Protein AF-G0N5H0-F1 (afdb_monomer_lite)

Sequence (473 aa):
MNQMWPRGFPLEHIEKHTNENSSQVLCYKMKRAAVQQGLVHHDPDVDAIYRLLHADSNSGLDVKFNKFTPLITLSVGTYSPWNSQNTLFHKSAFHTLFLPTTVSFRTTDIWRSFISQKILHLSGLTVSFVPTNAVQFRNAHDYLKDFKDENQVYEDSGKMIEFLHKWKCSNESSNSLEECINQLSDDMVINGLWGVEDSELMKMFLSDLKSMGRINLEFELVDPKEDEEQGLRKAIQKLNYFGDIIEWCNETGYSNLTESFRSPEQLKKKHDESYVLQKNLNSVKVFSYGVVELFLTRTIIKPLNPTNSFPAAERIVETVRNSRDEKLFKAWEKYENGLKKYGYINETETAESGFYYIPTSESDYYATLMSLFYKSKFFLELAVNAFLKSVNHQTSLLEKKSYLWGEKRPKWASFYNKDLVGMHTVKISQFRIPGTQRTDYCRTIIQTWSDIMFGGSQNFTIKNDTDADYRNG

Secondary structure (DSSP, 8-state):
------TT--GGGTTT----GGG----SSPPPPSEEEEEEEES----HHHHHHH-BTTTB--B---TTPPPEEPPTT------STTEEE-GGGGGG-PPPSSS-TTTHHHHHHHHHHHHHHHTT--EEEEEEEEEE-PPPP-HHHHHHHTHHHHHHHHHHHHHHHH---S-TTS--HHHHHHHHHHHHHHTTSS-HHHHHHHHHHHHHHHHTT------PPPPTT-HHHHHHHHHHHHHHHHHHHHHHHHTTT-------PPPHHHHHHHHHH-HHHHHHHT----B--S----SS-TTS-----GGGHHHHHHHHHHHHHH---HHHHHHHHHHHHHIIIIISS-TT-----SB----HHHHHHHHHHHHHHHHTT--HHHHHHHHHTTS-----S-TTTSEE-GGGGGGHHHH--TT-SEEPPP-GGGGSSSSHHHHHHIIIIIHHHHHHHHSS--------TTSPPPTT-

Radius of gyration: 27.42 Å; chains: 1; bounding box: 66×68×64 Å

pLDDT: mean 74.94, std 18.89, range [21.69, 96.81]

Structure (mmCIF, N/CA/C/O backbone):
data_AF-G0N5H0-F1
#
_entry.id   AF-G0N5H0-F1
#
loop_
_atom_site.group_PDB
_atom_site.id
_atom_site.type_symbol
_atom_site.label_atom_id
_atom_site.label_alt_id
_atom_site.label_comp_id
_atom_site.label_asym_id
_atom_site.label_entity_id
_atom_site.label_seq_id
_atom_site.pdbx_PDB_ins_code
_atom_site.Cartn_x
_atom_site.Cartn_y
_atom_site.Cartn_z
_atom_site.occupancy
_atom_site.B_iso_or_equiv
_atom_site.auth_seq_id
_atom_site.auth_comp_id
_atom_site.auth_asym_id
_atom_site.auth_atom_id
_atom_site.pdbx_PDB_model_num
ATOM 1 N N . MET A 1 1 ? 13.069 -8.073 -28.060 1.00 43.00 1 MET A N 1
ATOM 2 C CA . MET A 1 1 ? 13.529 -8.350 -26.683 1.00 43.00 1 MET A CA 1
ATOM 3 C C . MET A 1 1 ? 12.275 -8.406 -25.834 1.00 43.00 1 MET A C 1
ATOM 5 O O . MET A 1 1 ? 11.752 -7.347 -25.525 1.00 43.00 1 MET A O 1
ATOM 9 N N . ASN A 1 2 ? 11.704 -9.588 -25.589 1.00 60.69 2 ASN A N 1
ATOM 10 C CA . ASN A 1 2 ? 10.334 -9.673 -25.052 1.00 60.69 2 ASN A CA 1
ATOM 11 C C . ASN A 1 2 ? 10.241 -10.302 -23.657 1.00 60.69 2 ASN A C 1
ATOM 13 O O . ASN A 1 2 ? 9.133 -10.552 -23.200 1.00 60.69 2 ASN A O 1
ATOM 17 N N . GLN A 1 3 ? 11.360 -10.545 -22.973 1.00 80.69 3 GLN A N 1
ATOM 18 C CA . GLN A 1 3 ? 11.354 -11.259 -21.698 1.00 80.69 3 GLN A CA 1
ATOM 19 C C . GLN A 1 3 ? 12.202 -10.496 -20.686 1.00 80.69 3 GLN A C 1
ATOM 21 O O . GLN A 1 3 ? 13.375 -10.229 -20.924 1.00 80.69 3 GLN A O 1
ATOM 26 N N . MET A 1 4 ? 11.560 -10.086 -19.599 1.00 88.56 4 MET A N 1
ATOM 27 C CA . MET A 1 4 ? 12.142 -9.377 -18.464 1.00 88.56 4 MET A CA 1
ATOM 28 C C . MET A 1 4 ? 11.445 -9.902 -17.216 1.00 88.56 4 MET A C 1
ATOM 30 O O . MET A 1 4 ? 10.230 -10.103 -17.228 1.00 88.56 4 MET A O 1
ATOM 34 N N . TRP A 1 5 ? 12.204 -10.103 -16.147 1.00 92.25 5 TRP A N 1
ATOM 35 C CA . TRP A 1 5 ? 11.702 -10.642 -14.891 1.00 92.25 5 TRP A CA 1
ATOM 36 C C . TRP A 1 5 ? 12.256 -9.837 -13.706 1.00 92.25 5 TRP A C 1
ATOM 38 O O . TRP A 1 5 ? 13.348 -9.269 -13.795 1.00 92.25 5 TRP A O 1
ATOM 48 N N . PRO A 1 6 ? 11.495 -9.726 -12.607 1.00 93.12 6 PRO A N 1
ATOM 49 C CA . PRO A 1 6 ? 11.962 -9.049 -11.403 1.00 93.12 6 PRO A CA 1
ATOM 50 C C . PRO A 1 6 ? 13.015 -9.883 -10.663 1.00 93.12 6 PRO A C 1
ATOM 52 O O . PRO A 1 6 ? 13.041 -11.112 -10.777 1.00 93.12 6 PRO A O 1
ATOM 55 N N . ARG A 1 7 ? 13.835 -9.228 -9.831 1.00 94.38 7 ARG A N 1
ATOM 56 C CA . ARG A 1 7 ? 14.706 -9.943 -8.885 1.00 94.38 7 ARG A CA 1
ATOM 57 C C . ARG A 1 7 ? 13.852 -10.830 -7.974 1.00 94.38 7 ARG A C 1
ATOM 59 O O . ARG A 1 7 ? 12.875 -10.354 -7.402 1.00 94.38 7 ARG A O 1
ATOM 66 N N . GLY A 1 8 ? 14.209 -12.108 -7.847 1.00 94.44 8 GLY A N 1
ATOM 67 C CA . GLY A 1 8 ? 13.419 -13.090 -7.090 1.00 94.44 8 GLY A CA 1
ATOM 68 C C . GLY A 1 8 ? 12.428 -13.905 -7.900 1.00 94.44 8 GLY A C 1
ATOM 69 O O . GLY A 1 8 ? 11.709 -14.716 -7.326 1.00 94.44 8 GLY A O 1
ATOM 70 N N . PHE A 1 9 ? 12.350 -13.702 -9.214 1.00 94.19 9 PHE A N 1
ATOM 71 C CA . PHE A 1 9 ? 11.573 -14.601 -10.051 1.00 94.19 9 PHE A CA 1
ATOM 72 C C . PHE A 1 9 ? 12.259 -15.982 -10.113 1.00 94.19 9 PHE A C 1
ATOM 74 O O . PHE A 1 9 ? 13.459 -16.022 -10.392 1.00 94.19 9 PHE A O 1
ATOM 81 N N . PRO A 1 10 ? 11.548 -17.103 -9.877 1.00 93.50 10 PRO A N 1
ATOM 82 C CA . PRO A 1 10 ? 12.147 -18.436 -9.963 1.00 93.50 10 PRO A CA 1
ATOM 83 C C . PRO A 1 10 ? 12.678 -18.721 -11.375 1.00 93.50 10 PRO A C 1
ATOM 85 O O . PRO A 1 10 ? 11.915 -18.737 -12.350 1.00 93.50 10 PRO A O 1
ATOM 88 N N . LEU A 1 11 ? 13.992 -18.923 -11.498 1.00 92.06 11 LEU A N 1
ATOM 89 C CA . LEU A 1 11 ? 14.668 -19.018 -12.795 1.00 92.06 11 LEU A CA 1
ATOM 90 C C . LEU A 1 11 ? 14.226 -20.255 -13.594 1.00 92.06 11 LEU A C 1
ATOM 92 O O . LEU A 1 11 ? 14.130 -20.205 -14.820 1.00 92.06 11 LEU A O 1
ATOM 96 N N . GLU A 1 12 ? 13.869 -21.345 -12.914 1.00 90.81 12 GLU A N 1
ATOM 97 C CA . GLU A 1 12 ? 13.328 -22.575 -13.500 1.00 90.81 12 GLU A CA 1
ATOM 98 C C . GLU A 1 12 ? 11.992 -22.369 -14.237 1.00 90.81 12 GLU A C 1
ATOM 100 O O . GLU A 1 12 ? 11.599 -23.196 -15.070 1.00 90.81 12 GLU A O 1
ATOM 105 N N . HIS A 1 13 ? 11.309 -21.253 -13.962 1.00 88.62 13 HIS A N 1
ATOM 106 C CA . HIS A 1 13 ? 10.038 -20.881 -14.571 1.00 88.62 13 HIS A CA 1
ATOM 107 C C . HIS A 1 13 ? 10.157 -19.782 -15.631 1.00 88.62 13 HIS A C 1
ATOM 109 O O . HIS A 1 13 ? 9.142 -19.474 -16.252 1.00 88.62 13 HIS A O 1
ATOM 115 N N . ILE A 1 14 ? 11.346 -19.225 -15.905 1.00 86.81 14 ILE A N 1
ATOM 116 C CA . ILE A 1 14 ? 11.504 -18.129 -16.887 1.00 86.81 14 ILE A CA 1
ATOM 117 C C . ILE A 1 14 ? 10.914 -18.503 -18.249 1.00 86.81 14 ILE A C 1
ATOM 119 O O . ILE A 1 14 ? 10.131 -17.737 -18.800 1.00 86.81 14 ILE A O 1
ATOM 123 N N . GLU A 1 15 ? 11.220 -19.700 -18.749 1.00 85.88 15 GLU A N 1
ATOM 124 C CA . GLU A 1 15 ? 10.733 -20.193 -20.049 1.00 85.88 15 GLU A CA 1
ATOM 125 C C . GLU A 1 15 ? 9.419 -20.985 -19.956 1.00 85.88 15 GLU A C 1
ATOM 127 O O . GLU A 1 15 ? 8.826 -21.344 -20.970 1.00 85.88 15 GLU A O 1
ATOM 132 N N . LYS A 1 16 ? 8.972 -21.322 -18.740 1.00 82.94 16 LYS A N 1
ATOM 133 C CA . LYS A 1 16 ? 7.867 -22.270 -18.493 1.00 82.94 16 LYS A CA 1
ATOM 134 C C . LYS A 1 16 ? 6.705 -21.658 -17.711 1.00 82.94 16 LYS A C 1
ATOM 136 O O . LYS A 1 16 ? 5.869 -22.391 -17.185 1.00 82.94 16 LYS A O 1
ATOM 141 N N . HIS A 1 17 ? 6.657 -20.336 -17.583 1.00 78.31 17 HIS A N 1
ATOM 142 C CA . HIS A 1 17 ? 5.598 -19.673 -16.837 1.00 78.31 17 HIS A CA 1
ATOM 143 C C . HIS A 1 17 ? 4.268 -19.701 -17.600 1.00 78.31 17 HIS A C 1
ATOM 145 O O . HIS A 1 17 ? 4.215 -19.540 -18.819 1.00 78.31 17 HIS A O 1
ATOM 151 N N . THR A 1 18 ? 3.163 -19.783 -16.868 1.00 69.06 18 THR A N 1
ATOM 152 C CA . THR A 1 18 ? 1.800 -19.789 -17.422 1.00 69.06 18 THR A CA 1
ATOM 153 C C . THR A 1 18 ? 1.126 -18.416 -17.326 1.00 69.06 18 THR A C 1
ATOM 155 O O . THR A 1 18 ? -0.092 -18.342 -17.180 1.00 69.06 18 THR A O 1
ATOM 158 N N . ASN A 1 19 ? 1.899 -17.320 -17.360 1.00 66.69 19 ASN A N 1
ATOM 159 C CA . ASN A 1 19 ? 1.417 -15.930 -17.268 1.00 66.69 19 ASN A CA 1
ATOM 160 C C . ASN A 1 19 ? 0.632 -15.479 -18.524 1.00 66.69 19 ASN A C 1
ATOM 162 O O . ASN A 1 19 ? 0.903 -14.427 -19.100 1.00 66.69 19 ASN A O 1
ATOM 166 N N . GLU A 1 20 ? -0.310 -16.289 -18.998 1.00 59.84 20 GLU A N 1
ATOM 167 C CA . GLU A 1 20 ? -1.135 -15.993 -20.163 1.00 59.84 20 GLU A CA 1
ATOM 168 C C . GLU A 1 20 ? -2.209 -14.940 -19.842 1.00 59.84 20 GLU A C 1
ATOM 170 O O . GLU A 1 20 ? -2.731 -14.860 -18.723 1.00 59.84 20 GLU A O 1
ATOM 175 N N . ASN A 1 21 ? -2.596 -14.157 -20.859 1.00 55.94 21 ASN A N 1
ATOM 176 C CA . ASN A 1 21 ? -3.614 -13.098 -20.763 1.00 55.94 21 ASN A CA 1
ATOM 177 C C . ASN A 1 21 ? -4.987 -13.594 -20.261 1.00 55.94 21 ASN A C 1
ATOM 179 O O . ASN A 1 21 ? -5.792 -12.794 -19.793 1.00 55.94 21 ASN A O 1
ATOM 183 N N . SER A 1 22 ? -5.263 -14.896 -20.351 1.00 54.25 22 SER A N 1
ATOM 184 C CA . SER A 1 22 ? -6.519 -15.542 -19.943 1.00 54.25 22 SER A CA 1
ATOM 185 C C . SER A 1 22 ? -6.731 -15.616 -18.422 1.00 54.25 22 SER A C 1
ATOM 187 O O . SER A 1 22 ? -7.833 -15.936 -17.982 1.00 54.25 22 SER A O 1
ATOM 189 N N . SER A 1 23 ? -5.711 -15.304 -17.616 1.00 62.94 23 SER A N 1
ATOM 190 C CA . SER A 1 23 ? -5.750 -15.382 -16.144 1.00 62.94 23 SER A CA 1
ATOM 191 C C . SER A 1 23 ? -6.131 -14.068 -15.442 1.00 62.94 23 SER A C 1
ATOM 193 O O . SER A 1 23 ? -6.252 -14.026 -14.217 1.00 62.94 23 SER A O 1
ATOM 195 N N . GLN A 1 24 ? -6.332 -12.984 -16.197 1.00 71.12 24 GLN A N 1
ATOM 196 C CA . GLN A 1 24 ? -6.631 -11.660 -15.648 1.00 71.12 24 GLN A CA 1
ATOM 197 C C . GLN A 1 24 ? -8.137 -11.387 -15.659 1.00 71.12 24 GLN A C 1
ATOM 199 O O . GLN A 1 24 ? -8.788 -11.457 -16.700 1.00 71.12 24 GLN A O 1
ATOM 204 N N . VAL A 1 25 ? -8.691 -11.016 -14.503 1.00 70.94 25 VAL A N 1
ATOM 205 C CA . VAL A 1 25 ? -10.100 -10.625 -14.367 1.00 70.94 25 VAL A CA 1
ATOM 206 C C . VAL A 1 25 ? -10.182 -9.148 -14.008 1.00 70.94 25 VAL A C 1
ATOM 208 O O . VAL A 1 25 ? -9.617 -8.705 -13.007 1.00 70.94 25 VAL A O 1
ATOM 211 N N . LEU A 1 26 ? -10.914 -8.375 -14.813 1.00 73.62 26 LEU A N 1
ATOM 212 C CA . LEU A 1 26 ? -11.172 -6.972 -14.514 1.00 73.62 26 LEU A CA 1
ATOM 213 C C . LEU A 1 26 ? -12.156 -6.878 -13.347 1.00 73.62 26 LEU A C 1
ATOM 215 O O . LEU A 1 26 ? -13.339 -7.187 -13.483 1.00 73.62 26 LEU A O 1
ATOM 219 N N . CYS A 1 27 ? -11.656 -6.460 -12.189 1.00 63.25 27 CYS A N 1
ATOM 220 C CA . CYS A 1 27 ? -12.421 -6.488 -10.955 1.00 63.25 27 CYS A CA 1
ATOM 221 C C . CYS A 1 27 ? -12.642 -5.063 -10.431 1.00 63.25 27 CYS A C 1
ATOM 223 O O . CYS A 1 27 ? -11.766 -4.456 -9.819 1.00 63.25 27 CYS A O 1
ATOM 225 N N . TYR A 1 28 ? -13.836 -4.516 -10.674 1.00 57.25 28 TYR A N 1
ATOM 226 C CA . TYR A 1 28 ? -14.209 -3.152 -10.264 1.00 57.25 28 TYR A CA 1
ATOM 227 C C . TYR A 1 28 ? -14.492 -3.011 -8.757 1.00 57.25 28 TYR A C 1
ATOM 229 O O . TYR A 1 28 ? -14.663 -1.899 -8.262 1.00 57.25 28 TYR A O 1
ATOM 237 N N . LYS A 1 29 ? -14.551 -4.130 -8.022 1.00 60.62 29 LYS A N 1
ATOM 238 C CA . LYS A 1 29 ? -14.872 -4.199 -6.589 1.00 60.62 29 LYS A CA 1
ATOM 239 C C . LYS A 1 29 ? -13.838 -5.030 -5.823 1.00 60.62 29 LYS A C 1
ATOM 241 O O . LYS A 1 29 ? -14.167 -6.056 -5.242 1.00 60.62 29 LYS A O 1
ATOM 246 N N . MET A 1 30 ? -12.578 -4.603 -5.819 1.00 66.56 30 MET A N 1
ATOM 247 C CA . MET A 1 30 ? -11.568 -5.186 -4.927 1.00 66.56 30 MET A CA 1
ATOM 248 C C . MET A 1 30 ? -11.280 -4.259 -3.754 1.00 66.56 30 MET A C 1
ATOM 250 O O . MET A 1 30 ? -11.189 -3.039 -3.912 1.00 66.56 30 MET A O 1
ATOM 254 N N . LYS A 1 31 ? -11.087 -4.845 -2.567 1.00 70.31 31 LYS A N 1
ATOM 255 C CA . LYS A 1 31 ? -10.504 -4.120 -1.436 1.00 70.31 31 LYS A CA 1
ATOM 256 C C . LYS A 1 31 ? -9.131 -3.594 -1.848 1.00 70.31 31 LYS A C 1
ATOM 258 O O . LYS A 1 31 ? -8.388 -4.252 -2.576 1.00 70.31 31 LYS A O 1
ATOM 263 N N . ARG A 1 32 ? -8.795 -2.393 -1.377 1.00 81.19 32 ARG A N 1
ATOM 264 C CA . ARG A 1 32 ? -7.480 -1.803 -1.626 1.00 81.19 32 ARG A CA 1
ATOM 265 C C . ARG A 1 32 ? -6.401 -2.719 -1.046 1.00 81.19 32 ARG A C 1
ATOM 267 O O . ARG A 1 32 ? -6.479 -3.073 0.128 1.00 81.19 32 ARG A O 1
ATOM 274 N N . ALA A 1 33 ? -5.409 -3.056 -1.866 1.00 88.50 33 ALA A N 1
ATOM 275 C CA . ALA A 1 33 ? -4.277 -3.869 -1.446 1.00 88.50 33 ALA A CA 1
ATOM 276 C C . ALA A 1 33 ? -3.561 -3.246 -0.238 1.00 88.50 33 ALA A C 1
ATOM 278 O O . ALA A 1 33 ? -3.387 -2.024 -0.161 1.00 88.50 33 ALA A O 1
ATOM 279 N N . ALA A 1 34 ? -3.152 -4.097 0.700 1.00 91.56 34 ALA A N 1
ATOM 280 C CA . ALA A 1 34 ? -2.473 -3.683 1.921 1.00 91.56 34 ALA A CA 1
ATOM 281 C C . ALA A 1 34 ? -1.022 -3.257 1.654 1.00 91.56 34 ALA A C 1
ATOM 283 O O . ALA A 1 34 ? -0.476 -2.434 2.388 1.00 91.56 34 ALA A O 1
ATOM 284 N N . VAL A 1 35 ? -0.425 -3.772 0.578 1.00 93.06 35 VAL A N 1
ATOM 285 C CA . VAL A 1 35 ? 0.889 -3.365 0.074 1.00 93.06 35 VAL A CA 1
ATOM 286 C C . VAL A 1 35 ? 0.759 -2.995 -1.400 1.00 93.06 35 VAL A C 1
ATOM 288 O O . VAL A 1 35 ? 0.081 -3.681 -2.165 1.00 93.06 35 VAL A O 1
ATOM 291 N N . GLN A 1 36 ? 1.384 -1.888 -1.795 1.00 94.56 36 GLN A N 1
ATOM 292 C CA . GLN A 1 36 ? 1.391 -1.403 -3.172 1.00 94.56 36 GLN A CA 1
ATOM 293 C C . GLN A 1 36 ? 2.836 -1.181 -3.611 1.00 94.56 36 GLN A C 1
ATOM 295 O O . GLN A 1 36 ? 3.484 -0.279 -3.086 1.00 94.56 36 GLN A O 1
ATOM 300 N N . GLN A 1 37 ? 3.339 -1.971 -4.557 1.00 94.19 37 GLN A N 1
ATOM 301 C CA . GLN A 1 37 ? 4.644 -1.722 -5.169 1.00 94.19 37 GLN A CA 1
ATOM 302 C C . GLN A 1 37 ? 4.459 -1.011 -6.506 1.00 94.19 37 GLN A C 1
ATOM 304 O O . GLN A 1 37 ? 3.617 -1.404 -7.307 1.00 94.19 37 GLN A O 1
ATOM 309 N N . GLY A 1 38 ? 5.207 0.065 -6.735 1.00 91.12 38 GLY A N 1
ATOM 310 C CA . GLY A 1 38 ? 5.204 0.772 -8.008 1.00 91.12 38 GLY A CA 1
ATOM 311 C C . GLY A 1 38 ? 6.387 0.407 -8.883 1.00 91.12 38 GLY A C 1
ATOM 312 O O . GLY A 1 38 ? 7.534 0.377 -8.431 1.00 91.12 38 GLY A O 1
ATOM 313 N N . LEU A 1 39 ? 6.119 0.227 -10.174 1.00 89.56 39 LEU A N 1
ATOM 314 C CA . LEU A 1 39 ? 7.182 0.119 -11.165 1.00 89.56 39 LEU A CA 1
ATOM 315 C C . LEU A 1 39 ? 7.990 1.422 -11.234 1.00 89.56 39 LEU A C 1
ATOM 317 O O . LEU A 1 39 ? 7.501 2.510 -10.916 1.00 89.56 39 LEU A O 1
ATOM 321 N N . VAL A 1 40 ? 9.240 1.313 -11.668 1.00 87.44 40 VAL A N 1
ATOM 322 C CA . VAL A 1 40 ? 10.135 2.463 -11.814 1.00 87.44 40 VAL A CA 1
ATOM 323 C C . VAL A 1 40 ? 10.688 2.516 -13.228 1.00 87.44 40 VAL A C 1
ATOM 325 O O . VAL A 1 40 ? 10.945 1.495 -13.860 1.00 87.44 40 VAL A O 1
ATOM 328 N N . HIS A 1 41 ? 10.845 3.727 -13.741 1.00 88.06 41 HIS A N 1
ATOM 329 C CA . HIS A 1 41 ? 11.541 3.978 -14.993 1.00 88.06 41 HIS A CA 1
ATOM 330 C C . HIS A 1 41 ? 13.058 3.952 -14.826 1.00 88.06 41 HIS A C 1
ATOM 332 O O . HIS A 1 41 ? 13.567 4.171 -13.725 1.00 88.06 41 HIS A O 1
ATOM 338 N N . HIS A 1 42 ? 13.734 3.841 -15.970 1.00 87.56 42 HIS A N 1
ATOM 339 C CA . HIS A 1 42 ? 15.179 3.871 -16.144 1.00 87.56 42 HIS A CA 1
ATOM 340 C C . HIS A 1 42 ? 15.814 2.585 -15.618 1.00 87.56 42 HIS A C 1
ATOM 342 O O . HIS A 1 42 ? 16.022 1.662 -16.400 1.00 87.56 42 HIS A O 1
ATOM 348 N N . ASP A 1 43 ? 15.992 2.456 -14.305 1.00 87.94 43 ASP A N 1
ATOM 349 C CA . ASP A 1 43 ? 16.693 1.317 -13.718 1.00 87.94 43 ASP A CA 1
ATOM 350 C C . ASP A 1 43 ? 15.814 0.480 -12.758 1.00 87.94 43 ASP A C 1
ATOM 352 O O . ASP A 1 43 ? 15.918 0.631 -11.534 1.00 87.94 43 ASP A O 1
ATOM 356 N N . PRO A 1 44 ? 14.912 -0.378 -13.288 1.00 90.62 44 PRO A N 1
ATOM 357 C CA . PRO A 1 44 ? 14.014 -1.204 -12.486 1.00 90.62 44 PRO A CA 1
ATOM 358 C C . PRO A 1 44 ? 14.720 -2.334 -11.743 1.00 90.62 44 PRO A C 1
ATOM 360 O O . PRO A 1 44 ? 15.834 -2.740 -12.070 1.00 90.62 44 PRO A O 1
ATOM 363 N N . ASP A 1 45 ? 14.044 -2.879 -10.732 1.00 90.62 45 ASP A N 1
ATOM 364 C CA . ASP A 1 45 ? 14.594 -3.958 -9.915 1.00 90.62 45 ASP A CA 1
ATOM 365 C C . ASP A 1 45 ? 14.466 -5.329 -10.583 1.00 90.62 45 ASP A C 1
ATOM 367 O O . ASP A 1 45 ? 13.596 -6.145 -10.287 1.00 90.62 45 ASP A O 1
ATOM 371 N N . VAL A 1 46 ? 15.369 -5.538 -11.525 1.00 93.50 46 VAL A N 1
ATOM 372 C CA . VAL A 1 46 ? 15.693 -6.820 -12.145 1.00 93.50 46 VAL A CA 1
ATOM 373 C C . VAL A 1 46 ? 16.976 -7.369 -11.520 1.00 93.50 46 VAL A C 1
ATOM 375 O O . VAL A 1 46 ? 17.764 -6.601 -10.945 1.00 93.50 46 VAL A O 1
ATOM 378 N N . ASP A 1 47 ? 17.167 -8.680 -11.615 1.00 93.75 47 ASP A N 1
ATOM 379 C CA . ASP A 1 47 ? 18.329 -9.353 -11.037 1.00 93.75 47 ASP A CA 1
ATOM 380 C C . ASP A 1 47 ? 19.650 -9.022 -11.751 1.00 93.75 47 ASP A C 1
ATOM 382 O O . ASP A 1 47 ? 19.701 -8.383 -12.812 1.00 93.75 47 ASP A O 1
ATOM 386 N N . ALA A 1 48 ? 20.751 -9.442 -11.131 1.00 93.56 48 ALA A N 1
ATOM 387 C CA . ALA A 1 48 ? 22.084 -9.242 -11.670 1.00 93.56 48 ALA A CA 1
ATOM 388 C C . ALA A 1 48 ? 22.317 -9.984 -12.997 1.00 93.56 48 ALA A C 1
ATOM 390 O O . ALA A 1 48 ? 23.056 -9.468 -13.832 1.00 93.56 48 ALA A O 1
ATOM 391 N N . ILE A 1 49 ? 21.672 -11.134 -13.238 1.00 93.88 49 ILE A N 1
ATOM 392 C CA . ILE A 1 49 ? 21.762 -11.857 -14.520 1.00 93.88 49 ILE A CA 1
ATOM 393 C C . ILE A 1 49 ? 21.233 -10.974 -15.654 1.00 93.88 49 ILE A C 1
ATOM 395 O O . ILE A 1 49 ? 21.935 -10.739 -16.637 1.00 93.88 49 ILE A O 1
ATOM 399 N N . TYR A 1 50 ? 20.031 -10.420 -15.500 1.00 93.56 50 TYR A N 1
ATOM 400 C CA . TYR A 1 50 ? 19.438 -9.522 -16.485 1.00 93.56 50 TYR A CA 1
ATOM 401 C C . TYR A 1 50 ? 20.314 -8.281 -16.702 1.00 93.56 50 TYR A C 1
ATOM 403 O O . TYR A 1 50 ? 20.530 -7.852 -17.836 1.00 93.56 50 TYR A O 1
ATOM 411 N N . ARG A 1 51 ? 20.871 -7.711 -15.626 1.00 92.25 51 ARG A N 1
ATOM 412 C CA . ARG A 1 51 ? 21.782 -6.556 -15.714 1.00 92.25 51 ARG A CA 1
ATOM 413 C C . ARG A 1 51 ? 23.070 -6.891 -16.458 1.00 92.25 51 ARG A C 1
ATOM 415 O O . ARG A 1 51 ? 23.464 -6.120 -17.321 1.00 92.25 51 ARG A O 1
ATOM 422 N N . LEU A 1 52 ? 23.693 -8.037 -16.187 1.00 92.50 52 LEU A N 1
ATOM 423 C CA . LEU A 1 52 ? 24.905 -8.483 -16.883 1.00 92.50 52 LEU A CA 1
ATOM 424 C C . LEU A 1 52 ? 24.686 -8.643 -18.393 1.00 92.50 52 LEU A C 1
ATOM 426 O O . LEU A 1 52 ? 25.603 -8.399 -19.172 1.00 92.50 52 LEU A O 1
ATOM 430 N N . LEU A 1 53 ? 23.481 -9.040 -18.804 1.00 92.06 53 LEU A N 1
ATOM 431 C CA . LEU A 1 53 ? 23.138 -9.252 -20.210 1.00 92.06 53 LEU A CA 1
ATOM 432 C C . LEU A 1 53 ? 22.709 -7.972 -20.942 1.00 92.06 53 LEU A C 1
ATOM 434 O O . LEU A 1 53 ? 22.848 -7.898 -22.165 1.00 92.06 53 LEU A O 1
ATOM 438 N N . HIS A 1 54 ? 22.149 -6.989 -20.228 1.00 91.62 54 HIS A N 1
ATOM 439 C CA . HIS A 1 54 ? 21.410 -5.887 -20.859 1.00 91.62 54 HIS A CA 1
ATOM 440 C C . HIS A 1 54 ? 21.780 -4.478 -20.389 1.00 91.62 54 HIS A C 1
ATOM 442 O O . HIS A 1 54 ? 21.405 -3.516 -21.059 1.00 91.62 54 HIS A O 1
ATOM 448 N N . ALA A 1 55 ? 22.464 -4.322 -19.257 1.00 89.88 55 ALA A N 1
ATOM 449 C CA . ALA A 1 55 ? 22.830 -3.008 -18.741 1.00 89.88 55 ALA A CA 1
ATOM 450 C C . ALA A 1 55 ? 24.120 -2.493 -19.384 1.00 89.88 55 ALA A C 1
ATOM 452 O O . ALA A 1 55 ? 25.077 -3.237 -19.595 1.00 89.88 55 ALA A O 1
ATOM 453 N N . ASP A 1 56 ? 24.169 -1.187 -19.630 1.00 88.00 56 ASP A N 1
ATOM 454 C CA . ASP A 1 56 ? 25.411 -0.500 -19.952 1.00 88.00 56 ASP A CA 1
ATOM 455 C C . ASP A 1 56 ? 26.285 -0.383 -18.693 1.00 88.00 56 ASP A C 1
ATOM 457 O O . ASP A 1 56 ? 25.795 -0.132 -17.585 1.00 88.00 56 ASP A O 1
ATOM 461 N N . SER A 1 57 ? 27.598 -0.546 -18.858 1.00 80.38 57 SER A N 1
ATOM 462 C CA . SER A 1 57 ? 28.541 -0.549 -17.735 1.00 80.38 57 SER A CA 1
ATOM 463 C C . SER A 1 57 ? 28.666 0.812 -17.045 1.00 80.38 57 SER A C 1
ATOM 465 O O . SER A 1 57 ? 29.096 0.862 -15.897 1.00 80.38 57 SER A O 1
ATOM 467 N N . ASN A 1 58 ? 28.309 1.911 -17.719 1.00 80.62 58 ASN A N 1
ATOM 468 C CA . ASN A 1 58 ? 28.440 3.268 -17.187 1.00 80.62 58 ASN A CA 1
ATOM 469 C C . ASN A 1 58 ? 27.092 3.878 -16.784 1.00 80.62 58 ASN A C 1
ATOM 471 O O . ASN A 1 58 ? 27.014 4.607 -15.798 1.00 80.62 58 ASN A O 1
ATOM 475 N N . SER A 1 59 ? 26.044 3.604 -17.558 1.00 82.25 59 SER A N 1
ATOM 476 C CA . SER A 1 59 ? 24.728 4.243 -17.443 1.00 82.25 59 SER A CA 1
ATOM 477 C C . SER A 1 59 ? 23.620 3.319 -16.930 1.00 82.25 59 SER A C 1
ATOM 479 O O . SER A 1 59 ? 22.542 3.801 -16.583 1.00 82.25 59 SER A O 1
ATOM 481 N N . GLY A 1 60 ? 23.890 2.016 -16.799 1.00 87.62 60 GLY A N 1
ATOM 482 C CA . GLY A 1 60 ? 22.928 1.041 -16.298 1.00 87.62 60 GLY A CA 1
ATOM 483 C C . GLY A 1 60 ? 21.850 0.690 -17.321 1.00 87.62 60 GLY A C 1
ATOM 484 O O . GLY A 1 60 ? 22.121 0.544 -18.512 1.00 87.62 60 GLY A O 1
ATOM 485 N N . LEU A 1 61 ? 20.624 0.491 -16.840 1.00 90.19 61 LEU A N 1
ATOM 486 C CA . LEU A 1 61 ? 19.453 0.231 -17.679 1.00 90.19 61 LEU A CA 1
ATOM 487 C C . LEU A 1 61 ? 18.731 1.545 -18.024 1.00 90.19 61 LEU A C 1
ATOM 489 O O . LEU A 1 61 ? 18.708 2.466 -17.210 1.00 90.19 61 LEU A O 1
ATOM 493 N N . ASP A 1 62 ? 18.074 1.596 -19.189 1.00 90.94 62 ASP A N 1
ATOM 494 C CA . ASP A 1 62 ? 17.125 2.660 -19.568 1.00 90.94 62 ASP A CA 1
ATOM 495 C C . ASP A 1 62 ? 15.783 2.055 -20.021 1.00 90.94 62 ASP A C 1
ATOM 497 O O . ASP A 1 62 ? 15.424 2.023 -21.200 1.00 90.94 62 ASP A O 1
ATOM 501 N N . VAL A 1 63 ? 15.037 1.503 -19.061 1.00 90.56 63 VAL A N 1
ATOM 502 C CA . VAL A 1 63 ? 13.748 0.840 -19.299 1.00 90.56 63 VAL A CA 1
ATOM 503 C C . VAL A 1 63 ? 12.580 1.809 -19.113 1.00 90.56 63 VAL A C 1
ATOM 505 O O . VAL A 1 63 ? 12.467 2.532 -18.115 1.00 90.56 63 VAL A O 1
ATOM 508 N N . LYS A 1 64 ? 11.626 1.784 -20.052 1.00 89.44 64 LYS A N 1
ATOM 509 C CA . LYS A 1 64 ? 10.388 2.571 -19.972 1.00 89.44 64 LYS A CA 1
ATOM 510 C C . LYS A 1 64 ? 9.148 1.685 -19.985 1.00 89.44 64 LYS A C 1
ATOM 512 O O . LYS A 1 64 ? 8.871 1.005 -20.963 1.00 89.44 64 LYS A O 1
ATOM 517 N N . PHE A 1 65 ? 8.369 1.764 -18.908 1.00 85.94 65 PHE A N 1
ATOM 518 C CA . PHE A 1 65 ? 7.064 1.117 -18.785 1.00 85.94 65 PHE A CA 1
ATOM 519 C C . PHE A 1 65 ? 5.926 2.013 -19.283 1.00 85.94 65 PHE A C 1
ATOM 521 O O . PHE A 1 65 ? 6.017 3.241 -19.253 1.00 85.94 65 PHE A O 1
ATOM 528 N N . ASN A 1 66 ? 4.813 1.406 -19.689 1.00 82.25 66 ASN A N 1
ATOM 529 C CA . ASN A 1 66 ? 3.611 2.155 -20.032 1.00 82.25 66 ASN A CA 1
ATOM 530 C C . ASN A 1 66 ? 2.936 2.708 -18.758 1.00 82.25 66 ASN A C 1
ATOM 532 O O . ASN A 1 66 ? 2.514 1.951 -17.882 1.00 82.25 66 ASN A O 1
ATOM 536 N N . LYS A 1 67 ? 2.805 4.038 -18.680 1.00 79.31 67 LYS A N 1
ATOM 537 C CA . LYS A 1 67 ? 2.175 4.773 -17.564 1.00 79.31 67 LYS A CA 1
ATOM 538 C C . LYS A 1 67 ? 0.667 4.547 -17.442 1.00 79.31 67 LYS A C 1
ATOM 540 O O . LYS A 1 67 ? 0.108 4.808 -16.385 1.00 79.31 67 LYS A O 1
ATOM 545 N N . PHE A 1 68 ? 0.028 4.079 -18.510 1.00 80.88 68 PHE A N 1
ATOM 546 C CA . PHE A 1 68 ? -1.413 3.838 -18.588 1.00 80.88 68 PHE A CA 1
ATOM 547 C C . PHE A 1 68 ? -1.790 2.370 -18.365 1.00 80.88 68 PHE A C 1
ATOM 549 O O . PHE A 1 68 ? -2.954 2.010 -18.522 1.00 80.88 68 PHE A O 1
ATOM 556 N N . THR A 1 69 ? -0.821 1.515 -18.028 1.00 78.88 69 THR A N 1
ATOM 557 C CA . THR A 1 69 ? -1.095 0.117 -17.665 1.00 78.88 69 THR A CA 1
ATOM 558 C C . THR A 1 69 ? -2.072 0.090 -16.484 1.00 78.88 69 THR A C 1
ATOM 560 O O . THR A 1 69 ? -1.964 0.942 -15.606 1.00 78.88 69 THR A O 1
ATOM 563 N N . PRO A 1 70 ? -3.046 -0.827 -16.428 1.00 82.12 70 PRO A N 1
ATOM 564 C CA . PRO A 1 70 ? -3.864 -0.978 -15.232 1.00 82.12 70 PRO A CA 1
ATOM 565 C C . PRO A 1 70 ? -3.023 -1.472 -14.045 1.00 82.12 70 PRO A C 1
ATOM 567 O O . PRO A 1 70 ? -2.023 -2.168 -14.206 1.00 82.12 70 PRO A O 1
ATOM 570 N N . LEU A 1 71 ? -3.458 -1.121 -12.836 1.00 87.19 71 LEU A N 1
ATOM 571 C CA . LEU A 1 71 ? -3.016 -1.766 -11.599 1.00 87.19 71 LEU A CA 1
ATOM 572 C C . LEU A 1 71 ? -3.309 -3.270 -11.673 1.00 87.19 71 LEU A C 1
ATOM 574 O O . LEU A 1 71 ? -4.423 -3.655 -12.028 1.00 87.19 71 LEU A O 1
ATOM 578 N N . ILE A 1 72 ? -2.357 -4.093 -11.237 1.00 88.69 72 ILE A N 1
ATOM 579 C CA . ILE A 1 72 ? -2.560 -5.533 -11.058 1.00 88.69 72 ILE A CA 1
ATOM 580 C C . ILE A 1 72 ? -2.576 -5.857 -9.569 1.00 88.69 72 ILE A C 1
ATOM 582 O O . ILE A 1 72 ? -1.628 -5.544 -8.858 1.00 88.69 72 ILE A O 1
ATOM 586 N N . THR A 1 73 ? -3.639 -6.499 -9.091 1.00 90.25 73 THR A N 1
ATOM 587 C CA . THR A 1 73 ? -3.714 -7.035 -7.724 1.00 90.25 73 THR A CA 1
ATOM 588 C C . THR A 1 73 ? -3.544 -8.542 -7.781 1.00 90.25 73 THR A C 1
ATOM 590 O O . THR A 1 73 ? -4.216 -9.206 -8.568 1.00 90.25 73 THR A O 1
ATOM 593 N N . LEU A 1 74 ? -2.667 -9.084 -6.942 1.00 89.00 74 LEU A N 1
ATOM 594 C CA . LEU A 1 74 ? -2.475 -10.523 -6.845 1.00 89.00 74 LEU A CA 1
ATOM 595 C C . LEU A 1 74 ? -3.614 -11.160 -6.053 1.00 89.00 74 LEU A C 1
ATOM 597 O O . LEU A 1 74 ? -4.010 -10.667 -4.993 1.00 89.00 74 LEU A O 1
ATOM 601 N N . SER A 1 75 ? -4.136 -12.264 -6.582 1.00 84.00 75 SER A N 1
ATOM 602 C CA . SER A 1 75 ? -5.090 -13.102 -5.861 1.00 84.00 75 SER A CA 1
ATOM 603 C C . SER A 1 75 ? -4.390 -13.888 -4.750 1.00 84.00 75 SER A C 1
ATOM 605 O O . SER A 1 75 ? -3.194 -14.175 -4.842 1.00 84.00 75 SER A O 1
ATOM 607 N N . VAL A 1 76 ? -5.134 -14.248 -3.701 1.00 86.12 76 VAL A N 1
ATOM 608 C CA . VAL A 1 76 ? -4.610 -15.076 -2.606 1.00 86.12 76 VAL A CA 1
ATOM 609 C C . VAL A 1 76 ? -4.043 -16.382 -3.169 1.00 86.12 76 VAL A C 1
ATOM 611 O O . VAL A 1 76 ? -4.692 -17.062 -3.958 1.00 86.12 76 VAL A O 1
ATOM 614 N N . GLY A 1 77 ? -2.817 -16.719 -2.766 1.00 85.94 77 GLY A N 1
ATOM 615 C CA . GLY A 1 77 ? -2.087 -17.889 -3.265 1.00 85.94 77 GLY A CA 1
ATOM 616 C C . GLY A 1 77 ? -1.243 -17.634 -4.518 1.00 85.94 77 GLY A C 1
ATOM 617 O O . GLY A 1 77 ? -0.484 -18.516 -4.912 1.00 85.94 77 GLY A O 1
ATOM 618 N N . THR A 1 78 ? -1.317 -16.437 -5.110 1.00 88.50 78 THR A N 1
ATOM 619 C CA . THR A 1 78 ? -0.392 -15.983 -6.160 1.00 88.50 78 THR A CA 1
ATOM 620 C C . THR A 1 78 ? 0.760 -15.204 -5.535 1.00 88.50 78 THR A C 1
ATOM 622 O O . THR A 1 78 ? 0.532 -14.379 -4.653 1.00 88.50 78 THR A O 1
ATOM 625 N N . TYR A 1 79 ? 1.984 -15.434 -6.009 1.00 92.12 79 TYR A N 1
ATOM 626 C CA . TYR A 1 79 ? 3.182 -14.775 -5.496 1.00 92.12 79 TYR A CA 1
ATOM 627 C C . TYR A 1 79 ? 3.915 -14.020 -6.603 1.00 92.12 79 TYR A C 1
ATOM 629 O O . TYR A 1 79 ? 4.103 -14.542 -7.698 1.00 92.12 79 TYR A O 1
ATOM 637 N N . SER A 1 80 ? 4.371 -12.807 -6.301 1.00 93.50 80 SER A N 1
ATOM 638 C CA . SER A 1 80 ? 5.363 -12.086 -7.105 1.00 93.50 80 SER A CA 1
ATOM 639 C C . SER A 1 80 ? 6.358 -11.408 -6.172 1.00 93.50 80 SER A C 1
ATOM 641 O O . SER A 1 80 ? 5.928 -10.843 -5.163 1.00 93.50 80 SER A O 1
ATOM 643 N N . PRO A 1 81 ? 7.664 -11.431 -6.468 1.00 94.88 81 PRO A N 1
ATOM 644 C CA . PRO A 1 81 ? 8.636 -10.741 -5.638 1.00 94.88 81 PRO A CA 1
ATOM 645 C C . PRO A 1 81 ? 8.479 -9.221 -5.753 1.00 94.88 81 PRO A C 1
ATOM 647 O O . PRO A 1 81 ? 8.029 -8.694 -6.776 1.00 94.88 81 PRO A O 1
ATOM 650 N N . TRP A 1 82 ? 8.892 -8.513 -4.704 1.00 93.81 82 TRP A N 1
ATOM 651 C CA . TRP A 1 82 ? 9.103 -7.068 -4.748 1.00 93.81 82 TRP A CA 1
ATOM 652 C C . TRP A 1 82 ? 10.199 -6.623 -3.782 1.00 93.81 82 TRP A C 1
ATOM 654 O O . TRP A 1 82 ? 10.451 -7.251 -2.754 1.00 93.81 82 TRP A O 1
ATO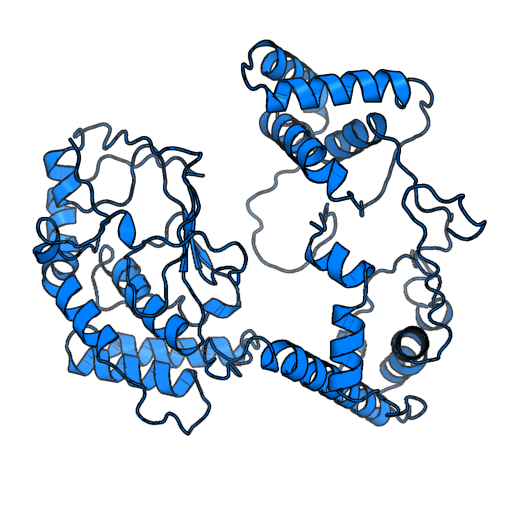M 664 N N . ASN A 1 83 ? 10.820 -5.486 -4.081 1.00 90.56 83 ASN A N 1
ATOM 665 C CA . ASN A 1 83 ? 11.864 -4.898 -3.249 1.00 90.56 83 ASN A CA 1
ATOM 666 C C . ASN A 1 83 ? 11.306 -3.829 -2.297 1.00 90.56 83 ASN A C 1
ATOM 668 O O . ASN A 1 83 ? 10.112 -3.554 -2.273 1.00 90.56 83 ASN A O 1
ATOM 672 N N . SER A 1 84 ? 12.141 -3.238 -1.449 1.00 87.62 84 SER A N 1
ATOM 673 C CA . SER A 1 84 ? 11.676 -2.181 -0.527 1.00 87.62 84 SER A CA 1
ATOM 674 C C . SER A 1 84 ? 11.481 -0.812 -1.192 1.00 87.62 84 SER A C 1
ATOM 676 O O . SER A 1 84 ? 10.886 0.090 -0.601 1.00 87.62 84 SER A O 1
ATOM 678 N N . GLN A 1 85 ? 11.993 -0.622 -2.406 1.00 85.62 85 GLN A N 1
ATOM 679 C CA . GLN A 1 85 ? 11.932 0.652 -3.113 1.00 85.62 85 GLN A CA 1
ATOM 680 C C . GLN A 1 85 ? 10.549 0.841 -3.733 1.00 85.62 85 GLN A C 1
ATOM 682 O O . GLN A 1 85 ? 9.902 -0.110 -4.162 1.00 85.62 85 GLN A O 1
ATOM 687 N N . ASN A 1 86 ? 10.083 2.091 -3.754 1.00 90.38 86 ASN A N 1
ATOM 688 C CA . ASN A 1 86 ? 8.788 2.461 -4.329 1.00 90.38 86 ASN A CA 1
ATOM 689 C C . ASN A 1 86 ? 7.612 1.574 -3.860 1.00 90.38 86 ASN A C 1
ATOM 691 O O . ASN A 1 86 ? 6.691 1.283 -4.622 1.00 90.38 86 ASN A O 1
ATOM 695 N N . THR A 1 87 ? 7.663 1.119 -2.605 1.00 88.56 87 THR A N 1
ATOM 696 C CA . THR A 1 87 ? 6.660 0.235 -2.009 1.00 88.56 87 THR A CA 1
ATOM 697 C C . THR A 1 87 ? 5.979 0.943 -0.848 1.00 88.56 87 THR A C 1
ATOM 699 O O . THR A 1 87 ? 6.630 1.439 0.071 1.00 88.56 87 THR A O 1
ATOM 702 N N . LEU A 1 88 ? 4.653 1.000 -0.893 1.00 90.00 88 LEU A N 1
ATOM 703 C CA . LEU A 1 88 ? 3.805 1.603 0.124 1.00 90.00 88 LEU A CA 1
ATOM 704 C C . LEU A 1 88 ? 3.125 0.506 0.945 1.00 90.00 88 LEU A C 1
ATOM 706 O O . LEU A 1 88 ? 2.418 -0.337 0.395 1.00 90.00 88 LEU A O 1
ATOM 710 N N . PHE A 1 89 ? 3.283 0.567 2.266 1.00 85.56 89 PHE A N 1
ATOM 711 C CA . PHE A 1 89 ? 2.605 -0.318 3.210 1.00 85.56 89 PHE A CA 1
ATOM 712 C C . PHE A 1 89 ? 1.467 0.431 3.900 1.00 85.56 89 PHE A C 1
ATOM 714 O O . PHE A 1 89 ? 1.669 1.484 4.509 1.00 85.56 89 PHE A O 1
ATOM 721 N N . HIS A 1 90 ? 0.258 -0.117 3.833 1.00 86.62 90 HIS A N 1
ATOM 722 C CA . HIS A 1 90 ? -0.842 0.317 4.682 1.00 86.62 90 HIS A CA 1
ATOM 723 C C . HIS A 1 90 ? -0.624 -0.193 6.114 1.00 86.62 90 HIS A C 1
ATOM 725 O O . HIS A 1 90 ? -0.019 -1.243 6.320 1.00 86.62 90 HIS A O 1
ATOM 731 N N . LYS A 1 91 ? -1.172 0.509 7.117 1.00 81.69 91 LYS A N 1
ATOM 732 C CA . LYS A 1 91 ? -1.018 0.137 8.538 1.00 81.69 91 LYS A CA 1
ATOM 733 C C . LYS A 1 91 ? -1.424 -1.309 8.850 1.00 81.69 91 LYS A C 1
ATOM 735 O O . LYS A 1 91 ? -0.860 -1.921 9.746 1.00 81.69 91 LYS A O 1
ATOM 740 N N . SER A 1 92 ? -2.376 -1.863 8.093 1.00 82.62 92 SER A N 1
ATOM 741 C CA . SER A 1 92 ? -2.820 -3.254 8.248 1.00 82.62 92 SER A CA 1
ATOM 742 C C . SER A 1 92 ? -1.752 -4.284 7.872 1.00 82.62 92 SER A C 1
ATOM 744 O O . SER A 1 92 ? -1.907 -5.433 8.245 1.00 82.62 92 SER A O 1
ATOM 746 N N . ALA A 1 93 ? -0.690 -3.892 7.162 1.00 86.69 93 ALA A N 1
ATOM 747 C CA . ALA A 1 93 ? 0.430 -4.749 6.771 1.00 86.69 93 ALA A CA 1
ATOM 748 C C . ALA A 1 93 ? 1.703 -4.507 7.605 1.00 86.69 93 ALA A C 1
ATOM 750 O O . ALA A 1 93 ? 2.756 -5.042 7.285 1.00 86.69 93 ALA A O 1
ATOM 751 N N . PHE A 1 94 ? 1.667 -3.685 8.661 1.00 86.38 94 PHE A N 1
ATOM 752 C CA . PHE A 1 94 ? 2.892 -3.336 9.400 1.00 86.38 94 PHE A CA 1
ATOM 753 C C . PHE A 1 94 ? 3.567 -4.530 10.082 1.00 86.38 94 PHE A C 1
ATOM 755 O O . PHE A 1 94 ? 4.788 -4.533 10.220 1.00 86.38 94 PHE A O 1
ATOM 762 N N . HIS A 1 95 ? 2.802 -5.565 10.428 1.00 82.94 95 HIS A N 1
ATOM 763 C CA . HIS A 1 95 ? 3.333 -6.820 10.959 1.00 82.94 95 HIS A CA 1
ATOM 764 C C . HIS A 1 95 ? 4.188 -7.603 9.942 1.00 82.94 95 HIS A C 1
ATOM 766 O O . HIS A 1 95 ? 4.842 -8.563 10.324 1.00 82.94 95 HIS A O 1
ATOM 772 N N . THR A 1 96 ? 4.236 -7.192 8.667 1.00 91.44 96 THR A N 1
ATOM 773 C CA . THR A 1 96 ? 5.076 -7.814 7.630 1.00 91.44 96 THR A CA 1
ATOM 774 C C . THR A 1 96 ? 6.299 -6.971 7.241 1.00 91.44 96 THR A C 1
ATOM 776 O O . THR A 1 96 ? 6.942 -7.236 6.227 1.00 91.44 96 THR A O 1
ATOM 779 N N . LEU A 1 97 ? 6.626 -5.918 8.002 1.00 88.56 97 LEU A N 1
ATOM 780 C CA . LEU A 1 97 ? 7.761 -5.032 7.695 1.00 88.56 97 LEU A CA 1
ATOM 781 C C . LEU A 1 97 ? 9.129 -5.610 8.084 1.00 88.56 97 LEU A C 1
ATOM 783 O O . LEU A 1 97 ? 10.147 -5.043 7.691 1.00 88.56 97 LEU A O 1
ATOM 787 N N . PHE A 1 98 ? 9.159 -6.703 8.848 1.00 88.12 98 PHE A N 1
ATOM 788 C CA . PHE A 1 98 ? 10.394 -7.340 9.291 1.00 88.12 98 PHE A CA 1
ATOM 789 C C . PHE A 1 98 ? 11.263 -7.786 8.109 1.00 88.12 98 PHE A C 1
ATOM 791 O O . PHE A 1 98 ? 10.796 -8.498 7.220 1.00 88.12 98 PHE A O 1
ATOM 798 N N . LEU A 1 99 ? 12.535 -7.389 8.128 1.00 89.38 99 LEU A N 1
ATOM 799 C CA . LEU A 1 99 ? 13.542 -7.804 7.158 1.00 89.38 99 LEU A CA 1
ATOM 800 C C . LEU A 1 99 ? 14.457 -8.854 7.803 1.00 89.38 99 LEU A C 1
ATOM 802 O O . LEU A 1 99 ? 15.064 -8.539 8.829 1.00 89.38 99 LEU A O 1
ATOM 806 N N . PRO A 1 100 ? 14.594 -10.058 7.218 1.00 87.44 100 PRO A N 1
ATOM 807 C CA . PRO A 1 100 ? 15.521 -11.059 7.728 1.00 87.44 100 PRO A CA 1
ATOM 808 C C . PRO A 1 100 ? 16.969 -10.568 7.627 1.00 87.44 100 PRO A C 1
ATOM 810 O O . PRO A 1 100 ? 17.363 -9.910 6.661 1.00 87.44 100 PRO A O 1
ATOM 813 N N . THR A 1 101 ? 17.754 -10.895 8.641 1.00 89.88 101 THR A N 1
ATOM 814 C CA . THR A 1 101 ? 19.120 -10.428 8.890 1.00 89.88 101 THR A CA 1
ATOM 815 C C . THR A 1 101 ? 20.178 -11.494 8.630 1.00 89.88 101 THR A C 1
ATOM 817 O O . THR A 1 101 ? 21.335 -11.144 8.407 1.00 89.88 101 THR A O 1
ATOM 820 N N . THR A 1 102 ? 19.798 -12.777 8.608 1.00 89.31 102 THR A N 1
ATOM 821 C CA . THR A 1 102 ? 20.736 -13.888 8.347 1.00 89.31 102 THR A CA 1
ATOM 822 C C . THR A 1 102 ? 20.998 -14.130 6.857 1.00 89.31 102 THR A C 1
ATOM 824 O O . THR A 1 102 ? 21.855 -14.935 6.498 1.00 89.31 102 THR A O 1
ATOM 827 N N . VAL A 1 103 ? 20.298 -13.406 5.979 1.00 88.25 103 VAL A N 1
ATOM 828 C CA . VAL A 1 103 ? 20.451 -13.467 4.517 1.00 88.25 103 VAL A CA 1
ATOM 829 C C . VAL A 1 103 ? 21.193 -12.246 3.971 1.00 88.25 103 VAL A C 1
ATOM 831 O O . VAL A 1 103 ? 21.339 -11.224 4.643 1.00 88.25 103 VAL A O 1
ATOM 834 N N . SER A 1 104 ? 21.649 -12.318 2.718 1.00 86.38 104 SER A N 1
ATOM 835 C CA . SER A 1 104 ? 22.358 -11.197 2.090 1.00 86.38 104 SER A CA 1
ATOM 836 C C . SER A 1 104 ? 21.471 -9.950 1.945 1.00 86.38 104 SER A C 1
ATOM 838 O O . SER A 1 104 ? 20.245 -10.026 1.815 1.00 86.38 104 SER A O 1
ATOM 840 N N . PHE A 1 105 ? 22.101 -8.773 1.865 1.00 81.94 105 PHE A N 1
ATOM 841 C CA . PHE A 1 105 ? 21.395 -7.503 1.654 1.00 81.94 105 PHE A CA 1
ATOM 842 C C . PHE A 1 105 ? 20.590 -7.463 0.340 1.00 81.94 105 PHE A C 1
ATOM 844 O O . PHE A 1 105 ? 19.587 -6.760 0.253 1.00 81.94 105 PHE A O 1
ATOM 851 N N . ARG A 1 106 ? 21.005 -8.216 -0.687 1.00 83.00 106 ARG A N 1
ATOM 852 C CA . ARG A 1 106 ? 20.279 -8.326 -1.966 1.00 83.00 106 ARG A CA 1
ATOM 853 C C . ARG A 1 106 ? 19.112 -9.326 -1.916 1.00 83.00 106 ARG A C 1
ATOM 855 O O . ARG A 1 106 ? 18.230 -9.262 -2.770 1.00 83.00 106 ARG A O 1
ATOM 862 N N . THR A 1 107 ? 19.087 -10.197 -0.906 1.00 89.19 107 THR A N 1
ATOM 863 C CA . THR A 1 107 ? 18.067 -11.241 -0.701 1.00 89.19 107 THR A CA 1
ATOM 864 C C . THR A 1 107 ? 16.975 -10.806 0.276 1.00 89.19 107 THR A C 1
ATOM 866 O O . THR A 1 107 ? 15.807 -11.146 0.093 1.00 89.19 107 THR A O 1
ATOM 869 N N . THR A 1 108 ? 17.331 -10.029 1.305 1.00 90.44 108 THR A N 1
ATOM 870 C CA . THR A 1 108 ? 16.461 -9.731 2.459 1.00 90.44 108 THR A CA 1
ATOM 871 C C . THR A 1 108 ? 15.075 -9.196 2.088 1.00 90.44 108 THR A C 1
ATOM 873 O O . THR A 1 108 ? 14.058 -9.690 2.578 1.00 90.44 108 THR A O 1
ATOM 876 N N . ASP A 1 109 ? 14.993 -8.229 1.172 1.00 90.94 109 ASP A N 1
ATOM 877 C CA . ASP A 1 109 ? 13.717 -7.618 0.807 1.00 90.94 109 ASP A CA 1
ATOM 878 C C . ASP A 1 109 ? 12.867 -8.504 -0.114 1.00 90.94 109 ASP A C 1
ATOM 880 O O . ASP A 1 109 ? 11.635 -8.495 -0.009 1.00 90.94 109 ASP A O 1
ATOM 884 N N . ILE A 1 110 ? 13.510 -9.331 -0.938 1.00 94.88 110 ILE A N 1
ATOM 885 C CA . ILE A 1 110 ? 12.848 -10.353 -1.749 1.00 94.88 110 ILE A CA 1
ATOM 886 C C . ILE A 1 110 ? 12.241 -11.431 -0.846 1.00 94.88 110 ILE A C 1
ATOM 888 O O . ILE A 1 110 ? 11.052 -11.722 -0.969 1.00 94.88 110 ILE A O 1
ATOM 892 N N . TRP A 1 111 ? 12.980 -11.954 0.135 1.00 94.19 111 TRP A N 1
ATOM 893 C CA . TRP A 1 111 ? 12.424 -12.891 1.123 1.00 94.19 111 TRP A CA 1
ATOM 894 C C . TRP A 1 111 ? 11.287 -12.281 1.917 1.00 94.19 111 TRP A C 1
ATOM 896 O O . TRP A 1 111 ? 10.200 -12.861 1.977 1.00 94.19 111 TRP A O 1
ATOM 906 N N . ARG A 1 112 ? 11.472 -11.058 2.421 1.00 94.44 112 ARG A N 1
ATOM 907 C CA . ARG A 1 112 ? 10.390 -10.329 3.082 1.00 94.44 112 ARG A CA 1
ATOM 908 C C . ARG A 1 112 ? 9.158 -10.222 2.191 1.00 94.44 112 ARG A C 1
ATOM 910 O O . ARG A 1 112 ? 8.052 -10.300 2.710 1.00 94.44 112 ARG A O 1
ATOM 917 N N . SER A 1 113 ? 9.298 -10.063 0.873 1.00 95.62 113 SER A N 1
ATOM 918 C CA . SER A 1 113 ? 8.141 -9.982 -0.028 1.00 95.62 113 SER A CA 1
ATOM 919 C C . SER A 1 113 ? 7.321 -11.271 -0.092 1.00 95.62 113 SER A C 1
ATOM 921 O O . SER A 1 113 ? 6.101 -11.218 0.054 1.00 95.62 113 SER A O 1
ATOM 923 N N . PHE A 1 114 ? 7.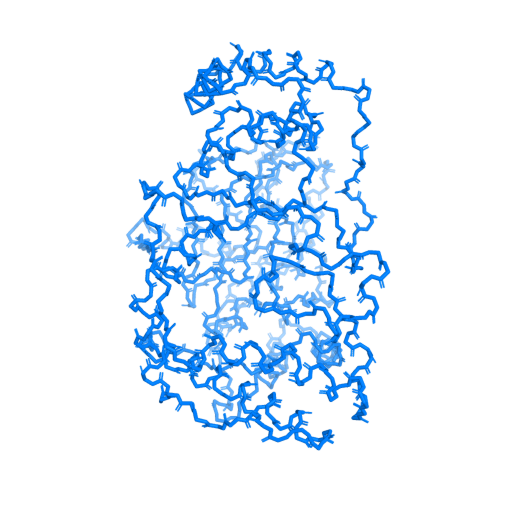949 -12.439 -0.240 1.00 96.81 114 PHE A N 1
ATOM 924 C CA . PHE A 1 114 ? 7.226 -13.714 -0.287 1.00 96.81 114 PHE A CA 1
ATOM 925 C C . PHE A 1 114 ? 6.562 -14.045 1.051 1.00 96.81 114 PHE A C 1
ATOM 927 O O . PHE A 1 114 ? 5.384 -14.406 1.099 1.00 96.81 114 PHE A O 1
ATOM 934 N N . ILE A 1 115 ? 7.286 -13.821 2.144 1.00 95.69 115 ILE A N 1
ATOM 935 C CA . ILE A 1 115 ? 6.805 -14.073 3.504 1.00 95.69 115 ILE A CA 1
ATOM 936 C C . ILE A 1 115 ? 5.654 -13.124 3.841 1.00 95.69 115 ILE A C 1
ATOM 938 O O . ILE A 1 115 ? 4.610 -13.563 4.319 1.00 95.69 115 ILE A O 1
ATOM 942 N N . SER A 1 116 ? 5.784 -11.838 3.488 1.00 95.19 116 SER A N 1
ATOM 943 C CA . SER A 1 116 ? 4.700 -10.859 3.626 1.00 95.19 116 SER A CA 1
ATOM 944 C C . SER A 1 116 ? 3.445 -11.306 2.888 1.00 95.19 116 SER A C 1
ATOM 946 O O . SER A 1 116 ? 2.368 -11.238 3.464 1.00 95.19 116 SER A O 1
ATOM 948 N N . GLN A 1 117 ? 3.554 -11.795 1.644 1.00 96.19 117 GLN A N 1
ATOM 949 C CA . GLN A 1 117 ? 2.389 -12.307 0.903 1.00 96.19 117 GLN A CA 1
ATOM 950 C C . GLN A 1 117 ? 1.715 -13.430 1.664 1.00 96.19 117 GLN A C 1
ATOM 952 O O . GLN A 1 117 ? 0.504 -13.391 1.840 1.00 96.19 117 GLN A O 1
ATOM 957 N N . LYS A 1 118 ? 2.489 -14.402 2.163 1.00 95.50 118 LYS A N 1
ATOM 958 C CA . LYS A 1 118 ? 1.915 -15.511 2.923 1.00 95.50 118 LYS A CA 1
ATOM 959 C C . LYS A 1 118 ? 1.157 -15.017 4.150 1.00 95.50 118 LYS A C 1
ATOM 961 O O . LYS A 1 118 ? 0.021 -15.434 4.343 1.00 95.50 118 LYS A O 1
ATOM 966 N N . ILE A 1 119 ? 1.751 -14.120 4.933 1.00 94.06 119 ILE A N 1
ATOM 967 C CA . ILE A 1 119 ? 1.125 -13.585 6.145 1.00 94.06 119 ILE A CA 1
ATOM 968 C C . ILE A 1 119 ? -0.133 -12.771 5.800 1.00 94.06 119 ILE A C 1
ATOM 970 O O . ILE A 1 119 ? -1.184 -12.983 6.397 1.00 94.06 119 ILE A O 1
ATOM 974 N N . LEU A 1 120 ? -0.072 -11.899 4.788 1.00 92.88 120 LEU A N 1
ATOM 975 C CA . LEU A 1 120 ? -1.223 -11.110 4.331 1.00 92.88 120 LEU A CA 1
ATOM 976 C C . LEU A 1 120 ? -2.370 -11.998 3.837 1.00 92.88 120 LEU A C 1
ATOM 978 O O . LEU A 1 120 ? -3.532 -11.723 4.139 1.00 92.88 120 LEU A O 1
ATOM 982 N N . HIS A 1 121 ? -2.043 -13.076 3.122 1.00 91.88 121 HIS A N 1
ATOM 983 C CA . HIS A 1 121 ? -3.010 -14.048 2.625 1.00 91.88 121 HIS A CA 1
ATOM 984 C C . HIS A 1 121 ? -3.782 -14.741 3.752 1.00 91.88 121 HIS A C 1
ATOM 986 O O . HIS A 1 121 ? -4.957 -15.038 3.549 1.00 91.88 121 HIS A O 1
ATOM 992 N N . LEU A 1 122 ? -3.181 -14.944 4.936 1.00 88.31 122 LEU A N 1
ATOM 993 C CA . LEU A 1 122 ? -3.902 -15.486 6.097 1.00 88.31 122 LEU A CA 1
ATOM 994 C C . LEU A 1 122 ? -5.077 -14.576 6.482 1.00 88.31 122 LEU A C 1
ATOM 996 O O . LEU A 1 122 ? -6.167 -15.054 6.754 1.00 88.31 122 LEU A O 1
ATOM 1000 N N . SER A 1 123 ? -4.902 -13.257 6.413 1.00 82.31 123 SER A N 1
ATOM 1001 C CA . SER A 1 123 ? -5.947 -12.277 6.749 1.00 82.31 123 SER A CA 1
ATOM 1002 C C . SER A 1 123 ? -6.783 -11.809 5.547 1.00 82.31 123 SER A C 1
ATOM 1004 O O . SER A 1 123 ? -7.456 -10.779 5.628 1.00 82.31 123 SER A O 1
ATOM 1006 N N . GLY A 1 124 ? -6.713 -12.502 4.403 1.00 84.69 124 GLY A N 1
ATOM 1007 C CA . GLY A 1 124 ? -7.411 -12.107 3.171 1.00 84.69 124 GLY A CA 1
ATOM 1008 C C . GLY A 1 124 ? -6.962 -10.753 2.597 1.00 84.69 124 GLY A C 1
ATOM 1009 O O . GLY A 1 124 ? -7.674 -10.139 1.798 1.00 84.69 124 GLY A O 1
ATOM 1010 N N . LEU A 1 125 ? -5.796 -10.255 3.020 1.00 89.06 125 LEU A N 1
ATOM 1011 C CA . LEU A 1 125 ? -5.180 -9.043 2.496 1.00 89.06 125 LEU A CA 1
ATOM 1012 C C . LEU A 1 125 ? -4.354 -9.378 1.252 1.00 89.06 125 LEU A C 1
ATOM 1014 O O . LEU A 1 125 ? -3.796 -10.465 1.121 1.00 89.06 125 LEU A O 1
ATOM 1018 N N . THR A 1 126 ? -4.260 -8.420 0.335 1.00 91.69 126 THR A N 1
ATOM 1019 C CA . THR A 1 126 ? -3.613 -8.611 -0.968 1.00 91.69 126 THR A CA 1
ATOM 1020 C C . THR A 1 126 ? -2.517 -7.586 -1.216 1.00 91.69 126 THR A C 1
ATOM 1022 O O . THR A 1 126 ? -2.420 -6.558 -0.532 1.00 91.69 126 THR A O 1
ATOM 1025 N N . VAL A 1 127 ? -1.700 -7.865 -2.231 1.00 94.06 127 VAL A N 1
ATOM 1026 C CA . VAL A 1 127 ? -0.663 -6.964 -2.739 1.00 94.06 127 VAL A CA 1
ATOM 1027 C C . VAL A 1 127 ? -0.983 -6.565 -4.168 1.00 94.06 127 VAL A C 1
ATOM 1029 O O . VAL A 1 127 ? -1.534 -7.352 -4.938 1.00 94.06 127 VAL A O 1
ATOM 1032 N N . SER A 1 128 ? -0.650 -5.327 -4.520 1.00 93.56 128 SER A N 1
ATOM 1033 C CA . SER A 1 128 ? -0.837 -4.816 -5.871 1.00 93.56 128 SER A CA 1
ATOM 1034 C C . SER A 1 128 ? 0.415 -4.173 -6.444 1.00 93.56 128 SER A C 1
ATOM 1036 O O . SER A 1 128 ? 1.156 -3.503 -5.725 1.00 93.56 128 SER A O 1
ATOM 1038 N N . PHE A 1 129 ? 0.563 -4.283 -7.755 1.00 93.12 129 PHE A N 1
ATOM 1039 C CA . PHE A 1 129 ? 1.585 -3.638 -8.559 1.00 93.12 129 PHE A CA 1
ATOM 1040 C C . PHE A 1 129 ? 0.952 -2.474 -9.322 1.00 93.12 129 PHE A C 1
ATOM 1042 O O . PHE A 1 129 ? 0.001 -2.658 -10.088 1.00 93.12 129 PHE A O 1
ATOM 1049 N N . VAL A 1 130 ? 1.439 -1.259 -9.063 1.00 90.31 130 VAL A N 1
ATOM 1050 C CA . VAL A 1 130 ? 0.948 -0.028 -9.689 1.00 90.31 130 VAL A CA 1
ATOM 1051 C C . VAL A 1 130 ? 1.833 0.376 -10.868 1.00 90.31 130 VAL A C 1
ATOM 1053 O O . VAL A 1 130 ? 3.030 0.062 -10.894 1.00 90.31 130 VAL A O 1
ATOM 1056 N N . PRO A 1 131 ? 1.275 1.120 -11.838 1.00 88.50 131 PRO A N 1
ATOM 1057 C CA . PRO A 1 131 ? 2.042 1.642 -12.957 1.00 88.50 131 PRO A CA 1
ATOM 1058 C C . PRO A 1 131 ? 3.191 2.527 -12.500 1.00 88.50 131 PRO A C 1
ATOM 1060 O O . PRO A 1 131 ? 3.215 3.050 -11.384 1.00 88.50 131 PRO A O 1
ATOM 1063 N N . THR A 1 132 ? 4.128 2.729 -13.417 1.00 84.25 132 THR A N 1
ATOM 1064 C CA . THR A 1 132 ? 5.320 3.527 -13.155 1.00 84.25 132 THR A CA 1
ATOM 1065 C C . THR A 1 132 ? 4.991 4.941 -12.672 1.00 84.25 132 THR A C 1
ATOM 1067 O O . THR A 1 132 ? 4.306 5.719 -13.342 1.00 84.25 132 THR A O 1
ATOM 1070 N N . ASN A 1 133 ? 5.492 5.268 -11.484 1.00 82.19 133 ASN A N 1
ATOM 1071 C CA . ASN A 1 133 ? 5.284 6.547 -10.800 1.00 82.19 133 ASN A CA 1
ATOM 1072 C C . ASN A 1 133 ? 6.596 7.149 -10.256 1.00 82.19 133 ASN A C 1
ATOM 1074 O O . ASN A 1 133 ? 6.570 8.228 -9.665 1.00 82.19 133 ASN A O 1
ATOM 1078 N N . ALA A 1 134 ? 7.734 6.491 -10.491 1.00 83.75 134 ALA A N 1
ATOM 1079 C CA . ALA A 1 134 ? 9.058 6.956 -10.098 1.00 83.75 134 ALA A CA 1
ATOM 1080 C C . ALA A 1 134 ? 10.091 6.707 -11.209 1.00 83.75 134 ALA A C 1
ATOM 1082 O O . ALA A 1 134 ? 9.892 5.887 -12.106 1.00 83.75 134 ALA A O 1
ATOM 1083 N N . VAL A 1 135 ? 11.201 7.443 -11.157 1.00 83.44 135 VAL A N 1
ATOM 1084 C CA . VAL A 1 135 ? 12.361 7.271 -12.044 1.00 83.44 135 VAL A CA 1
ATOM 1085 C C . VAL A 1 135 ? 13.564 6.985 -11.165 1.00 83.44 135 VAL A C 1
ATOM 1087 O O . VAL A 1 135 ? 13.814 7.732 -10.217 1.00 83.44 135 VAL A O 1
ATOM 1090 N N . GLN A 1 136 ? 14.284 5.909 -11.462 1.00 81.31 136 GLN A N 1
ATOM 1091 C CA . GLN A 1 136 ? 15.399 5.465 -10.647 1.00 81.31 136 GLN A CA 1
ATOM 1092 C C . GLN A 1 136 ? 16.727 5.654 -11.376 1.00 81.31 136 GLN A C 1
ATOM 1094 O O . GLN A 1 136 ? 16.988 5.010 -12.386 1.00 81.31 136 GLN A O 1
ATOM 1099 N N . PHE A 1 137 ? 17.579 6.508 -10.808 1.00 78.50 137 PHE A N 1
ATOM 1100 C CA . PHE A 1 137 ? 18.965 6.688 -11.228 1.00 78.50 137 PHE A CA 1
ATOM 1101 C C . PHE A 1 137 ? 19.864 5.973 -10.217 1.00 78.50 137 PHE A C 1
ATOM 1103 O O . PHE A 1 137 ? 19.932 6.387 -9.057 1.00 78.50 137 PHE A O 1
ATOM 1110 N N . ARG A 1 138 ? 20.500 4.871 -10.627 1.00 67.50 138 ARG A N 1
ATOM 1111 C CA . ARG A 1 138 ? 21.508 4.175 -9.816 1.00 67.50 138 ARG A CA 1
ATOM 1112 C C . ARG A 1 138 ? 22.907 4.552 -10.295 1.00 67.50 138 ARG A C 1
ATOM 1114 O O . ARG A 1 138 ? 23.095 4.985 -11.428 1.00 67.50 138 ARG A O 1
ATOM 1121 N N . ASN A 1 139 ? 23.884 4.370 -9.414 1.00 59.16 139 ASN A N 1
ATOM 1122 C CA . ASN A 1 139 ? 25.283 4.365 -9.822 1.00 59.16 139 ASN A CA 1
ATOM 1123 C C . ASN A 1 139 ? 25.585 3.037 -10.526 1.00 59.16 139 ASN A C 1
ATOM 1125 O O . ASN A 1 139 ? 24.946 2.029 -10.222 1.00 59.16 139 ASN A O 1
ATOM 1129 N N . ALA A 1 140 ? 26.573 3.020 -11.422 1.00 61.50 140 ALA A N 1
ATOM 1130 C CA . ALA A 1 140 ? 27.089 1.771 -11.970 1.00 61.50 140 ALA A CA 1
ATOM 1131 C C . ALA A 1 140 ? 27.531 0.849 -10.817 1.00 61.50 140 ALA A C 1
ATOM 1133 O O . ALA A 1 140 ? 28.339 1.239 -9.969 1.00 61.50 140 ALA A O 1
ATOM 1134 N N . HIS A 1 141 ? 26.940 -0.344 -10.753 1.00 66.06 141 HIS A N 1
ATOM 1135 C CA . HIS A 1 141 ? 27.262 -1.372 -9.767 1.00 66.06 141 HIS A CA 1
ATOM 1136 C C . HIS A 1 141 ? 28.218 -2.403 -10.374 1.00 66.06 141 HIS A C 1
ATOM 1138 O O . HIS A 1 141 ? 28.265 -2.586 -11.590 1.00 66.06 141 HIS A O 1
ATOM 1144 N N . ASP A 1 142 ? 28.950 -3.118 -9.519 1.00 83.00 142 ASP A N 1
ATOM 1145 C CA . ASP A 1 142 ? 29.612 -4.356 -9.926 1.00 83.00 142 ASP A CA 1
ATOM 1146 C C . ASP A 1 142 ? 28.555 -5.466 -10.010 1.00 83.00 142 ASP A C 1
ATOM 1148 O O . ASP A 1 142 ? 28.221 -6.109 -9.012 1.00 83.00 142 ASP A O 1
ATOM 1152 N N . TYR A 1 143 ? 27.996 -5.663 -11.206 1.00 87.12 143 TYR A N 1
ATOM 1153 C CA . TYR A 1 143 ? 26.944 -6.655 -11.428 1.00 87.12 143 TYR A CA 1
ATOM 1154 C C . TYR A 1 143 ? 27.421 -8.094 -11.189 1.00 87.12 143 TYR A C 1
ATOM 1156 O O . TYR A 1 143 ? 26.611 -8.955 -10.856 1.00 87.12 143 TYR A O 1
ATOM 1164 N N . LEU A 1 144 ? 28.725 -8.374 -11.310 1.00 89.75 144 LEU A N 1
ATOM 1165 C CA . LEU A 1 144 ? 29.262 -9.703 -11.018 1.00 89.75 144 LEU A CA 1
ATOM 1166 C C . LEU A 1 144 ? 29.314 -9.958 -9.509 1.00 89.75 144 LEU A C 1
ATOM 1168 O O . LEU A 1 144 ? 29.089 -11.082 -9.060 1.00 89.75 144 LEU A O 1
ATOM 1172 N N . LYS A 1 145 ? 29.595 -8.920 -8.717 1.00 89.62 145 LYS A N 1
ATOM 1173 C CA . LYS A 1 145 ? 29.435 -8.987 -7.264 1.00 89.62 145 LYS A CA 1
ATOM 1174 C C . LYS A 1 145 ? 27.965 -9.168 -6.884 1.00 89.62 145 LYS A C 1
ATOM 1176 O O . LYS A 1 145 ? 27.670 -10.061 -6.098 1.00 89.62 145 LYS A O 1
ATOM 1181 N N . ASP A 1 146 ? 27.063 -8.376 -7.467 1.00 89.88 146 ASP A N 1
ATOM 1182 C CA . ASP A 1 146 ? 25.625 -8.488 -7.191 1.00 89.88 146 ASP A CA 1
ATOM 1183 C C . ASP A 1 146 ? 25.099 -9.897 -7.510 1.00 89.88 146 ASP A C 1
ATOM 1185 O O . ASP A 1 146 ? 24.367 -10.462 -6.708 1.00 89.88 146 ASP A O 1
ATOM 1189 N N . PHE A 1 147 ? 25.551 -10.510 -8.609 1.00 93.69 147 PHE A N 1
ATOM 1190 C CA . PHE A 1 147 ? 25.227 -11.900 -8.948 1.00 93.69 147 PHE A CA 1
ATOM 1191 C C . PHE A 1 147 ? 25.615 -12.886 -7.836 1.00 93.69 147 PHE A C 1
ATOM 1193 O O . PHE A 1 147 ? 24.836 -13.769 -7.491 1.00 93.69 147 PHE A O 1
ATOM 1200 N N . LYS A 1 148 ? 26.796 -12.721 -7.226 1.00 92.06 148 LYS A N 1
ATOM 1201 C CA . LYS A 1 148 ? 27.227 -13.565 -6.097 1.00 92.06 148 LYS A CA 1
ATOM 1202 C C . LYS A 1 148 ? 26.395 -13.305 -4.843 1.00 92.06 148 LYS A C 1
ATOM 1204 O O . LYS A 1 148 ? 26.034 -14.249 -4.149 1.00 92.06 148 LYS A O 1
ATOM 1209 N N . ASP A 1 149 ? 26.083 -12.040 -4.568 1.00 89.81 149 ASP A N 1
ATOM 1210 C CA . ASP A 1 149 ? 25.277 -11.644 -3.410 1.00 89.81 149 ASP A CA 1
ATOM 1211 C C . ASP A 1 149 ? 23.804 -12.087 -3.554 1.00 89.81 149 ASP A C 1
ATOM 1213 O O . ASP A 1 149 ? 23.102 -12.213 -2.550 1.00 89.81 149 ASP A O 1
ATOM 1217 N N . GLU A 1 150 ? 23.333 -12.344 -4.778 1.00 93.62 150 GLU A N 1
ATOM 1218 C CA . GLU A 1 150 ? 21.982 -12.817 -5.116 1.00 93.62 150 GLU A CA 1
ATOM 1219 C C . GLU A 1 150 ? 21.867 -14.352 -5.227 1.00 93.62 150 GLU A C 1
ATOM 1221 O O . GLU A 1 150 ? 20.773 -14.848 -5.484 1.00 93.62 150 GLU A O 1
ATOM 1226 N N . ASN A 1 151 ? 22.938 -15.124 -4.984 1.00 92.75 151 ASN A N 1
ATOM 1227 C CA . ASN A 1 151 ? 22.958 -16.578 -5.226 1.00 92.75 151 ASN A CA 1
ATOM 1228 C C . ASN A 1 151 ? 21.779 -17.331 -4.586 1.00 92.75 151 ASN A C 1
ATOM 1230 O O . ASN A 1 151 ? 21.122 -18.138 -5.239 1.00 92.75 151 ASN A O 1
ATOM 1234 N N . GLN A 1 152 ? 21.467 -17.015 -3.326 1.00 91.44 152 GLN A N 1
ATOM 1235 C CA . GLN A 1 152 ? 20.359 -17.644 -2.606 1.00 91.44 152 GLN A CA 1
ATOM 1236 C C . GLN A 1 152 ? 19.003 -17.371 -3.274 1.00 91.44 152 GLN A C 1
ATOM 1238 O O . GLN A 1 152 ? 18.143 -18.243 -3.324 1.00 91.44 152 GLN A O 1
ATOM 1243 N N . VAL A 1 153 ? 18.808 -16.176 -3.837 1.00 93.44 153 VAL A N 1
ATOM 1244 C CA . VAL A 1 153 ? 17.575 -15.827 -4.551 1.00 93.44 153 VAL A CA 1
ATOM 1245 C C . VAL A 1 153 ? 17.391 -16.729 -5.772 1.00 93.44 153 VAL A C 1
ATOM 1247 O O . VAL A 1 153 ? 16.273 -17.166 -6.041 1.00 93.44 153 VAL A O 1
ATOM 1250 N N . TYR A 1 154 ? 18.467 -17.029 -6.496 1.00 94.44 154 TYR A N 1
ATOM 1251 C CA . TYR A 1 154 ? 18.412 -17.875 -7.688 1.00 94.44 154 TYR A CA 1
ATOM 1252 C C . TYR A 1 154 ? 18.125 -19.340 -7.365 1.00 94.44 154 TYR A C 1
ATOM 1254 O O . TYR A 1 154 ? 17.382 -19.985 -8.099 1.00 94.44 154 TYR A O 1
ATOM 1262 N N . GLU A 1 155 ? 18.699 -19.855 -6.277 1.00 92.62 155 GLU A N 1
ATOM 1263 C CA . GLU A 1 155 ? 18.586 -21.266 -5.897 1.00 92.62 155 GLU A CA 1
ATOM 1264 C C . GLU A 1 155 ? 17.280 -21.580 -5.151 1.00 92.62 155 GLU A C 1
ATOM 1266 O O . GLU A 1 155 ? 16.683 -22.633 -5.370 1.00 92.62 155 GLU A O 1
ATOM 1271 N N . ASP A 1 156 ? 16.807 -20.665 -4.299 1.00 95.12 156 ASP A N 1
ATOM 1272 C CA . ASP A 1 156 ? 15.754 -20.971 -3.326 1.00 95.12 156 ASP A CA 1
ATOM 1273 C C . ASP A 1 156 ? 14.394 -20.315 -3.626 1.00 95.12 156 ASP A C 1
ATOM 1275 O O . ASP A 1 156 ? 13.431 -20.602 -2.915 1.00 95.12 156 ASP A O 1
ATOM 1279 N N . SER A 1 157 ? 14.243 -19.448 -4.642 1.00 95.19 157 SER A N 1
ATOM 1280 C CA . SER A 1 157 ? 12.961 -18.732 -4.857 1.00 95.19 157 SER A CA 1
ATOM 1281 C C . SER A 1 157 ? 11.797 -19.682 -5.149 1.00 95.19 157 SER A C 1
ATOM 1283 O O . SER A 1 157 ? 10.712 -19.517 -4.586 1.00 95.19 157 SER A O 1
ATOM 1285 N N . GLY A 1 158 ? 12.014 -20.712 -5.971 1.00 93.88 158 GLY A N 1
ATOM 1286 C CA . GLY A 1 158 ? 11.008 -21.750 -6.209 1.00 93.88 158 GLY A CA 1
ATOM 1287 C C . GLY A 1 158 ? 10.686 -22.553 -4.951 1.00 93.88 158 GLY A C 1
ATOM 1288 O O . GLY A 1 158 ? 9.516 -22.687 -4.588 1.00 93.88 158 GLY A O 1
ATOM 1289 N N . LYS A 1 159 ? 11.721 -23.002 -4.226 1.00 94.81 159 LYS A N 1
ATOM 1290 C CA . LYS A 1 159 ? 11.589 -23.729 -2.951 1.00 94.81 159 LYS A CA 1
ATOM 1291 C C . LYS A 1 159 ? 10.810 -22.918 -1.907 1.00 94.81 159 LYS A C 1
ATOM 1293 O O . LYS A 1 159 ? 9.936 -23.463 -1.235 1.00 94.81 159 LYS A O 1
ATOM 1298 N N . MET A 1 160 ? 11.091 -21.619 -1.791 1.00 95.38 160 MET A N 1
ATOM 1299 C CA . MET A 1 160 ? 10.393 -20.683 -0.905 1.00 95.38 160 MET A CA 1
ATOM 1300 C C . MET A 1 160 ? 8.902 -20.617 -1.241 1.00 95.38 160 MET A C 1
ATOM 1302 O O . MET A 1 160 ? 8.060 -20.774 -0.358 1.00 95.38 160 MET A O 1
ATOM 1306 N N . ILE A 1 161 ? 8.555 -20.410 -2.514 1.00 94.25 161 ILE A N 1
ATOM 1307 C CA . ILE A 1 161 ? 7.154 -20.320 -2.945 1.00 94.25 161 ILE A CA 1
ATOM 1308 C C . ILE A 1 161 ? 6.434 -21.653 -2.725 1.00 94.25 161 ILE A C 1
ATOM 1310 O O . ILE A 1 161 ? 5.316 -21.656 -2.214 1.00 94.25 161 ILE A O 1
ATOM 1314 N N . GLU A 1 162 ? 7.065 -22.781 -3.056 1.00 94.25 162 GLU A N 1
ATOM 1315 C CA . GLU A 1 162 ? 6.491 -24.112 -2.845 1.00 94.25 162 GLU A CA 1
ATOM 1316 C C . GLU A 1 162 ? 6.204 -24.373 -1.359 1.00 94.25 162 GLU A C 1
ATOM 1318 O O . GLU A 1 162 ? 5.104 -24.813 -1.006 1.00 94.25 162 GLU A O 1
ATOM 1323 N N . PHE A 1 163 ? 7.164 -24.050 -0.486 1.00 96.50 163 PHE A N 1
ATOM 1324 C CA . PHE A 1 163 ? 7.001 -24.132 0.962 1.00 96.50 163 PHE A CA 1
ATOM 1325 C C . PHE A 1 163 ? 5.835 -23.258 1.437 1.00 96.50 163 PHE A C 1
ATOM 1327 O O . PHE A 1 163 ? 4.898 -23.768 2.050 1.00 96.50 163 PHE A O 1
ATOM 1334 N N . LEU A 1 164 ? 5.833 -21.962 1.104 1.00 96.19 164 LEU A N 1
ATOM 1335 C CA . LEU A 1 164 ? 4.796 -21.023 1.546 1.00 96.19 164 LEU A CA 1
ATOM 1336 C C . LEU A 1 164 ? 3.408 -21.387 1.005 1.00 96.19 164 LEU A C 1
ATOM 1338 O O . LEU A 1 164 ? 2.407 -21.199 1.701 1.00 96.19 164 LEU A O 1
ATOM 1342 N N . HIS A 1 165 ? 3.326 -21.918 -0.214 1.00 92.44 165 HIS A N 1
ATOM 1343 C CA . HIS A 1 165 ? 2.071 -22.369 -0.805 1.00 92.44 165 HIS A CA 1
ATOM 1344 C C . HIS A 1 165 ? 1.483 -23.559 -0.034 1.00 92.44 165 HIS A C 1
ATOM 1346 O O . HIS A 1 165 ? 0.288 -23.566 0.265 1.00 92.44 165 HIS A O 1
ATOM 1352 N N . LYS A 1 166 ? 2.321 -24.536 0.339 1.00 93.50 166 LYS A N 1
ATOM 1353 C CA . LYS A 1 166 ? 1.909 -25.738 1.085 1.00 93.50 166 LYS A CA 1
ATOM 1354 C C . LYS A 1 166 ? 1.704 -25.491 2.579 1.00 93.50 166 LYS A C 1
ATOM 1356 O O . LYS A 1 166 ? 0.926 -26.208 3.206 1.00 93.50 166 LYS A O 1
ATOM 1361 N N . TRP A 1 167 ? 2.393 -24.504 3.146 1.00 94.69 167 TRP A N 1
ATOM 1362 C CA . TRP A 1 167 ? 2.360 -24.218 4.575 1.00 94.69 167 TRP A CA 1
ATOM 1363 C C . TRP A 1 167 ? 0.957 -23.819 5.045 1.00 94.69 167 TRP A C 1
ATOM 1365 O O . TRP A 1 167 ? 0.258 -23.040 4.387 1.00 94.69 167 TRP A O 1
ATOM 1375 N N . LYS A 1 168 ? 0.555 -24.308 6.218 1.00 89.75 168 LYS A N 1
ATOM 1376 C CA . LYS A 1 168 ? -0.702 -23.959 6.887 1.00 89.75 168 LYS A CA 1
ATOM 1377 C C . LYS A 1 168 ? -0.444 -23.742 8.372 1.00 89.75 168 LYS A C 1
ATOM 1379 O O . LYS A 1 168 ? 0.367 -24.453 8.959 1.00 89.75 168 LYS A O 1
ATOM 1384 N N . CYS A 1 169 ? -1.166 -22.800 8.967 1.00 88.56 169 CYS A N 1
ATOM 1385 C CA . CYS A 1 169 ? -1.113 -22.591 10.408 1.00 88.56 169 CYS A CA 1
ATOM 1386 C C . CYS A 1 169 ? -1.794 -23.774 11.111 1.00 88.56 169 CYS A C 1
ATOM 1388 O O . CYS A 1 169 ? -2.893 -24.163 10.725 1.00 88.56 169 CYS A O 1
ATOM 1390 N N . SER A 1 170 ? -1.133 -24.385 12.097 1.00 77.69 170 SER A N 1
ATOM 1391 C CA . SER A 1 170 ? -1.617 -25.638 12.703 1.00 77.69 170 SER A CA 1
ATOM 1392 C C . SER A 1 170 ? -2.789 -25.448 13.667 1.00 77.69 170 SER A C 1
ATOM 1394 O O . SER A 1 170 ? -3.554 -26.386 13.879 1.00 77.69 170 SER A O 1
ATOM 1396 N N . ASN A 1 171 ? -2.969 -24.239 14.201 1.00 62.34 171 ASN A N 1
ATOM 1397 C CA . ASN A 1 171 ? -4.069 -23.903 15.096 1.00 62.34 171 ASN A CA 1
ATOM 1398 C C . ASN A 1 171 ? -5.058 -22.952 14.411 1.00 62.34 171 ASN A C 1
ATOM 1400 O O . ASN A 1 171 ? -5.170 -21.789 14.783 1.00 62.34 171 ASN A O 1
ATOM 1404 N N . GLU A 1 172 ? -5.824 -23.438 13.431 1.00 53.53 172 GLU A N 1
ATOM 1405 C CA . GLU A 1 172 ? -6.922 -22.647 12.837 1.00 53.53 172 GLU A CA 1
ATOM 1406 C C . GLU A 1 172 ? -7.991 -22.244 13.882 1.00 53.53 172 GLU A C 1
ATOM 1408 O O . GLU A 1 172 ? -8.777 -21.331 13.649 1.00 53.53 172 GLU A O 1
ATOM 1413 N N . SER A 1 173 ? -8.003 -22.904 15.049 1.00 49.75 173 SER A N 1
ATOM 1414 C CA . SER A 1 173 ? -8.934 -22.680 16.158 1.00 49.75 173 SER A CA 1
ATOM 1415 C C . SER A 1 173 ? -8.435 -21.742 17.273 1.00 49.75 173 SER A C 1
ATOM 1417 O O . SER A 1 173 ? -9.235 -21.413 18.149 1.00 49.75 173 SER A O 1
ATOM 1419 N N . SER A 1 174 ? -7.156 -21.322 17.298 1.00 47.75 174 SER A N 1
ATOM 1420 C CA . SER A 1 174 ? -6.673 -20.263 18.208 1.00 47.75 174 SER A CA 1
ATOM 1421 C C . SER A 1 174 ? -6.482 -18.955 17.430 1.00 47.75 174 SER A C 1
ATOM 1423 O O . SER A 1 174 ? -5.682 -18.847 16.509 1.00 47.75 174 SER A O 1
ATOM 1425 N N . ASN A 1 175 ? -7.282 -17.948 17.783 1.00 55.88 175 ASN A N 1
ATOM 1426 C CA . ASN A 1 175 ? -7.572 -16.738 16.998 1.00 55.88 175 ASN A CA 1
ATOM 1427 C C . ASN A 1 175 ? -6.431 -15.695 16.890 1.00 55.88 175 ASN A C 1
ATOM 1429 O O . ASN A 1 175 ? -6.716 -14.499 16.849 1.00 55.88 175 ASN A O 1
ATOM 1433 N N . SER A 1 176 ? -5.150 -16.077 16.870 1.00 76.56 176 SER A N 1
ATOM 1434 C CA . SER A 1 176 ? -4.052 -15.098 16.856 1.00 76.56 176 SER A CA 1
ATOM 1435 C C . SER A 1 176 ? -3.136 -15.236 15.644 1.00 76.56 176 SER A C 1
ATOM 1437 O O . SER A 1 176 ? -2.328 -16.156 15.544 1.00 76.56 176 SER A O 1
ATOM 1439 N N . LEU A 1 177 ? -3.186 -14.240 14.752 1.00 84.94 177 LEU A N 1
ATOM 1440 C CA . LEU A 1 177 ? -2.240 -14.081 13.641 1.00 84.94 177 LEU A CA 1
ATOM 1441 C C . LEU A 1 177 ? -0.775 -14.097 14.123 1.00 84.94 177 LEU A C 1
ATOM 1443 O O . LEU A 1 177 ? 0.100 -14.573 13.408 1.00 84.94 177 LEU A O 1
ATOM 1447 N N . GLU A 1 178 ? -0.517 -13.620 15.345 1.00 87.25 178 GLU A N 1
ATOM 1448 C CA . GLU A 1 178 ? 0.804 -13.636 15.989 1.00 87.25 178 GLU A CA 1
ATOM 1449 C C . GLU A 1 178 ? 1.359 -15.063 16.121 1.00 87.25 178 GLU A C 1
ATOM 1451 O O . GLU A 1 178 ? 2.516 -15.308 15.788 1.00 87.25 178 GLU A O 1
ATOM 1456 N N . GLU A 1 179 ? 0.525 -16.018 16.547 1.00 88.31 179 GLU A N 1
ATOM 1457 C CA . GLU A 1 179 ? 0.920 -17.424 16.701 1.00 88.31 179 GLU A CA 1
ATOM 1458 C C . GLU A 1 179 ? 1.263 -18.041 15.347 1.00 88.31 179 GLU A C 1
ATOM 1460 O O . GLU A 1 179 ? 2.288 -18.707 15.218 1.00 88.31 179 GLU A O 1
ATOM 1465 N N . CYS A 1 180 ? 0.464 -17.751 14.316 1.00 91.69 180 CYS A N 1
ATOM 1466 C CA . CYS A 1 180 ? 0.743 -18.222 12.964 1.00 91.69 180 CYS A CA 1
ATOM 1467 C C . CYS A 1 180 ? 2.040 -17.631 12.394 1.00 91.69 180 CYS A C 1
ATOM 1469 O O . CYS A 1 180 ? 2.772 -18.344 11.713 1.00 91.69 180 CYS A O 1
ATOM 1471 N N . ILE A 1 181 ? 2.350 -16.355 12.662 1.00 92.69 181 ILE A N 1
ATOM 1472 C CA . ILE A 1 181 ? 3.611 -15.748 12.207 1.00 92.69 181 ILE A CA 1
ATOM 1473 C C . ILE A 1 181 ? 4.804 -16.371 12.945 1.00 92.69 181 ILE A C 1
ATOM 1475 O O . ILE A 1 181 ? 5.797 -16.697 12.301 1.00 92.69 181 ILE A O 1
ATOM 1479 N N . ASN A 1 182 ? 4.695 -16.589 14.259 1.00 92.62 182 ASN A N 1
ATOM 1480 C CA . ASN A 1 182 ? 5.739 -17.243 15.054 1.00 92.62 182 ASN A CA 1
ATOM 1481 C C . ASN A 1 182 ? 5.968 -18.699 14.624 1.00 92.62 182 ASN A C 1
ATOM 1483 O O . ASN A 1 182 ? 7.104 -19.155 14.544 1.00 92.62 182 ASN A O 1
ATOM 1487 N N . GLN A 1 183 ? 4.895 -19.433 14.318 1.00 94.69 183 GLN A N 1
ATOM 1488 C CA . GLN A 1 183 ? 5.010 -20.787 13.787 1.00 94.69 183 GLN A CA 1
ATOM 1489 C C . GLN A 1 183 ? 5.670 -20.777 12.404 1.00 94.69 183 GLN A C 1
ATOM 1491 O O . GLN A 1 183 ? 6.580 -21.562 12.149 1.00 94.69 183 GLN A O 1
ATOM 1496 N N . LEU A 1 184 ? 5.240 -19.872 11.517 1.00 95.75 184 LEU A N 1
ATOM 1497 C CA . LEU A 1 184 ? 5.832 -19.733 10.190 1.00 95.75 184 LEU A CA 1
ATOM 1498 C C . LEU A 1 184 ? 7.331 -19.434 10.292 1.00 95.75 184 LEU A C 1
ATOM 1500 O O . LEU A 1 184 ? 8.109 -20.040 9.562 1.00 95.75 184 LEU A O 1
ATOM 1504 N N . SER A 1 185 ? 7.744 -18.537 11.193 1.00 95.31 185 SER A N 1
ATOM 1505 C CA . SER A 1 185 ? 9.157 -18.196 11.362 1.00 95.31 185 SER A CA 1
ATOM 1506 C C . SER A 1 185 ? 9.990 -19.390 11.828 1.00 95.31 185 SER A C 1
ATOM 1508 O O . SER A 1 185 ? 11.069 -19.613 11.284 1.00 95.31 185 SER A O 1
ATOM 1510 N N . ASP A 1 186 ? 9.481 -20.198 12.761 1.00 95.88 186 ASP A N 1
ATOM 1511 C CA . ASP A 1 186 ? 10.156 -21.419 13.219 1.00 95.88 186 ASP A CA 1
ATOM 1512 C C . ASP A 1 186 ? 10.237 -22.482 12.107 1.00 95.88 186 ASP A C 1
ATOM 1514 O O . ASP A 1 186 ? 11.302 -23.056 11.863 1.00 95.88 186 ASP A O 1
ATOM 1518 N N . ASP A 1 187 ? 9.153 -22.691 11.356 1.00 96.81 187 ASP A N 1
ATOM 1519 C CA . ASP A 1 187 ? 9.127 -23.650 10.247 1.00 96.81 187 ASP A CA 1
ATOM 1520 C C . ASP A 1 187 ? 10.056 -23.231 9.095 1.00 96.81 187 ASP A C 1
ATOM 1522 O O . ASP A 1 187 ? 10.657 -24.081 8.430 1.00 96.81 187 ASP A O 1
ATOM 1526 N N . MET A 1 188 ? 10.232 -21.927 8.865 1.00 95.38 188 MET A N 1
ATOM 1527 C CA . MET A 1 188 ? 11.195 -21.412 7.887 1.00 95.38 188 MET A CA 1
ATOM 1528 C C . MET A 1 188 ? 12.644 -21.738 8.261 1.00 95.38 188 MET A C 1
ATOM 1530 O O . MET A 1 188 ? 13.443 -22.044 7.370 1.00 95.38 188 MET A O 1
ATOM 1534 N N . VAL A 1 189 ? 12.973 -21.732 9.557 1.00 96.25 189 VAL A N 1
ATOM 1535 C CA . VAL A 1 189 ? 14.290 -22.151 10.058 1.00 96.25 189 VAL A CA 1
ATOM 1536 C C . VAL A 1 189 ? 14.498 -23.647 9.843 1.00 96.25 189 VAL A C 1
ATOM 1538 O O . VAL A 1 189 ? 15.532 -24.055 9.317 1.00 96.25 189 VAL A O 1
ATOM 1541 N N . ILE A 1 190 ? 13.491 -24.472 10.154 1.00 95.94 190 ILE A N 1
ATOM 1542 C CA . ILE A 1 190 ? 13.544 -25.930 9.938 1.00 95.94 190 ILE A CA 1
ATOM 1543 C C . ILE A 1 190 ? 13.803 -26.269 8.461 1.00 95.94 190 ILE A C 1
ATOM 1545 O O . ILE A 1 190 ? 14.537 -27.207 8.153 1.00 95.94 190 ILE A O 1
ATOM 1549 N N . ASN A 1 191 ? 13.236 -25.490 7.536 1.00 94.06 191 ASN A N 1
ATOM 1550 C CA . ASN A 1 191 ? 13.406 -25.687 6.093 1.00 94.06 191 ASN A CA 1
ATOM 1551 C C . ASN A 1 191 ? 14.691 -25.051 5.519 1.00 94.06 191 ASN A C 1
ATOM 1553 O O . ASN A 1 191 ? 14.934 -25.136 4.306 1.00 94.06 191 ASN A O 1
ATOM 1557 N N . GLY A 1 192 ? 15.517 -24.431 6.371 1.00 92.69 192 GLY A N 1
ATOM 1558 C CA . GLY A 1 192 ? 16.774 -23.781 5.996 1.00 92.69 192 GLY A CA 1
ATOM 1559 C C . GLY A 1 192 ? 16.592 -22.531 5.133 1.00 92.69 192 GLY A C 1
ATOM 1560 O O . GLY A 1 192 ? 17.498 -22.177 4.388 1.00 92.69 192 GLY A O 1
ATOM 1561 N N . LEU A 1 193 ? 15.415 -21.898 5.178 1.00 91.69 193 LEU A N 1
ATOM 1562 C CA . LEU A 1 193 ? 15.123 -20.665 4.436 1.00 91.69 193 LEU A CA 1
ATOM 1563 C C . LEU A 1 193 ? 15.491 -19.411 5.246 1.00 91.69 193 LEU A C 1
ATOM 1565 O O . LEU A 1 193 ? 15.777 -18.371 4.654 1.00 91.69 193 LEU A O 1
ATOM 1569 N N . TRP A 1 194 ? 15.509 -19.530 6.578 1.00 92.69 194 TRP A N 1
ATOM 1570 C CA . TRP A 1 194 ? 15.959 -18.531 7.553 1.00 92.69 194 TRP A CA 1
ATOM 1571 C C . TRP A 1 194 ? 16.958 -19.140 8.543 1.00 92.69 194 TRP A C 1
ATOM 1573 O O . TRP A 1 194 ? 16.939 -20.346 8.786 1.00 92.69 194 TRP A O 1
ATOM 1583 N N . GLY A 1 195 ? 17.811 -18.301 9.133 1.00 91.44 195 GLY A N 1
ATOM 1584 C CA . GLY A 1 195 ? 18.600 -18.653 10.314 1.00 91.44 195 GLY A CA 1
ATOM 1585 C C . GLY A 1 195 ? 17.800 -18.505 11.613 1.00 91.44 195 GLY A C 1
ATOM 1586 O O . GLY A 1 195 ? 16.753 -17.855 11.646 1.00 91.44 195 GLY A O 1
ATOM 1587 N N . VAL A 1 196 ? 18.298 -19.111 12.693 1.00 94.31 196 VAL A N 1
ATOM 1588 C CA . VAL A 1 196 ? 17.623 -19.143 14.006 1.00 94.31 196 VAL A CA 1
ATOM 1589 C C . VAL A 1 196 ? 17.366 -17.726 14.528 1.00 94.31 196 VAL A C 1
ATOM 1591 O O . VAL A 1 196 ? 16.274 -17.437 15.019 1.00 94.31 196 VAL A O 1
ATOM 1594 N N . GLU A 1 197 ? 18.331 -16.826 14.333 1.00 91.25 197 GLU A N 1
ATOM 1595 C CA . GLU A 1 197 ? 18.261 -15.430 14.763 1.00 91.25 197 GLU A CA 1
ATOM 1596 C C . GLU A 1 197 ? 17.089 -14.678 14.114 1.00 91.25 197 GLU A C 1
ATOM 1598 O O . GLU A 1 197 ? 16.480 -13.823 14.754 1.00 91.25 197 GLU A O 1
ATOM 1603 N N . ASP A 1 198 ? 16.715 -15.005 12.872 1.00 91.69 198 ASP A N 1
ATOM 1604 C CA . ASP A 1 198 ? 15.599 -14.336 12.194 1.00 91.69 198 ASP A CA 1
ATOM 1605 C C . ASP A 1 198 ? 14.245 -14.700 12.812 1.00 91.69 198 ASP A C 1
ATOM 1607 O O . ASP A 1 198 ? 13.369 -13.838 12.911 1.00 91.69 198 ASP A O 1
ATOM 1611 N N . SER A 1 199 ? 14.074 -15.943 13.282 1.00 93.44 199 SER A N 1
ATOM 1612 C CA . SER A 1 199 ? 12.857 -16.330 14.009 1.00 93.44 199 SER A CA 1
ATOM 1613 C C . SER A 1 199 ? 12.776 -15.644 15.375 1.00 93.44 199 SER A C 1
ATOM 1615 O O . SER A 1 199 ? 11.722 -15.129 15.758 1.00 93.44 199 SER A O 1
ATOM 1617 N N . GLU A 1 200 ? 13.895 -15.569 16.102 1.00 90.19 200 GLU A N 1
ATOM 1618 C CA . GLU A 1 200 ? 13.960 -14.866 17.388 1.00 90.19 200 GLU A CA 1
ATOM 1619 C C . GLU A 1 200 ? 13.655 -13.369 17.230 1.00 90.19 200 GLU A C 1
ATOM 1621 O O . GLU A 1 200 ? 12.822 -12.817 17.955 1.00 90.19 200 GLU A O 1
ATOM 1626 N N . LEU A 1 201 ? 14.260 -12.719 16.233 1.00 87.50 201 LEU A N 1
ATOM 1627 C CA . LEU A 1 201 ? 14.026 -11.308 15.942 1.00 87.50 201 LEU A CA 1
ATOM 1628 C C . LEU A 1 201 ? 12.595 -11.036 15.464 1.00 87.50 201 LEU A C 1
ATOM 1630 O O . LEU A 1 201 ? 12.034 -10.003 15.829 1.00 87.50 201 LEU A O 1
ATOM 1634 N N . MET A 1 202 ? 11.975 -11.946 14.705 1.00 90.12 202 MET A N 1
ATOM 1635 C CA . MET A 1 202 ? 10.562 -11.824 14.329 1.00 90.12 202 MET A CA 1
ATOM 1636 C C . MET A 1 202 ? 9.657 -11.812 15.569 1.00 90.12 202 MET A C 1
ATOM 1638 O O . MET A 1 202 ? 8.795 -10.941 15.698 1.00 90.12 202 MET A O 1
ATOM 1642 N N . LYS A 1 203 ? 9.884 -12.727 16.520 1.00 90.00 203 LYS A N 1
ATOM 1643 C CA . LYS A 1 203 ? 9.126 -12.787 17.783 1.00 90.00 203 LYS A CA 1
ATOM 1644 C C . LYS A 1 203 ? 9.259 -11.483 18.576 1.00 90.00 203 LYS A C 1
ATOM 1646 O O . LYS A 1 203 ? 8.261 -10.934 19.048 1.00 90.00 203 LYS A O 1
ATOM 1651 N N . MET A 1 204 ? 10.478 -10.945 18.671 1.00 86.00 204 MET A N 1
ATOM 1652 C CA . MET A 1 204 ? 10.736 -9.649 19.312 1.00 86.00 204 MET A CA 1
ATOM 1653 C C . MET A 1 204 ? 10.034 -8.500 18.578 1.00 86.00 204 MET A C 1
ATOM 1655 O O . MET A 1 204 ? 9.364 -7.684 19.207 1.00 86.00 204 MET A O 1
ATOM 1659 N N . PHE A 1 205 ? 10.115 -8.473 17.246 1.00 85.44 205 PHE A N 1
ATOM 1660 C CA . PHE A 1 205 ? 9.474 -7.464 16.406 1.00 85.44 205 PHE A CA 1
ATOM 1661 C C . PHE A 1 205 ? 7.950 -7.425 16.592 1.00 85.44 205 PHE A C 1
ATOM 1663 O O . PHE A 1 205 ? 7.368 -6.344 16.714 1.00 85.44 205 PHE A O 1
ATOM 1670 N N . LEU A 1 206 ? 7.289 -8.584 16.663 1.00 85.06 206 LEU A N 1
ATOM 1671 C CA . LEU A 1 206 ? 5.848 -8.663 16.917 1.00 85.06 206 LEU A CA 1
ATOM 1672 C C . LEU A 1 206 ? 5.481 -8.172 18.324 1.00 85.06 206 LEU A C 1
ATOM 1674 O O . LEU A 1 206 ? 4.521 -7.411 18.477 1.00 85.06 206 LEU A O 1
ATOM 1678 N N . SER A 1 207 ? 6.270 -8.547 19.336 1.00 81.31 207 SER A N 1
ATOM 1679 C CA . SER A 1 207 ? 6.104 -8.059 20.711 1.00 81.31 207 SER A CA 1
ATOM 1680 C C . SER A 1 207 ? 6.232 -6.532 20.790 1.00 81.31 207 SER A C 1
ATOM 1682 O O . SER A 1 207 ? 5.389 -5.861 21.393 1.00 81.31 207 SER A O 1
ATOM 1684 N N . ASP A 1 208 ? 7.234 -5.958 20.120 1.00 78.19 208 ASP A N 1
ATOM 1685 C CA . ASP A 1 208 ? 7.438 -4.510 20.068 1.00 78.19 208 ASP A CA 1
ATOM 1686 C C . ASP A 1 208 ? 6.257 -3.808 19.389 1.00 78.19 208 ASP A C 1
ATOM 1688 O O . ASP A 1 208 ? 5.701 -2.850 19.936 1.00 78.19 208 ASP A O 1
ATOM 1692 N N . LEU A 1 209 ? 5.797 -4.319 18.243 1.00 73.62 209 LEU A N 1
ATOM 1693 C CA . LEU A 1 209 ? 4.632 -3.781 17.535 1.00 73.62 209 LEU A CA 1
ATOM 1694 C C . LEU A 1 209 ? 3.359 -3.779 18.393 1.00 73.62 209 LEU A C 1
ATOM 1696 O O . LEU A 1 209 ? 2.588 -2.811 18.351 1.00 73.62 209 LEU A O 1
ATOM 1700 N N . LYS A 1 210 ? 3.154 -4.837 19.183 1.00 74.19 210 LYS A N 1
ATOM 1701 C CA . LYS A 1 210 ? 2.044 -4.965 20.132 1.00 74.19 210 LYS A CA 1
ATOM 1702 C C . LYS A 1 210 ? 2.160 -3.943 21.262 1.00 74.19 210 LYS A C 1
ATOM 1704 O O . LYS A 1 210 ? 1.195 -3.235 21.549 1.00 74.19 210 LYS A O 1
ATOM 1709 N N . SER A 1 211 ? 3.353 -3.791 21.841 1.00 68.75 211 SER A N 1
ATOM 1710 C CA . SER A 1 211 ? 3.617 -2.833 22.926 1.00 68.75 211 SER A CA 1
ATOM 1711 C C . SER A 1 211 ? 3.371 -1.375 22.513 1.00 68.75 211 SER A C 1
ATOM 1713 O O . SER A 1 211 ? 2.915 -0.558 23.313 1.00 68.75 211 SER A O 1
ATOM 1715 N N . MET A 1 212 ? 3.598 -1.049 21.237 1.00 61.38 212 MET A N 1
ATOM 1716 C CA . MET A 1 212 ? 3.376 0.287 20.685 1.00 61.38 212 MET A CA 1
ATOM 1717 C C . MET A 1 212 ? 1.890 0.635 20.473 1.00 61.38 212 MET A C 1
ATOM 1719 O O . MET A 1 212 ? 1.595 1.744 20.018 1.00 61.38 212 MET A O 1
ATOM 1723 N N . GLY A 1 213 ? 0.952 -0.286 20.739 1.00 54.59 213 GLY A N 1
ATOM 1724 C CA . GLY A 1 213 ? -0.486 -0.083 20.518 1.00 54.59 213 GLY A CA 1
ATOM 1725 C C . GLY A 1 213 ? -0.845 0.174 19.049 1.00 54.59 213 GLY A C 1
ATOM 1726 O O . GLY A 1 213 ? -1.887 0.756 18.748 1.00 54.59 213 GLY A O 1
ATOM 1727 N N . ARG A 1 214 ? 0.047 -0.192 18.116 1.00 45.53 214 ARG A N 1
ATOM 1728 C CA . ARG A 1 214 ? -0.114 0.074 16.678 1.00 45.53 214 ARG A CA 1
ATOM 1729 C C . ARG A 1 214 ? -0.810 -1.055 15.927 1.00 45.53 214 ARG A C 1
ATOM 1731 O O . ARG A 1 214 ? -1.101 -0.873 14.745 1.00 45.53 214 ARG A O 1
ATOM 1738 N N . ILE A 1 215 ? -1.111 -2.171 16.594 1.00 44.00 215 ILE A N 1
ATOM 1739 C CA . ILE A 1 215 ? -1.838 -3.296 16.008 1.00 44.00 215 ILE A CA 1
ATOM 1740 C C . ILE A 1 215 ? -2.810 -3.887 17.041 1.00 44.00 215 ILE A C 1
ATOM 1742 O O . ILE A 1 215 ? -2.378 -4.523 17.996 1.00 44.00 215 ILE A O 1
ATOM 1746 N N . ASN A 1 216 ? -4.121 -3.719 16.828 1.00 39.53 216 ASN A N 1
ATOM 1747 C CA . ASN A 1 216 ? -5.089 -4.716 17.295 1.00 39.53 216 ASN A CA 1
ATOM 1748 C C . ASN A 1 216 ? -4.976 -5.875 16.301 1.00 39.53 216 ASN A C 1
ATOM 1750 O O . ASN A 1 216 ? -5.465 -5.764 15.178 1.00 39.53 216 ASN A O 1
ATOM 1754 N N . LEU A 1 217 ? -4.265 -6.943 16.670 1.00 40.97 217 LEU A N 1
ATOM 1755 C CA . LEU A 1 217 ? -4.135 -8.179 15.881 1.00 40.97 217 LEU A CA 1
ATOM 1756 C C . LEU A 1 217 ? -5.419 -9.034 15.948 1.00 40.97 217 LEU A C 1
ATOM 1758 O O . LEU A 1 217 ? -5.356 -10.255 15.921 1.00 40.97 217 LEU A O 1
ATOM 1762 N N . GLU A 1 218 ? -6.590 -8.401 16.013 1.00 37.12 218 GLU A N 1
ATOM 1763 C CA . GLU A 1 218 ? -7.886 -9.053 15.813 1.00 37.12 218 GLU A CA 1
ATOM 1764 C C . GLU A 1 218 ? -8.202 -9.020 14.313 1.00 37.12 218 GLU A C 1
ATOM 1766 O O . GLU A 1 218 ? -9.021 -8.234 13.835 1.00 37.12 218 GLU A O 1
ATOM 1771 N N . PHE A 1 219 ? -7.473 -9.812 13.530 1.00 40.59 219 PHE A N 1
ATOM 1772 C CA . PHE A 1 219 ? -7.853 -10.087 12.149 1.00 40.59 219 PHE A CA 1
ATOM 1773 C C . PHE A 1 219 ? -8.474 -11.478 12.116 1.00 40.59 219 PHE A C 1
ATOM 1775 O O . PHE A 1 219 ? -7.761 -12.477 12.109 1.00 40.59 219 PHE A O 1
ATOM 1782 N N . GLU A 1 220 ? -9.806 -11.534 12.113 1.00 37.41 220 GLU A N 1
ATOM 1783 C CA . GLU A 1 220 ? -10.528 -12.754 11.754 1.00 37.41 220 GLU A CA 1
ATOM 1784 C C . GLU A 1 220 ? -10.158 -13.146 10.314 1.00 37.41 220 GLU A C 1
ATOM 1786 O O . GLU A 1 220 ? -10.146 -12.302 9.411 1.00 37.41 220 GLU A O 1
ATOM 1791 N N . LEU A 1 221 ? -9.822 -14.422 10.113 1.00 38.81 221 LEU A N 1
ATOM 1792 C CA . LEU A 1 221 ? -9.582 -15.033 8.805 1.00 38.81 221 LEU A CA 1
ATOM 1793 C C . LEU A 1 221 ? -10.842 -14.828 7.938 1.00 38.81 221 LEU A C 1
ATOM 1795 O O . LEU A 1 221 ? -11.937 -15.185 8.364 1.00 38.81 221 LEU A O 1
ATOM 1799 N N . VAL A 1 222 ? -10.720 -14.223 6.750 1.00 42.78 222 VAL A N 1
ATOM 1800 C CA . VAL A 1 222 ? -11.888 -13.889 5.908 1.00 42.78 222 VAL A CA 1
ATOM 1801 C C . VAL A 1 222 ? -12.042 -14.898 4.771 1.00 42.78 222 VAL A C 1
ATOM 1803 O O . VAL A 1 222 ? -11.188 -14.958 3.883 1.00 42.78 222 VAL A O 1
ATOM 1806 N N . ASP A 1 223 ? -13.164 -15.625 4.754 1.00 44.66 223 ASP A N 1
ATOM 1807 C CA . ASP A 1 223 ? -13.631 -16.380 3.586 1.00 44.66 223 ASP A CA 1
ATOM 1808 C C . ASP A 1 223 ? -14.186 -15.394 2.526 1.00 44.66 223 ASP A C 1
ATOM 1810 O O . ASP A 1 223 ? -15.042 -14.557 2.835 1.00 44.66 223 ASP A O 1
ATOM 1814 N N . PRO A 1 224 ? -13.732 -15.450 1.258 1.00 41.34 224 PRO A N 1
ATOM 1815 C CA . PRO A 1 224 ? -14.228 -14.598 0.175 1.00 41.34 224 PRO A CA 1
ATOM 1816 C C . PRO A 1 224 ? -15.734 -14.716 -0.142 1.00 41.34 224 PRO A C 1
ATOM 1818 O O . PRO A 1 224 ? -16.230 -13.927 -0.948 1.00 41.34 224 PRO A O 1
ATOM 1821 N N . LYS A 1 225 ? -16.482 -15.643 0.471 1.00 46.16 225 LYS A N 1
ATOM 1822 C CA . LYS A 1 225 ? -17.950 -15.740 0.347 1.00 46.16 225 LYS A CA 1
ATOM 1823 C C . LYS A 1 225 ? -18.749 -14.813 1.284 1.00 46.16 225 LYS A C 1
ATOM 1825 O O . LYS A 1 225 ? -19.962 -14.719 1.123 1.00 46.16 225 LYS A O 1
ATOM 1830 N N . GLU A 1 226 ? -18.108 -14.085 2.201 1.00 49.69 226 GLU A N 1
ATOM 1831 C CA . GLU A 1 226 ? -18.771 -13.327 3.285 1.00 49.69 226 GLU A CA 1
ATOM 1832 C C . GLU A 1 226 ? -18.976 -11.808 3.033 1.00 49.69 226 GLU A C 1
ATOM 1834 O O . GLU A 1 226 ? -18.939 -10.997 3.963 1.00 49.69 226 GLU A O 1
ATOM 1839 N N . ASP A 1 227 ? -19.192 -11.344 1.796 1.00 50.69 227 ASP A N 1
ATOM 1840 C CA . ASP A 1 227 ? -19.389 -9.894 1.549 1.00 50.69 227 ASP A CA 1
ATOM 1841 C C . ASP A 1 227 ? -20.695 -9.358 2.196 1.00 50.69 227 ASP A C 1
ATOM 1843 O O . ASP A 1 227 ? -20.764 -8.213 2.652 1.00 50.69 227 ASP A O 1
ATOM 1847 N N . GLU A 1 228 ? -21.717 -10.213 2.345 1.00 49.81 228 GLU A N 1
ATOM 1848 C CA . GLU A 1 228 ? -22.941 -9.904 3.107 1.00 49.81 228 GLU A CA 1
ATOM 1849 C C . GLU A 1 228 ? -22.704 -9.848 4.626 1.00 49.81 228 GLU A C 1
ATOM 1851 O O . GLU A 1 228 ? -23.276 -8.992 5.316 1.00 49.81 228 GLU A O 1
ATOM 1856 N N . GLU A 1 229 ? -21.807 -10.692 5.140 1.00 60.25 229 GLU A N 1
ATOM 1857 C CA . GLU A 1 229 ? -21.461 -10.775 6.560 1.00 60.25 229 GLU A CA 1
ATOM 1858 C C . GLU A 1 229 ? -20.596 -9.595 7.007 1.00 60.25 229 GLU A C 1
ATOM 1860 O O . GLU A 1 229 ? -20.742 -9.105 8.127 1.00 60.25 229 GLU A O 1
ATOM 1865 N N . GLN A 1 230 ? -19.764 -9.035 6.122 1.00 62.56 230 GLN A N 1
ATOM 1866 C CA . GLN A 1 230 ? -18.893 -7.914 6.474 1.00 62.56 230 GLN A CA 1
ATOM 1867 C C . GLN A 1 230 ? -19.671 -6.647 6.871 1.00 62.56 230 GLN A C 1
ATOM 1869 O O . GLN A 1 230 ? -19.263 -5.920 7.785 1.00 62.56 230 GLN A O 1
ATOM 1874 N N . GLY A 1 231 ? -20.779 -6.345 6.188 1.00 67.12 231 GLY A N 1
ATOM 1875 C CA . GLY A 1 231 ? -21.625 -5.199 6.534 1.00 67.12 231 GLY A CA 1
ATOM 1876 C C . GLY A 1 231 ? -22.280 -5.362 7.906 1.00 67.12 231 GLY A C 1
ATOM 1877 O O . GLY A 1 231 ? -22.373 -4.394 8.664 1.00 67.12 231 GLY A O 1
ATOM 1878 N N . LEU A 1 232 ? -22.668 -6.597 8.238 1.00 76.38 232 LEU A N 1
ATOM 1879 C CA . LEU A 1 232 ? -23.259 -6.944 9.524 1.00 76.38 232 LEU A CA 1
ATOM 1880 C C . LEU A 1 232 ? -22.208 -6.922 10.640 1.00 76.38 232 LEU A C 1
ATOM 1882 O O . LEU A 1 232 ? -22.411 -6.235 11.637 1.00 76.38 232 LEU A O 1
ATOM 1886 N N . ARG A 1 233 ? -21.037 -7.540 10.436 1.00 71.69 233 ARG A N 1
ATOM 1887 C CA . ARG A 1 233 ? -19.903 -7.497 11.378 1.00 71.69 233 ARG A CA 1
ATOM 1888 C C . ARG A 1 233 ? -19.467 -6.067 11.685 1.00 71.69 233 ARG A C 1
ATOM 1890 O O . ARG A 1 233 ? -19.292 -5.709 12.843 1.00 71.69 233 ARG A O 1
ATOM 1897 N N . LYS A 1 234 ? -19.384 -5.193 10.674 1.00 70.88 234 LYS A N 1
ATOM 1898 C CA . LYS A 1 234 ? -19.104 -3.759 10.887 1.00 70.88 234 LYS A CA 1
ATOM 1899 C C . LYS A 1 234 ? -20.200 -3.053 11.681 1.00 70.88 234 LYS A C 1
ATOM 1901 O O . LYS A 1 234 ? -19.896 -2.122 12.423 1.00 70.88 234 LYS A O 1
ATOM 1906 N N . ALA A 1 235 ? -21.464 -3.424 11.492 1.00 78.44 235 ALA A N 1
ATOM 1907 C CA . ALA A 1 235 ? -22.560 -2.870 12.278 1.00 78.44 235 ALA A CA 1
ATOM 1908 C C . ALA A 1 235 ? -22.477 -3.329 13.742 1.00 78.44 235 ALA A C 1
ATOM 1910 O O . ALA A 1 235 ? -22.574 -2.482 14.624 1.00 78.44 235 ALA A O 1
ATOM 1911 N N . ILE A 1 236 ? -22.196 -4.614 13.988 1.00 77.50 236 ILE A N 1
ATOM 1912 C CA . ILE A 1 236 ? -21.940 -5.175 15.326 1.00 77.50 236 ILE A CA 1
ATOM 1913 C C . ILE A 1 236 ? -20.775 -4.439 15.996 1.00 77.50 236 ILE A C 1
ATOM 1915 O O . ILE A 1 236 ? -20.928 -3.897 17.083 1.00 77.50 236 ILE A O 1
ATOM 1919 N N . GLN A 1 237 ? -19.636 -4.323 15.312 1.00 75.69 237 GLN A N 1
ATOM 1920 C CA . GLN A 1 237 ? -18.448 -3.655 15.841 1.00 75.69 237 GLN A CA 1
ATOM 1921 C C . GLN A 1 237 ? -18.716 -2.186 16.205 1.00 75.69 237 GLN A C 1
ATOM 1923 O O . GLN A 1 237 ? -18.285 -1.717 17.254 1.00 75.69 237 GLN A O 1
ATOM 1928 N N . LYS A 1 238 ? -19.465 -1.453 15.368 1.00 78.56 238 LYS A N 1
ATOM 1929 C CA . LYS A 1 238 ? -19.880 -0.073 15.673 1.00 78.56 238 LYS A CA 1
ATOM 1930 C C . LYS A 1 238 ? -20.726 -0.006 16.940 1.00 78.56 238 LYS A C 1
ATOM 1932 O O . LYS A 1 238 ? -20.520 0.898 17.738 1.00 78.56 238 LYS A O 1
ATOM 1937 N N . LEU A 1 239 ? -21.670 -0.930 17.105 1.00 80.62 239 LEU A N 1
ATOM 1938 C CA . LEU A 1 239 ? -22.530 -0.989 18.285 1.00 80.62 239 LEU A CA 1
ATOM 1939 C C . LEU A 1 239 ? -21.728 -1.299 19.550 1.00 80.62 239 LEU A C 1
ATOM 1941 O O . LEU A 1 239 ? -21.910 -0.604 20.543 1.00 80.62 239 LEU A O 1
ATOM 1945 N N . ASN A 1 240 ? -20.781 -2.237 19.479 1.00 77.88 240 ASN A N 1
ATOM 1946 C CA . ASN A 1 240 ? -19.873 -2.537 20.588 1.00 77.88 240 ASN A CA 1
ATOM 1947 C C . ASN A 1 240 ? -19.055 -1.303 20.988 1.00 77.88 240 ASN A C 1
ATOM 1949 O O . ASN A 1 240 ? -19.053 -0.936 22.155 1.00 77.88 240 ASN A O 1
ATOM 1953 N N . TYR A 1 241 ? -18.475 -0.577 20.023 1.00 80.81 241 TYR A N 1
ATOM 1954 C CA . TYR A 1 241 ? -17.762 0.672 20.319 1.00 80.81 241 TYR A CA 1
ATOM 1955 C C . TYR A 1 241 ? -18.643 1.736 20.978 1.00 80.81 241 TYR A C 1
ATOM 1957 O O . TYR A 1 241 ? -18.147 2.533 21.772 1.00 80.81 241 TYR A O 1
ATOM 1965 N N . PHE A 1 242 ? -19.941 1.787 20.661 1.00 80.31 242 PHE A N 1
ATOM 1966 C CA . PHE A 1 242 ? -20.851 2.681 21.376 1.00 80.31 242 PHE A CA 1
ATOM 1967 C C . PHE A 1 242 ? -21.146 2.196 22.790 1.00 80.31 242 PHE A C 1
ATOM 1969 O O . PHE A 1 242 ? -21.206 3.036 23.685 1.00 80.31 242 PHE A O 1
ATOM 1976 N N . GLY A 1 243 ? -21.268 0.884 22.997 1.00 81.38 243 GLY A N 1
ATOM 1977 C CA . GLY A 1 243 ? -21.310 0.277 24.328 1.00 81.38 243 GLY A CA 1
ATOM 1978 C C . GLY A 1 243 ? -20.105 0.689 25.173 1.00 81.38 243 GLY A C 1
ATOM 1979 O O . GLY A 1 243 ? -20.283 1.259 26.247 1.00 81.38 243 GLY A O 1
ATOM 1980 N N . ASP A 1 244 ? -18.894 0.543 24.631 1.00 83.94 244 ASP A N 1
ATOM 1981 C CA . ASP A 1 244 ? -17.649 0.932 25.307 1.00 83.94 244 ASP A CA 1
ATOM 1982 C C . ASP A 1 244 ? -17.641 2.426 25.676 1.00 83.94 244 ASP A C 1
ATOM 1984 O O . ASP A 1 244 ? -17.199 2.811 26.756 1.00 83.94 244 ASP A O 1
ATOM 1988 N N . ILE A 1 245 ? -18.152 3.300 24.797 1.00 85.44 245 ILE A N 1
ATOM 1989 C CA . ILE A 1 245 ? -18.263 4.743 25.071 1.00 85.44 245 ILE A CA 1
ATOM 1990 C C . ILE A 1 245 ? -19.270 5.024 26.196 1.00 85.44 245 ILE A C 1
ATOM 1992 O O . ILE A 1 245 ? -19.030 5.916 27.016 1.00 85.44 245 ILE A O 1
ATOM 1996 N N . ILE A 1 246 ? -20.390 4.296 26.243 1.00 85.69 246 ILE A N 1
ATOM 1997 C CA . ILE A 1 246 ? -21.379 4.415 27.322 1.00 85.69 246 ILE A CA 1
ATOM 1998 C C . ILE A 1 246 ? -20.745 4.003 28.649 1.00 85.69 246 ILE A C 1
ATOM 2000 O O . ILE A 1 246 ? -20.810 4.771 29.609 1.00 85.69 246 ILE A O 1
ATOM 2004 N N . GLU A 1 247 ? -20.080 2.849 28.695 1.00 86.31 247 GLU A N 1
ATOM 2005 C CA . GLU A 1 247 ? -19.377 2.374 29.888 1.00 86.31 247 GLU A CA 1
ATOM 2006 C C . GLU A 1 247 ? -18.310 3.384 30.340 1.00 86.31 247 GLU A C 1
ATOM 2008 O O . GLU A 1 247 ? -18.297 3.820 31.494 1.00 86.31 247 GLU A O 1
ATOM 2013 N N . TRP A 1 248 ? -17.502 3.878 29.400 1.00 89.06 248 TRP A N 1
ATOM 2014 C CA . TRP A 1 248 ? -16.471 4.889 29.634 1.00 89.06 248 TRP A CA 1
ATOM 2015 C C . TRP A 1 248 ? -17.011 6.199 30.231 1.00 89.06 248 TRP A C 1
ATOM 2017 O O . TRP A 1 248 ? -16.334 6.855 31.036 1.00 89.06 248 TRP A O 1
ATOM 2027 N N . CYS A 1 249 ? -18.229 6.593 29.851 1.00 89.44 249 CYS A N 1
ATOM 2028 C CA . CYS A 1 249 ? -18.929 7.740 30.423 1.00 89.44 249 CYS A CA 1
ATOM 2029 C C . CYS A 1 249 ? -19.562 7.430 31.788 1.00 89.44 249 CYS A C 1
ATOM 2031 O O . CYS A 1 249 ? -19.483 8.269 32.698 1.00 89.44 249 CYS A O 1
ATOM 2033 N N . ASN A 1 250 ? -20.105 6.224 31.966 1.00 89.06 250 ASN A N 1
ATOM 2034 C CA . ASN A 1 250 ? -20.664 5.743 33.229 1.00 89.06 250 ASN A CA 1
ATOM 2035 C C . ASN A 1 250 ? -19.618 5.711 34.349 1.00 89.06 250 ASN A C 1
ATOM 2037 O O . ASN A 1 250 ? -19.944 6.075 35.478 1.00 89.06 250 ASN A O 1
ATOM 2041 N N . GLU A 1 251 ? -18.351 5.405 34.043 1.00 90.62 251 GLU A N 1
ATOM 2042 C CA . GLU A 1 251 ? -17.229 5.492 34.999 1.00 90.62 251 GLU A CA 1
ATOM 2043 C C . GLU A 1 251 ? -17.104 6.871 35.675 1.00 90.62 251 GLU A C 1
ATOM 2045 O O . GLU A 1 251 ? -16.531 6.997 36.756 1.00 90.62 251 GLU A O 1
ATOM 2050 N N . THR A 1 252 ? -17.632 7.930 35.052 1.00 89.94 252 THR A N 1
ATOM 2051 C CA . THR A 1 252 ? -17.620 9.293 35.605 1.00 89.94 252 THR A CA 1
ATOM 2052 C C . THR A 1 252 ? -18.879 9.665 36.387 1.00 89.94 252 THR A C 1
ATOM 2054 O O . THR A 1 252 ? -18.992 10.800 36.852 1.00 89.94 252 THR A O 1
ATOM 2057 N N . GLY A 1 253 ? -19.842 8.747 36.489 1.00 86.50 253 GLY A N 1
ATOM 2058 C CA . GLY A 1 253 ? -21.173 9.000 37.038 1.00 86.50 253 GLY A CA 1
ATOM 2059 C C . GLY A 1 253 ? -22.143 9.672 36.058 1.00 86.50 253 GLY A C 1
ATOM 2060 O O . GLY A 1 253 ? -23.180 10.171 36.487 1.00 86.50 253 GLY A O 1
ATOM 2061 N N . TYR A 1 254 ? -21.826 9.718 34.757 1.00 88.50 254 TYR A N 1
ATOM 2062 C CA . TYR A 1 254 ? -22.724 10.244 33.725 1.00 88.50 254 TYR A CA 1
ATOM 2063 C C . TYR A 1 254 ? -23.442 9.112 32.984 1.00 88.50 254 TYR A C 1
ATOM 2065 O O . TYR A 1 254 ? -22.856 8.502 32.096 1.00 88.50 254 TYR A O 1
ATOM 2073 N N . SER A 1 255 ? -24.714 8.881 33.319 1.00 84.81 255 SER A N 1
ATOM 2074 C CA . SER A 1 255 ? -25.521 7.749 32.830 1.00 84.81 255 SER A CA 1
ATOM 2075 C C . SER A 1 255 ? -26.716 8.135 31.950 1.00 84.81 255 SER A C 1
ATOM 2077 O O . SER A 1 255 ? -27.621 7.334 31.732 1.00 84.81 255 SER A O 1
ATOM 2079 N N . ASN A 1 256 ? -26.745 9.365 31.425 1.00 83.75 256 ASN A N 1
ATOM 2080 C CA . ASN A 1 256 ? -27.836 9.815 30.547 1.00 83.75 256 ASN A CA 1
ATOM 2081 C C . ASN A 1 256 ? -27.773 9.205 29.135 1.00 83.75 256 ASN A C 1
ATOM 2083 O O . ASN A 1 256 ? -28.758 9.271 28.398 1.00 83.75 256 ASN A O 1
ATOM 2087 N N . LEU A 1 257 ? -26.633 8.627 28.748 1.00 80.06 257 LEU A N 1
ATOM 2088 C CA . LEU A 1 257 ? -26.509 7.900 27.490 1.00 80.06 257 LEU A CA 1
ATOM 2089 C C . LEU A 1 257 ? -27.250 6.567 27.624 1.00 80.06 257 LEU A C 1
ATOM 2091 O O . LEU A 1 257 ? -26.940 5.767 28.500 1.00 80.06 257 LEU A O 1
ATOM 2095 N N . THR A 1 258 ? -28.243 6.338 26.767 1.00 67.56 258 THR A N 1
ATOM 2096 C CA . THR A 1 258 ? -29.052 5.112 26.786 1.00 67.56 258 THR A CA 1
ATOM 2097 C C . THR A 1 258 ? -28.598 4.130 25.712 1.00 67.56 258 THR A C 1
ATOM 2099 O O . THR A 1 258 ? -28.261 4.522 24.597 1.00 67.56 258 THR A O 1
ATOM 2102 N N . GLU A 1 259 ? -28.669 2.835 26.022 1.00 62.00 259 GLU A N 1
ATOM 2103 C CA . GLU A 1 259 ? -28.345 1.718 25.115 1.00 62.00 259 GLU A CA 1
ATOM 2104 C C . GLU A 1 259 ? -29.462 1.404 24.103 1.00 62.00 259 GLU A C 1
ATOM 2106 O O . GLU A 1 259 ? -29.591 0.286 23.606 1.00 62.00 259 GLU A O 1
ATOM 2111 N N . SER A 1 260 ? -30.318 2.377 23.786 1.00 62.91 260 SER A N 1
ATOM 2112 C CA . SER A 1 260 ? -31.375 2.196 22.791 1.00 62.91 260 SER A CA 1
ATOM 2113 C C . SER A 1 260 ? -30.764 2.265 21.386 1.00 62.91 260 SER A C 1
ATOM 2115 O O . SER A 1 260 ? -30.894 3.251 20.653 1.00 62.91 260 SER A O 1
ATOM 2117 N N . PHE A 1 261 ? -30.074 1.196 21.006 1.00 66.88 261 PHE A N 1
ATOM 2118 C CA . PHE A 1 261 ? -29.518 1.034 19.677 1.00 66.88 261 PHE A CA 1
ATOM 2119 C C . PHE A 1 261 ? -30.461 0.246 18.769 1.00 66.88 261 PHE A C 1
ATOM 2121 O O . PHE A 1 261 ? -31.236 -0.608 19.195 1.00 66.88 261 PHE A O 1
ATOM 2128 N N . ARG A 1 262 ? -30.381 0.534 17.470 1.00 69.44 262 ARG A N 1
ATOM 2129 C CA . ARG A 1 262 ? -30.998 -0.307 16.437 1.00 69.44 262 ARG A CA 1
ATOM 2130 C C . ARG A 1 262 ? -30.266 -1.641 16.368 1.00 69.44 262 ARG A C 1
ATOM 2132 O O . ARG A 1 262 ? -29.074 -1.689 16.667 1.00 69.44 262 ARG A O 1
ATOM 2139 N N . SER A 1 263 ? -30.941 -2.685 15.887 1.00 77.12 263 SER A N 1
ATOM 2140 C CA . SER A 1 263 ? -30.256 -3.959 15.648 1.00 77.12 263 SER A CA 1
ATOM 2141 C C . SER A 1 263 ? -29.128 -3.783 14.612 1.00 77.12 263 SER A C 1
ATOM 2143 O O . SER A 1 263 ? -29.218 -2.892 13.750 1.00 77.12 263 SER A O 1
ATOM 2145 N N . PRO A 1 264 ? -28.072 -4.614 14.654 1.00 80.00 264 PRO A N 1
ATOM 2146 C CA . PRO A 1 264 ? -27.005 -4.579 13.658 1.00 80.00 264 PRO A CA 1
ATOM 2147 C C . PRO A 1 264 ? -27.526 -4.617 12.209 1.00 80.00 264 PRO A C 1
ATOM 2149 O O . PRO A 1 264 ? -27.044 -3.872 11.355 1.00 80.00 264 PRO A O 1
ATOM 2152 N N . GLU A 1 265 ? -28.569 -5.403 11.934 1.00 79.31 265 GLU A N 1
ATOM 2153 C CA . GLU A 1 265 ? -29.200 -5.535 10.614 1.00 79.31 265 GLU A CA 1
ATOM 2154 C C . GLU A 1 265 ? -29.874 -4.229 10.182 1.00 79.31 265 GLU A C 1
ATOM 2156 O O . GLU A 1 265 ? -29.722 -3.776 9.044 1.00 79.31 265 GLU A O 1
ATOM 2161 N N . GLN A 1 266 ? -30.592 -3.579 11.101 1.00 79.00 266 GLN A N 1
ATOM 2162 C CA . GLN A 1 266 ? -31.231 -2.288 10.851 1.00 79.00 266 GLN A CA 1
ATOM 2163 C C . GLN A 1 266 ? -30.197 -1.183 10.601 1.00 79.00 266 GLN A C 1
ATOM 2165 O O . GLN A 1 266 ? -30.420 -0.299 9.769 1.00 79.00 266 GLN A O 1
ATOM 2170 N N . LEU A 1 267 ? -29.066 -1.220 11.314 1.00 76.31 267 LEU A N 1
ATOM 2171 C CA . LEU A 1 267 ? -27.967 -0.276 11.130 1.00 76.31 267 LEU A CA 1
ATOM 2172 C C . LEU A 1 267 ? -27.253 -0.496 9.789 1.00 76.31 267 LEU A C 1
ATOM 2174 O O . LEU A 1 267 ? -26.988 0.475 9.078 1.00 76.31 267 LEU A O 1
ATOM 2178 N N . LYS A 1 268 ? -26.987 -1.754 9.414 1.00 79.88 268 LYS A N 1
ATOM 2179 C CA . LYS A 1 268 ? -26.443 -2.117 8.098 1.00 79.88 268 LYS A CA 1
ATOM 2180 C C . LYS A 1 268 ? -27.341 -1.590 6.981 1.00 79.88 268 LYS A C 1
ATOM 2182 O O . LYS A 1 268 ? -26.874 -0.819 6.146 1.00 79.88 268 LYS A O 1
ATOM 2187 N N . LYS A 1 269 ? -28.637 -1.920 7.021 1.00 79.31 269 LYS A N 1
ATOM 2188 C CA . LYS A 1 269 ? -29.618 -1.495 6.012 1.00 79.31 269 LYS A CA 1
ATOM 2189 C C . LYS A 1 269 ? -29.630 0.026 5.825 1.00 79.31 269 LYS A C 1
ATOM 2191 O O . LYS A 1 269 ? -29.591 0.510 4.702 1.00 79.31 269 LYS A O 1
ATOM 2196 N N . LYS A 1 270 ? -29.581 0.792 6.919 1.00 71.75 270 LYS A N 1
ATOM 2197 C CA . LYS A 1 270 ? -29.495 2.258 6.849 1.00 71.75 270 LYS A CA 1
ATOM 2198 C C . LYS A 1 270 ? -28.207 2.785 6.220 1.00 71.75 270 LYS A C 1
ATOM 2200 O O . LYS A 1 270 ? -28.252 3.812 5.549 1.00 71.75 270 LYS A O 1
ATOM 2205 N N . HIS A 1 271 ? -27.063 2.149 6.467 1.00 71.38 271 HIS A N 1
ATOM 2206 C CA . HIS A 1 271 ? -25.818 2.534 5.800 1.00 71.38 271 HIS A CA 1
ATOM 2207 C C . HIS A 1 271 ? -25.881 2.246 4.295 1.00 71.38 271 HIS A C 1
ATOM 2209 O O . HIS A 1 271 ? -25.446 3.081 3.502 1.00 71.38 271 HIS A O 1
ATOM 2215 N N . ASP A 1 272 ? -26.457 1.104 3.915 1.00 69.25 272 ASP A N 1
ATOM 2216 C CA . ASP A 1 272 ? -26.616 0.698 2.516 1.00 69.25 272 ASP A CA 1
ATOM 2217 C C . ASP A 1 272 ? -27.561 1.654 1.762 1.00 69.25 272 ASP A C 1
ATOM 2219 O O . ASP A 1 272 ? -27.261 2.075 0.648 1.00 69.25 272 ASP A O 1
ATOM 2223 N N . GLU A 1 273 ? -28.650 2.086 2.403 1.00 72.62 273 GLU A N 1
ATOM 2224 C CA . GLU A 1 273 ? -29.653 3.001 1.833 1.00 72.62 273 GLU A CA 1
ATOM 2225 C C . GLU A 1 273 ? -29.265 4.493 1.917 1.00 72.62 273 GLU A C 1
ATOM 2227 O O . GLU A 1 273 ? -29.915 5.349 1.314 1.00 72.62 273 GLU A O 1
ATOM 2232 N N . SER A 1 274 ? -28.214 4.850 2.664 1.00 64.94 274 SER A N 1
ATOM 2233 C CA . SER A 1 274 ? -27.826 6.250 2.867 1.00 64.94 274 SER A CA 1
ATOM 2234 C C . SER A 1 274 ? -27.087 6.812 1.656 1.00 64.94 274 SER A C 1
ATOM 2236 O O . SER A 1 274 ? -25.891 6.580 1.481 1.00 64.94 274 SER A O 1
ATOM 2238 N N . TYR A 1 275 ? -27.767 7.654 0.874 1.00 59.59 275 TYR A N 1
ATOM 2239 C CA . TYR A 1 275 ? -27.162 8.366 -0.257 1.00 59.59 275 TYR A CA 1
ATOM 2240 C C . TYR A 1 275 ? -25.865 9.096 0.121 1.00 59.59 275 TYR A C 1
ATOM 2242 O O . TYR A 1 275 ? -24.884 9.016 -0.609 1.00 59.59 275 TYR A O 1
ATOM 2250 N N . VAL A 1 276 ? -25.819 9.766 1.279 1.00 54.78 276 VAL A N 1
ATOM 2251 C CA . VAL A 1 276 ? -24.630 10.504 1.737 1.00 54.78 276 VAL A CA 1
ATOM 2252 C C . VAL A 1 276 ? -23.469 9.564 2.041 1.00 54.78 276 VAL A C 1
ATOM 2254 O O . VAL A 1 276 ? -22.341 9.861 1.664 1.00 54.78 276 VAL A O 1
ATOM 2257 N N . LEU A 1 277 ? -23.712 8.429 2.701 1.00 60.16 277 LEU A N 1
ATOM 2258 C CA . LEU A 1 277 ? -22.649 7.464 2.984 1.00 60.16 277 LEU A CA 1
ATOM 2259 C C . LEU A 1 277 ? -22.179 6.764 1.711 1.00 60.16 277 LEU A C 1
ATOM 2261 O O . LEU A 1 277 ? -20.974 6.612 1.539 1.00 60.16 277 LEU A O 1
ATOM 2265 N N . GLN A 1 278 ? -23.090 6.433 0.794 1.00 57.97 278 GLN A N 1
ATOM 2266 C CA . GLN A 1 278 ? -22.753 5.880 -0.520 1.00 57.97 278 GLN A CA 1
ATOM 2267 C C . GLN A 1 278 ? -21.984 6.895 -1.388 1.00 57.97 278 GLN A C 1
ATOM 2269 O O . GLN A 1 278 ? -20.984 6.548 -2.012 1.00 57.97 278 GLN A O 1
ATOM 2274 N N . LYS A 1 279 ? -22.373 8.178 -1.379 1.00 50.56 279 LYS A N 1
ATOM 2275 C CA . LYS A 1 279 ? -21.649 9.272 -2.052 1.00 50.56 279 LYS A CA 1
ATOM 2276 C C . LYS A 1 279 ? -20.281 9.492 -1.413 1.00 50.56 279 LYS A C 1
ATOM 2278 O O . LYS A 1 279 ? -19.297 9.563 -2.138 1.00 50.56 279 LYS A O 1
ATOM 2283 N N . ASN A 1 280 ? -20.188 9.550 -0.083 1.00 49.69 280 ASN A N 1
ATOM 2284 C CA . ASN A 1 280 ? -18.930 9.725 0.653 1.00 49.69 280 ASN A CA 1
ATOM 2285 C C . ASN A 1 280 ? -17.964 8.543 0.495 1.00 49.69 280 ASN A C 1
ATOM 2287 O O . ASN A 1 280 ? -16.764 8.773 0.388 1.00 49.69 280 ASN A O 1
ATOM 2291 N N . LEU A 1 281 ? -18.464 7.303 0.432 1.00 48.97 281 LEU A N 1
ATOM 2292 C CA . LEU A 1 281 ? -17.678 6.118 0.056 1.00 48.97 281 LEU A CA 1
ATOM 2293 C C . LEU A 1 281 ? -17.012 6.294 -1.318 1.00 48.97 281 LEU A C 1
ATOM 2295 O O . LEU A 1 281 ? -15.894 5.832 -1.524 1.00 48.97 281 LEU A O 1
ATOM 2299 N N . ASN A 1 282 ? -17.679 7.020 -2.216 1.00 40.78 282 ASN A N 1
ATOM 2300 C CA . ASN A 1 282 ? -17.226 7.327 -3.572 1.00 40.78 282 ASN A CA 1
ATOM 2301 C C . ASN A 1 282 ? -16.582 8.727 -3.704 1.00 40.78 282 ASN A C 1
ATOM 2303 O O . ASN A 1 282 ? -16.324 9.185 -4.818 1.00 40.78 282 ASN A O 1
ATOM 2307 N N . SER A 1 283 ? -16.347 9.436 -2.592 1.00 41.12 283 SER A N 1
ATOM 2308 C CA . SER A 1 283 ? -15.811 10.804 -2.579 1.00 41.12 283 SER A CA 1
ATOM 2309 C C . SER A 1 283 ? -14.362 10.829 -2.099 1.00 41.12 283 SER A C 1
ATOM 2311 O O . SER A 1 283 ? -14.005 10.186 -1.112 1.00 41.12 283 SER A O 1
ATOM 2313 N N . VAL A 1 284 ? -13.526 11.651 -2.736 1.00 39.28 284 VAL A N 1
ATOM 2314 C CA . VAL A 1 284 ? -12.155 11.915 -2.278 1.00 39.28 284 VAL A CA 1
ATOM 2315 C C . VAL A 1 284 ? -12.178 13.131 -1.354 1.00 39.28 284 VAL A C 1
ATOM 2317 O O . VAL A 1 284 ? -12.290 14.267 -1.805 1.00 39.28 284 VAL A O 1
ATOM 2320 N N . LYS A 1 285 ? -12.068 12.907 -0.040 1.00 40.03 285 LYS A N 1
ATOM 2321 C CA . LYS A 1 285 ? -11.867 13.993 0.927 1.00 40.03 285 LYS A CA 1
ATOM 2322 C C . LYS A 1 285 ? -10.413 14.461 0.849 1.00 40.03 285 LYS A C 1
ATOM 2324 O O . LYS A 1 285 ? -9.508 13.717 1.221 1.00 40.03 285 LYS A O 1
ATOM 2329 N N . VAL A 1 286 ? -10.186 15.683 0.373 1.00 39.41 286 VAL A N 1
ATOM 2330 C CA . VAL A 1 286 ? -8.850 16.293 0.327 1.00 39.41 286 VAL A CA 1
ATOM 2331 C C . VAL A 1 286 ? -8.641 17.124 1.592 1.00 39.41 286 VAL A C 1
ATOM 2333 O O . VAL A 1 286 ? -9.371 18.076 1.849 1.00 39.41 286 VAL A O 1
ATOM 2336 N N . PHE A 1 287 ? -7.639 16.763 2.394 1.00 35.38 287 PHE A N 1
ATOM 2337 C CA . PHE A 1 287 ? -7.150 17.604 3.487 1.00 35.38 287 PHE A CA 1
ATOM 2338 C C . PHE A 1 287 ? -6.016 18.484 2.952 1.00 35.38 287 PHE A C 1
ATOM 2340 O O . PHE A 1 287 ? -4.979 17.960 2.550 1.00 35.38 287 PHE A O 1
ATOM 2347 N N . SER A 1 288 ? -6.190 19.806 2.962 1.00 32.25 288 SER A N 1
ATOM 2348 C CA . SER A 1 288 ? -5.079 20.748 2.788 1.00 32.25 288 SER A CA 1
ATOM 2349 C C . SER A 1 288 ? -4.628 21.187 4.176 1.00 32.25 288 SER A C 1
ATOM 2351 O O . SER A 1 288 ? -5.385 21.830 4.893 1.00 32.25 288 SER A O 1
ATOM 2353 N N . TYR A 1 289 ? -3.438 20.773 4.608 1.00 37.69 289 TYR A N 1
ATOM 2354 C CA . TYR A 1 289 ? -3.017 20.929 5.998 1.00 37.69 289 TYR A CA 1
ATOM 2355 C C . TYR A 1 289 ? -2.147 22.168 6.251 1.00 37.69 289 TYR A C 1
ATOM 2357 O O . TYR A 1 289 ? -1.063 22.295 5.692 1.00 37.69 289 TYR A O 1
ATOM 2365 N N . GLY A 1 290 ? -2.568 22.964 7.235 1.00 29.19 290 GLY A N 1
ATOM 2366 C CA . GLY A 1 290 ? -1.738 23.494 8.324 1.00 29.19 290 GLY A CA 1
ATOM 2367 C C . GLY A 1 290 ? -2.640 23.514 9.563 1.00 29.19 290 GLY A C 1
ATOM 2368 O O . GLY A 1 290 ? -3.526 24.345 9.653 1.00 29.19 290 GLY A O 1
ATOM 2369 N N . VAL A 1 291 ? -2.715 22.496 10.426 1.00 27.50 291 VAL A N 1
ATOM 2370 C CA . VAL A 1 291 ? -1.751 22.031 11.435 1.00 27.50 291 VAL A CA 1
ATOM 2371 C C . VAL A 1 291 ? -1.997 20.532 11.768 1.00 27.50 291 VAL A C 1
ATOM 2373 O O . VAL A 1 291 ? -2.929 20.233 12.515 1.00 27.50 291 VAL A O 1
ATOM 2376 N N . VAL A 1 292 ? -1.196 19.573 11.259 1.00 24.92 292 VAL A N 1
ATOM 2377 C CA . VAL A 1 292 ? -0.993 18.271 11.950 1.00 24.92 292 VAL A CA 1
ATOM 2378 C C . VAL A 1 292 ? 0.310 18.405 12.698 1.00 24.92 292 VAL A C 1
ATOM 2380 O O . VAL A 1 292 ? 1.379 18.429 12.093 1.00 24.92 292 VAL A O 1
ATOM 2383 N N . GLU A 1 293 ? 0.229 18.439 14.015 1.00 25.84 293 GLU A N 1
ATOM 2384 C CA . GLU A 1 293 ? 1.366 18.109 14.855 1.00 25.84 293 GLU A CA 1
ATOM 2385 C C . GLU A 1 293 ? 1.156 16.673 15.345 1.00 25.84 293 GLU A C 1
ATOM 2387 O O . GLU A 1 293 ? 0.326 16.434 16.217 1.00 25.84 293 GLU A O 1
ATOM 2392 N N . LEU A 1 294 ? 1.845 15.710 14.721 1.00 21.69 294 LEU A N 1
ATOM 2393 C CA . LEU A 1 294 ? 2.167 14.397 15.293 1.00 21.69 294 LEU A CA 1
ATOM 2394 C C . LEU A 1 294 ? 3.219 13.690 14.422 1.00 21.69 294 LEU A C 1
ATOM 2396 O O . LEU A 1 294 ? 2.921 13.061 13.413 1.00 21.69 294 LEU A O 1
ATOM 2400 N N . PHE A 1 295 ? 4.474 13.886 14.837 1.00 25.14 295 PHE A N 1
ATOM 2401 C CA . PHE A 1 295 ? 5.645 13.013 14.707 1.00 25.14 295 PHE A CA 1
ATOM 2402 C C . PHE A 1 295 ? 5.622 11.930 13.614 1.00 25.14 295 PHE A C 1
ATOM 2404 O O . PHE A 1 295 ? 5.260 10.786 13.870 1.00 25.14 295 PHE A O 1
ATOM 2411 N N . LEU A 1 296 ? 6.123 12.284 12.429 1.00 24.55 296 LEU A N 1
ATOM 2412 C CA . LEU A 1 296 ? 7.121 11.551 11.630 1.00 24.55 296 LEU A CA 1
ATOM 2413 C C . LEU A 1 296 ? 7.316 12.335 10.324 1.00 24.55 296 LEU A C 1
ATOM 2415 O O . LEU A 1 296 ? 6.346 12.750 9.706 1.00 24.55 296 LEU A O 1
ATOM 2419 N N . THR A 1 297 ? 8.570 12.535 9.912 1.00 22.69 297 THR A N 1
ATOM 2420 C CA . THR A 1 297 ? 9.031 13.258 8.700 1.00 22.69 297 THR A CA 1
ATOM 2421 C C . THR A 1 297 ? 9.106 14.796 8.752 1.00 22.69 297 THR A C 1
ATOM 2423 O O . THR A 1 297 ? 8.528 15.518 7.944 1.00 22.69 297 THR A O 1
ATOM 2426 N N . ARG A 1 298 ? 10.007 15.327 9.594 1.00 22.19 298 ARG A N 1
ATOM 2427 C CA . ARG A 1 298 ? 10.760 16.546 9.232 1.00 22.19 298 ARG A CA 1
ATOM 2428 C C . ARG A 1 298 ? 11.733 16.207 8.093 1.00 22.19 298 ARG A C 1
ATOM 2430 O O . ARG A 1 298 ? 12.919 16.028 8.353 1.00 22.19 298 ARG A O 1
ATOM 2437 N N . THR A 1 299 ? 11.271 16.091 6.844 1.00 26.30 299 THR A N 1
ATOM 2438 C CA . THR A 1 299 ? 12.204 16.191 5.695 1.00 26.30 299 THR A CA 1
ATOM 2439 C C . THR A 1 299 ? 11.608 16.669 4.369 1.00 26.30 299 THR A C 1
ATOM 2441 O O . THR A 1 299 ? 12.379 17.136 3.541 1.00 26.30 299 THR A O 1
ATOM 2444 N N . ILE A 1 300 ? 10.294 16.641 4.109 1.00 27.59 300 ILE A N 1
ATOM 2445 C CA . ILE A 1 300 ? 9.822 16.947 2.739 1.00 27.59 300 ILE A CA 1
ATOM 2446 C C . ILE A 1 300 ? 8.526 17.753 2.716 1.00 27.59 300 ILE A C 1
ATOM 2448 O O . ILE A 1 300 ? 7.540 17.251 2.217 1.00 27.59 300 ILE A O 1
ATOM 2452 N N . ILE A 1 301 ? 8.528 18.994 3.210 1.00 25.64 301 ILE A N 1
ATOM 2453 C CA . ILE A 1 301 ? 7.892 20.149 2.539 1.00 25.64 301 ILE A CA 1
ATOM 2454 C C . ILE A 1 301 ? 8.647 21.388 3.043 1.00 25.64 301 ILE A C 1
ATOM 2456 O O . ILE A 1 301 ? 8.410 21.865 4.151 1.00 25.64 301 ILE A O 1
ATOM 2460 N N . LYS A 1 302 ? 9.600 21.908 2.259 1.00 25.81 302 LYS A N 1
ATOM 2461 C CA . LYS A 1 302 ? 10.052 23.292 2.467 1.00 25.81 302 LYS A CA 1
ATOM 2462 C C . LYS A 1 302 ? 8.862 24.199 2.125 1.00 25.81 302 LYS A C 1
ATOM 2464 O O . LYS A 1 302 ? 8.311 24.013 1.038 1.00 25.81 302 LYS A O 1
ATOM 2469 N N . PRO A 1 303 ? 8.474 25.168 2.973 1.00 32.41 303 PRO A N 1
ATOM 2470 C CA . PRO A 1 303 ? 7.529 26.195 2.554 1.00 32.41 303 PRO A CA 1
ATOM 2471 C C . PRO A 1 303 ? 8.126 26.898 1.328 1.00 32.41 303 PRO A C 1
ATOM 2473 O O . PRO A 1 303 ? 9.226 27.453 1.385 1.00 32.41 303 PRO A O 1
ATOM 2476 N N . LEU A 1 304 ? 7.459 26.772 0.178 1.00 40.75 304 LEU A N 1
ATOM 2477 C CA . LEU A 1 304 ? 7.856 27.475 -1.038 1.00 40.75 304 LEU A CA 1
ATOM 2478 C C . LEU A 1 304 ? 7.652 28.971 -0.781 1.00 40.75 304 LEU A C 1
ATOM 2480 O O . LEU A 1 304 ? 6.544 29.413 -0.503 1.00 40.75 304 LEU A O 1
ATOM 2484 N N . ASN A 1 305 ? 8.745 29.727 -0.825 1.00 39.56 305 ASN A N 1
ATOM 2485 C CA . ASN A 1 305 ? 8.778 31.156 -0.527 1.00 39.56 305 ASN A CA 1
ATOM 2486 C C . ASN A 1 305 ? 7.823 31.930 -1.477 1.00 39.56 305 ASN A C 1
ATOM 2488 O O . ASN A 1 305 ? 7.935 31.744 -2.695 1.00 39.56 305 ASN A O 1
ATOM 2492 N N . PRO A 1 306 ? 6.921 32.806 -0.985 1.00 44.31 306 PRO A N 1
ATOM 2493 C CA . PRO A 1 306 ? 5.939 33.525 -1.814 1.00 44.31 306 PRO A CA 1
ATOM 2494 C C . PRO A 1 306 ? 6.562 34.447 -2.879 1.00 44.31 306 PRO A C 1
ATOM 2496 O O . PRO A 1 306 ? 5.916 34.769 -3.878 1.00 44.31 306 PRO A O 1
ATOM 2499 N N . THR A 1 307 ? 7.842 34.799 -2.730 1.00 47.59 307 THR A N 1
ATOM 2500 C CA . THR A 1 307 ? 8.641 35.565 -3.702 1.00 47.59 307 THR A CA 1
ATOM 2501 C C . THR A 1 307 ? 8.880 34.843 -5.039 1.00 47.59 307 THR A C 1
ATOM 2503 O O . THR A 1 307 ? 9.267 35.487 -6.007 1.00 47.59 307 THR A O 1
ATOM 2506 N N . ASN A 1 308 ? 8.596 33.537 -5.140 1.00 50.38 308 ASN A N 1
ATOM 2507 C CA . ASN A 1 308 ? 8.739 32.745 -6.374 1.00 50.38 308 ASN A CA 1
ATOM 2508 C C . ASN A 1 308 ? 7.444 32.608 -7.207 1.00 50.38 308 ASN A C 1
ATOM 2510 O O . ASN A 1 308 ? 7.426 31.860 -8.189 1.00 50.38 308 ASN A O 1
ATOM 2514 N N . SER A 1 309 ? 6.359 33.287 -6.821 1.00 50.44 309 SER A N 1
ATOM 2515 C CA . SER A 1 309 ? 5.021 33.134 -7.420 1.00 50.44 309 SER A CA 1
ATOM 2516 C C . SER A 1 309 ? 4.908 33.668 -8.855 1.00 50.44 309 SER A C 1
ATOM 2518 O O . SER A 1 309 ? 4.330 32.987 -9.700 1.00 50.44 309 SER A O 1
ATOM 2520 N N . PHE A 1 310 ? 5.518 34.814 -9.172 1.00 55.25 310 PHE A N 1
ATOM 2521 C CA . PHE A 1 310 ? 5.534 35.364 -10.538 1.00 55.25 310 PHE A CA 1
ATOM 2522 C C . PHE A 1 310 ? 6.259 34.443 -11.541 1.00 55.25 310 PHE A C 1
ATOM 2524 O O . PHE A 1 310 ? 5.629 34.029 -12.516 1.00 55.25 310 PHE A O 1
ATOM 2531 N N . PRO A 1 311 ? 7.497 33.977 -11.266 1.00 68.31 311 PRO A N 1
ATOM 2532 C CA . PRO A 1 311 ? 8.141 32.956 -12.093 1.00 68.31 311 PRO A CA 1
ATOM 2533 C C . PRO A 1 311 ? 7.342 31.647 -12.196 1.00 68.31 311 PRO A C 1
ATOM 2535 O O . PRO A 1 311 ? 7.483 30.903 -13.163 1.00 68.31 311 PRO A O 1
ATOM 2538 N N . ALA A 1 312 ? 6.537 31.303 -11.183 1.00 70.12 312 ALA A N 1
ATOM 2539 C CA . ALA A 1 312 ? 5.690 30.111 -11.222 1.00 70.12 312 ALA A CA 1
ATOM 2540 C C . ALA A 1 312 ? 4.493 30.276 -12.165 1.00 70.12 312 ALA A C 1
ATOM 2542 O O . ALA A 1 312 ? 4.194 29.341 -12.902 1.00 70.12 312 ALA A O 1
ATOM 2543 N N . ALA A 1 313 ? 3.858 31.450 -12.192 1.00 69.06 313 ALA A N 1
ATOM 2544 C CA . ALA A 1 313 ? 2.772 31.757 -13.120 1.00 69.06 313 ALA A CA 1
ATOM 2545 C C . ALA A 1 313 ? 3.236 31.708 -14.586 1.00 69.06 313 ALA A C 1
ATOM 2547 O O . ALA A 1 313 ? 2.569 31.099 -15.421 1.00 69.06 313 ALA A O 1
ATOM 2548 N N . GLU A 1 314 ? 4.415 32.256 -14.889 1.00 71.75 314 GLU A N 1
ATOM 2549 C CA . GLU A 1 314 ? 5.012 32.177 -16.231 1.00 71.75 314 GLU A CA 1
ATOM 2550 C C . GLU A 1 314 ? 5.251 30.724 -16.659 1.00 71.75 314 GLU A C 1
ATOM 2552 O O . GLU A 1 314 ? 4.827 30.316 -17.742 1.00 71.75 314 GLU A O 1
ATOM 2557 N N . ARG A 1 315 ? 5.825 29.901 -15.768 1.00 79.94 315 ARG A N 1
ATOM 2558 C CA . ARG A 1 315 ? 6.019 28.464 -16.017 1.00 79.94 315 ARG A CA 1
ATOM 2559 C C . ARG A 1 315 ? 4.710 27.719 -16.243 1.00 79.94 315 ARG A C 1
ATOM 2561 O O . ARG A 1 315 ? 4.700 26.766 -17.017 1.00 79.94 315 ARG A O 1
ATOM 2568 N N . ILE A 1 316 ? 3.625 28.092 -15.562 1.00 80.44 316 ILE A N 1
ATOM 2569 C CA . ILE A 1 316 ? 2.301 27.483 -15.772 1.00 80.44 316 ILE A CA 1
ATOM 2570 C C . ILE A 1 316 ? 1.842 27.742 -17.209 1.00 80.44 316 ILE A C 1
ATOM 2572 O O . ILE A 1 316 ? 1.529 26.794 -17.927 1.00 80.44 316 ILE A O 1
ATOM 2576 N N . VAL A 1 317 ? 1.860 29.005 -17.644 1.00 80.56 317 VAL A N 1
ATOM 2577 C CA . VAL A 1 317 ? 1.423 29.398 -18.992 1.00 80.56 317 VAL A CA 1
ATOM 2578 C C . VAL A 1 317 ? 2.293 28.745 -20.065 1.00 80.56 317 VAL A C 1
ATOM 2580 O O . VAL A 1 317 ? 1.771 28.227 -21.051 1.00 80.56 317 VAL A O 1
ATOM 2583 N N . GLU A 1 318 ? 3.610 28.717 -19.869 1.00 82.19 318 GLU A N 1
ATOM 2584 C CA . GLU A 1 318 ? 4.539 28.046 -20.780 1.00 82.19 318 GLU A CA 1
ATOM 2585 C C . GLU A 1 318 ? 4.284 26.532 -20.848 1.00 82.19 318 GLU A C 1
ATOM 2587 O O . GLU A 1 318 ? 4.224 25.961 -21.937 1.00 82.19 318 GLU A O 1
ATOM 2592 N N . THR A 1 319 ? 4.054 25.887 -19.699 1.00 86.06 319 THR A N 1
ATOM 2593 C CA . THR A 1 319 ? 3.742 24.450 -19.629 1.00 86.06 319 THR A CA 1
ATOM 2594 C C . THR A 1 319 ? 2.461 24.128 -20.388 1.00 86.06 319 THR A C 1
ATOM 2596 O O . THR A 1 319 ? 2.422 23.142 -21.117 1.00 86.06 319 THR A O 1
ATOM 2599 N N . VAL A 1 320 ? 1.423 24.955 -20.257 1.00 85.06 320 VAL A N 1
ATOM 2600 C CA . VAL A 1 320 ? 0.160 24.758 -20.979 1.00 85.06 320 VAL A CA 1
ATOM 2601 C C . VAL A 1 320 ? 0.344 24.976 -22.480 1.00 85.06 320 VAL A C 1
ATOM 2603 O O . VAL A 1 320 ? -0.081 24.127 -23.257 1.00 85.06 320 VAL A O 1
ATOM 2606 N N . ARG A 1 321 ? 1.021 26.058 -22.896 1.00 84.62 321 ARG A N 1
ATOM 2607 C CA . ARG A 1 321 ? 1.273 26.359 -24.320 1.00 84.62 321 ARG A CA 1
ATOM 2608 C C . ARG A 1 321 ? 2.058 25.261 -25.031 1.00 84.62 321 ARG A C 1
ATOM 2610 O O . ARG A 1 321 ? 1.793 24.981 -26.195 1.00 84.62 321 ARG A O 1
ATOM 2617 N N . ASN A 1 322 ? 3.015 24.653 -24.335 1.00 86.50 322 ASN A N 1
ATOM 2618 C CA . ASN A 1 322 ? 3.887 23.624 -24.898 1.00 86.50 322 ASN A CA 1
ATOM 2619 C C . ASN A 1 322 ? 3.330 22.199 -24.735 1.00 86.50 322 ASN A C 1
ATOM 2621 O O . ASN A 1 322 ? 3.894 21.250 -25.285 1.00 86.50 322 ASN A O 1
ATOM 2625 N N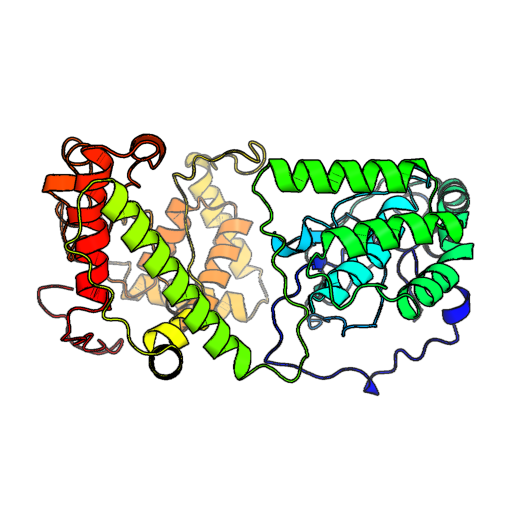 . SER A 1 323 ? 2.248 22.022 -23.973 1.00 84.00 323 SER A N 1
ATOM 2626 C CA . SER A 1 323 ? 1.657 20.710 -23.728 1.00 84.00 323 SER A CA 1
ATOM 2627 C C . SER A 1 323 ? 0.791 20.244 -24.898 1.00 84.00 323 SER A C 1
ATOM 2629 O O . SER A 1 323 ? 0.075 21.020 -25.522 1.00 84.00 323 SER A O 1
ATOM 2631 N N . ARG A 1 324 ? 0.817 18.932 -25.154 1.00 87.06 324 ARG A N 1
ATOM 2632 C CA . ARG A 1 324 ? -0.116 18.232 -26.058 1.00 87.06 324 ARG A CA 1
ATOM 2633 C C . ARG A 1 324 ? -1.143 17.387 -25.294 1.00 87.06 324 ARG A C 1
ATOM 2635 O O . ARG A 1 324 ? -1.816 16.552 -25.887 1.00 87.06 324 ARG A O 1
ATOM 2642 N N . ASP A 1 325 ? -1.213 17.553 -23.975 1.00 87.38 325 ASP A N 1
ATOM 2643 C CA . ASP A 1 325 ? -2.144 16.829 -23.112 1.00 87.38 325 ASP A CA 1
ATOM 2644 C C . ASP A 1 325 ? -3.553 17.428 -23.236 1.00 87.38 325 ASP A C 1
ATOM 2646 O O . ASP A 1 325 ? -3.831 18.524 -22.746 1.00 87.38 325 ASP A O 1
ATOM 2650 N N . GLU A 1 326 ? -4.451 16.688 -23.888 1.00 88.44 326 GLU A N 1
ATOM 2651 C CA . GLU A 1 326 ? -5.846 17.083 -24.096 1.00 88.44 326 GLU A CA 1
ATOM 2652 C C . GLU A 1 326 ? -6.605 17.269 -22.769 1.00 88.44 326 GLU A C 1
ATOM 2654 O O . GLU A 1 326 ? -7.462 18.150 -22.663 1.00 88.44 326 GLU A O 1
ATOM 2659 N N . LYS A 1 327 ? -6.272 16.492 -21.724 1.00 87.06 327 LYS A N 1
ATOM 2660 C CA . LYS A 1 327 ? -6.878 16.630 -20.390 1.00 87.06 327 LYS A CA 1
ATOM 2661 C C . LYS A 1 327 ? -6.443 17.942 -19.744 1.00 87.06 327 LYS A C 1
ATOM 2663 O O . LYS A 1 327 ? -7.278 18.652 -19.183 1.00 87.06 327 LYS A O 1
ATOM 2668 N N . LEU A 1 328 ? -5.158 18.281 -19.858 1.00 88.44 328 LEU A N 1
ATOM 2669 C CA . LEU A 1 328 ? -4.629 19.555 -19.374 1.00 88.44 328 LEU A CA 1
ATOM 2670 C C . LEU A 1 328 ? -5.249 20.737 -20.121 1.00 88.44 328 LEU A C 1
ATOM 2672 O O . LEU A 1 328 ? -5.619 21.712 -19.477 1.00 88.44 328 LEU A O 1
ATOM 2676 N N . PHE A 1 329 ? -5.395 20.642 -21.444 1.00 88.25 329 PHE A N 1
ATOM 2677 C CA . PHE A 1 329 ? -5.999 21.702 -22.250 1.00 88.25 329 PHE A CA 1
ATOM 2678 C C . PHE A 1 329 ? -7.457 21.950 -21.851 1.00 88.25 329 PHE A C 1
ATOM 2680 O O . PHE A 1 329 ? -7.818 23.084 -21.552 1.00 88.25 329 PHE A O 1
ATOM 2687 N N . LYS A 1 330 ? -8.271 20.891 -21.736 1.00 90.50 330 LYS A N 1
ATOM 2688 C CA . LYS A 1 330 ? -9.669 20.995 -21.279 1.00 90.50 330 LYS A CA 1
ATOM 2689 C C . LYS A 1 330 ? -9.776 21.572 -19.867 1.00 90.50 330 LYS A C 1
ATOM 2691 O O . LYS A 1 330 ? -10.655 22.388 -19.597 1.00 90.50 330 LYS A O 1
ATOM 2696 N N . ALA A 1 331 ? -8.887 21.167 -18.958 1.00 88.50 331 ALA A N 1
ATOM 2697 C CA . ALA A 1 331 ? -8.844 21.729 -17.612 1.00 88.50 331 ALA A CA 1
ATOM 2698 C C . ALA A 1 331 ? -8.428 23.208 -17.633 1.00 88.50 331 ALA A C 1
ATOM 2700 O O . ALA A 1 331 ? -9.050 24.023 -16.963 1.00 88.50 331 ALA A O 1
ATOM 2701 N N . TRP A 1 332 ? -7.423 23.583 -18.423 1.00 90.62 332 TRP A N 1
ATOM 2702 C CA . TRP A 1 332 ? -6.984 24.972 -18.534 1.00 90.62 332 TRP A CA 1
ATOM 2703 C C . TRP A 1 332 ? -8.043 25.873 -19.178 1.00 90.62 332 TRP A C 1
ATOM 2705 O O . TRP A 1 332 ? -8.303 26.967 -18.690 1.00 90.62 332 TRP A O 1
ATOM 2715 N N . GLU A 1 333 ? -8.730 25.393 -20.211 1.00 89.25 333 GLU A N 1
ATOM 2716 C CA . GLU A 1 333 ? -9.852 26.096 -20.831 1.00 89.25 333 GLU A CA 1
ATOM 2717 C C . GLU A 1 333 ? -11.011 26.283 -19.837 1.00 89.25 333 GLU A C 1
ATOM 2719 O O . GLU A 1 333 ? -11.544 27.388 -19.699 1.00 89.25 333 GLU A O 1
ATOM 2724 N N . LYS A 1 334 ? -11.369 25.235 -19.076 1.00 90.25 334 LYS A N 1
ATOM 2725 C CA . LYS A 1 334 ? -12.355 25.336 -17.985 1.00 90.25 334 LYS A CA 1
ATOM 2726 C C . LYS A 1 334 ? -11.917 26.354 -16.928 1.00 90.25 334 LYS A C 1
ATOM 2728 O O . LYS A 1 334 ? -12.755 27.118 -16.455 1.00 90.25 334 LYS A O 1
ATOM 2733 N N . TYR A 1 335 ? -10.626 26.404 -16.607 1.00 86.31 335 TYR A N 1
ATOM 2734 C CA . TYR A 1 335 ? -10.044 27.361 -15.670 1.00 86.31 335 TYR A CA 1
ATOM 2735 C C . TYR A 1 335 ? -10.144 28.803 -16.159 1.00 86.31 335 TYR A C 1
ATOM 2737 O O . TYR A 1 335 ? -10.671 29.648 -15.441 1.00 86.31 335 TYR A O 1
ATOM 2745 N N . GLU A 1 336 ? -9.723 29.095 -17.390 1.00 82.50 336 GLU A N 1
ATOM 2746 C CA . GLU A 1 336 ? -9.807 30.441 -17.967 1.00 82.50 336 GLU A CA 1
ATOM 2747 C C . GLU A 1 336 ? -11.257 30.916 -18.109 1.00 82.50 336 GLU A C 1
ATOM 2749 O O . GLU A 1 336 ? -11.578 32.059 -17.777 1.00 82.50 336 GLU A O 1
ATOM 2754 N N . ASN A 1 337 ? -12.154 30.037 -18.562 1.00 84.88 337 ASN A N 1
ATOM 2755 C CA . ASN A 1 337 ? -13.581 30.338 -18.659 1.00 84.88 337 ASN A CA 1
ATOM 2756 C C . ASN A 1 337 ? -14.205 30.547 -17.276 1.00 84.88 337 ASN A C 1
ATOM 2758 O O . ASN A 1 337 ? -15.009 31.459 -17.087 1.00 84.88 337 ASN A O 1
ATOM 2762 N N . GLY A 1 338 ? -13.794 29.741 -16.299 1.00 81.62 338 GLY A N 1
ATOM 2763 C CA . GLY A 1 338 ? -14.159 29.879 -14.899 1.00 81.62 338 GLY A CA 1
ATOM 2764 C C . GLY A 1 338 ? -13.713 31.211 -14.308 1.00 81.62 338 GLY A C 1
ATOM 2765 O O . GLY A 1 338 ? -14.528 31.911 -13.721 1.00 81.62 338 GLY A O 1
ATOM 2766 N N . LEU A 1 339 ? -12.460 31.618 -14.527 1.00 76.62 339 LEU A N 1
ATOM 2767 C CA . LEU A 1 339 ? -11.940 32.912 -14.075 1.00 76.62 339 LEU A CA 1
ATOM 2768 C C . LEU A 1 339 ? -12.689 34.090 -14.704 1.00 76.62 339 LEU A C 1
ATOM 2770 O O . LEU A 1 339 ? -12.995 35.059 -14.015 1.00 76.62 339 LEU A O 1
ATOM 2774 N N . LYS A 1 340 ? -13.027 34.011 -15.997 1.00 76.62 340 LYS A N 1
ATOM 2775 C CA . LYS A 1 340 ? -13.852 35.032 -16.666 1.00 76.62 340 LYS A CA 1
ATOM 2776 C C . LYS A 1 340 ? -15.260 35.108 -16.074 1.00 76.62 340 LYS A C 1
ATOM 2778 O O . LYS A 1 340 ? -15.833 36.189 -16.009 1.00 76.62 340 LYS A O 1
ATOM 2783 N N . LYS A 1 341 ? -15.814 33.964 -15.663 1.00 80.44 341 LYS A N 1
ATOM 2784 C CA . LYS A 1 341 ? -17.186 33.846 -15.161 1.00 80.44 341 LYS A CA 1
ATOM 2785 C C . LYS A 1 341 ? -17.328 34.187 -13.673 1.00 80.44 341 LYS A C 1
ATOM 2787 O O . LYS A 1 341 ? -18.322 34.799 -13.303 1.00 80.44 341 LYS A O 1
ATOM 2792 N N . TYR A 1 342 ? -16.374 33.775 -12.842 1.00 73.44 342 TYR A N 1
ATOM 2793 C CA . TYR A 1 342 ? -16.447 33.851 -11.378 1.00 73.44 342 TYR A CA 1
ATOM 2794 C C . TYR A 1 342 ? -15.349 34.733 -10.761 1.00 73.44 342 TYR A C 1
ATOM 2796 O O . TYR A 1 342 ? -15.534 35.255 -9.671 1.00 73.44 342 TYR A O 1
ATOM 2804 N N . GLY A 1 343 ? -14.211 34.919 -11.438 1.00 58.91 343 GLY A N 1
ATOM 2805 C CA . GLY A 1 343 ? -13.006 35.530 -10.862 1.00 58.91 343 GLY A CA 1
ATOM 2806 C C . GLY A 1 343 ? -12.784 37.019 -11.157 1.00 58.91 343 GLY A C 1
ATOM 2807 O O . GLY A 1 343 ? -11.879 37.606 -10.568 1.00 58.91 343 GLY A O 1
ATOM 2808 N N . TYR A 1 344 ? -13.561 37.646 -12.051 1.00 48.28 344 TYR A N 1
ATOM 2809 C CA . TYR A 1 344 ? -13.313 39.031 -12.496 1.00 48.28 344 TYR A CA 1
ATOM 2810 C C . TYR A 1 344 ? -13.905 40.127 -11.590 1.00 48.28 344 TYR A C 1
ATOM 2812 O O . TYR A 1 344 ? -13.665 41.307 -11.837 1.00 48.28 344 TYR A O 1
ATOM 2820 N N . ILE A 1 345 ? -14.665 39.777 -10.546 1.00 43.19 345 ILE A N 1
ATOM 2821 C CA . ILE A 1 345 ? -15.292 40.751 -9.639 1.00 43.19 345 ILE A CA 1
ATOM 2822 C C . ILE A 1 345 ? -15.229 40.216 -8.204 1.00 43.19 345 ILE A C 1
ATOM 2824 O O . ILE A 1 345 ? -16.133 39.508 -7.787 1.00 43.19 345 ILE A O 1
ATOM 2828 N N . ASN A 1 346 ? -14.133 40.502 -7.490 1.00 44.00 346 ASN A N 1
ATOM 2829 C CA . ASN A 1 346 ? -14.080 40.807 -6.046 1.00 44.00 346 ASN A CA 1
ATOM 2830 C C . ASN A 1 346 ? -12.619 40.754 -5.563 1.00 44.00 346 ASN A C 1
ATOM 2832 O O . ASN A 1 346 ? -12.073 39.695 -5.256 1.00 44.00 346 ASN A O 1
ATOM 2836 N N . GLU A 1 347 ? -11.974 41.920 -5.457 1.00 39.06 347 GLU A N 1
ATOM 2837 C CA . GLU A 1 347 ? -10.628 42.068 -4.867 1.00 39.06 347 GLU A CA 1
ATOM 2838 C C . GLU A 1 347 ? -10.580 41.700 -3.369 1.00 39.06 347 GLU A C 1
ATOM 2840 O O . GLU A 1 347 ? -9.505 41.596 -2.785 1.00 39.06 347 GLU A O 1
ATOM 2845 N N . THR A 1 348 ? -11.738 41.470 -2.747 1.00 39.66 348 THR A N 1
ATOM 2846 C CA . THR A 1 348 ? -11.914 41.217 -1.312 1.00 39.66 348 THR A CA 1
ATOM 2847 C C . THR A 1 348 ? -12.123 39.745 -0.945 1.00 39.66 348 THR A C 1
ATOM 2849 O O . THR A 1 348 ? -12.186 39.426 0.241 1.00 39.66 348 THR A O 1
ATOM 2852 N N . GLU A 1 349 ? -12.199 38.827 -1.913 1.00 41.50 349 GLU A N 1
ATOM 2853 C CA . GLU A 1 349 ? -12.377 37.396 -1.636 1.00 41.50 349 GLU A CA 1
ATOM 2854 C C . GLU A 1 349 ? -11.026 36.682 -1.501 1.00 41.50 349 GLU A C 1
ATOM 2856 O O . GLU A 1 349 ? -10.515 36.021 -2.408 1.00 41.50 349 GLU A O 1
ATOM 2861 N N . THR A 1 350 ? -10.417 36.819 -0.326 1.00 39.91 350 THR A N 1
ATOM 2862 C CA . THR A 1 350 ? -9.407 35.873 0.155 1.00 39.91 350 THR A CA 1
ATOM 2863 C C . THR A 1 350 ? -10.106 34.760 0.926 1.00 39.91 350 THR A C 1
ATOM 2865 O O . THR A 1 350 ? -10.613 34.982 2.025 1.00 39.91 350 THR A O 1
ATOM 2868 N N . ALA A 1 351 ? -10.130 33.550 0.365 1.00 40.94 351 ALA A N 1
ATOM 2869 C CA . ALA A 1 351 ? -10.571 32.366 1.090 1.00 40.94 351 ALA A CA 1
ATOM 2870 C C . ALA A 1 351 ? -9.455 31.899 2.042 1.00 40.94 351 ALA A C 1
ATOM 2872 O O . ALA A 1 351 ? -8.525 31.208 1.634 1.00 40.94 351 ALA A O 1
ATOM 2873 N N . GLU A 1 352 ? -9.541 32.277 3.317 1.00 42.84 352 GLU A N 1
ATOM 2874 C CA . GLU A 1 352 ? -8.727 31.697 4.389 1.00 42.84 352 GLU A CA 1
ATOM 2875 C C . GLU A 1 352 ? -9.491 30.529 5.026 1.00 42.84 352 GLU A C 1
ATOM 2877 O O . GLU A 1 352 ? -10.180 30.678 6.034 1.00 42.84 352 GLU A O 1
ATOM 2882 N N . SER A 1 353 ? -9.406 29.346 4.416 1.00 47.31 353 SER A N 1
ATOM 2883 C CA . SER A 1 353 ? -9.925 28.112 5.015 1.00 47.3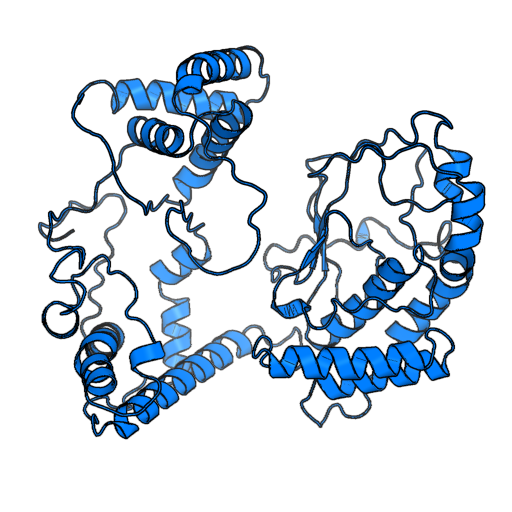1 353 SER A CA 1
ATOM 2884 C C . SER A 1 353 ? -8.872 27.006 4.990 1.00 47.31 353 SER A C 1
ATOM 2886 O O . SER A 1 353 ? -8.179 26.801 3.996 1.00 47.31 353 SER A O 1
ATOM 2888 N N . GLY A 1 354 ? -8.761 26.260 6.090 1.00 50.00 354 GLY A N 1
ATOM 2889 C CA . GLY A 1 354 ? -7.967 25.026 6.161 1.00 50.00 354 GLY A CA 1
ATOM 2890 C C . GLY A 1 354 ? -8.714 23.792 5.640 1.00 50.00 354 GLY A C 1
ATOM 2891 O O . GLY A 1 354 ? -8.146 22.704 5.590 1.00 50.00 354 GLY A O 1
ATOM 2892 N N . PHE A 1 355 ? -9.991 23.931 5.267 1.00 53.47 355 PHE A N 1
ATOM 2893 C CA . PHE A 1 355 ? -10.835 22.818 4.836 1.00 53.47 355 PHE A CA 1
ATOM 2894 C C . PHE A 1 355 ? -11.625 23.173 3.579 1.00 53.47 355 PHE A C 1
ATOM 2896 O O . PHE A 1 355 ? -12.314 24.193 3.531 1.00 53.47 355 PHE A O 1
ATOM 2903 N N . TYR A 1 356 ? -11.557 22.284 2.588 1.00 61.56 356 TYR A N 1
ATOM 2904 C CA . TYR A 1 356 ? -12.285 22.395 1.329 1.00 61.56 356 TYR A CA 1
ATOM 2905 C C . TYR A 1 356 ? -12.968 21.064 1.031 1.00 61.56 356 TYR A C 1
ATOM 2907 O O . TYR A 1 356 ? -12.353 20.002 1.140 1.00 61.56 356 TYR A O 1
ATOM 2915 N N . TYR A 1 357 ? -14.241 21.120 0.652 1.00 60.78 357 TYR A N 1
ATOM 2916 C CA . TYR A 1 357 ? -14.939 19.981 0.071 1.00 60.78 357 TYR A CA 1
ATOM 2917 C C . TYR A 1 357 ? -14.969 20.156 -1.443 1.00 60.78 357 TYR A C 1
ATOM 2919 O O . TYR A 1 357 ? -15.392 21.198 -1.938 1.00 60.78 357 TYR A O 1
ATOM 2927 N N . ILE A 1 358 ? -14.508 19.137 -2.166 1.00 64.12 358 ILE A N 1
ATOM 2928 C CA . ILE A 1 358 ? -14.502 19.127 -3.627 1.00 64.12 358 ILE A CA 1
ATOM 2929 C C . ILE A 1 358 ? -15.422 17.992 -4.063 1.00 64.12 358 ILE A C 1
ATOM 2931 O O . ILE A 1 358 ? -15.135 16.835 -3.741 1.00 64.12 358 ILE A O 1
ATOM 2935 N N . PRO A 1 359 ? -16.534 18.287 -4.754 1.00 58.38 359 PRO A N 1
ATOM 2936 C CA . PRO A 1 359 ? -17.440 17.245 -5.205 1.00 58.38 359 PRO A CA 1
ATOM 2937 C C . PRO A 1 359 ? -16.740 16.347 -6.230 1.00 58.38 359 PRO A C 1
ATOM 2939 O O . PRO A 1 359 ? -15.880 16.797 -6.989 1.00 58.38 359 PRO A O 1
ATOM 2942 N N . THR A 1 360 ? -17.123 15.068 -6.290 1.00 58.47 360 THR A N 1
ATOM 2943 C CA . THR A 1 360 ? -16.512 14.091 -7.210 1.00 58.47 360 THR A CA 1
ATOM 2944 C C . THR A 1 360 ? -16.568 14.553 -8.670 1.00 58.47 360 THR A C 1
ATOM 2946 O O . THR A 1 360 ? -15.610 14.335 -9.408 1.00 58.47 360 THR A O 1
ATOM 2949 N N . SER A 1 361 ? -17.625 15.270 -9.066 1.00 71.69 361 SER A N 1
ATOM 2950 C CA . SER A 1 361 ? -17.773 15.886 -10.396 1.00 71.69 361 SER A CA 1
ATOM 2951 C C . SER A 1 361 ? -16.670 16.892 -10.748 1.00 71.69 361 SER A C 1
ATOM 2953 O O . SER A 1 361 ? -16.367 17.083 -11.922 1.00 71.69 361 SER A O 1
ATOM 2955 N N . GLU A 1 362 ? -16.042 17.509 -9.747 1.00 72.06 362 GLU A N 1
ATOM 2956 C CA . GLU A 1 362 ? -14.970 18.496 -9.907 1.00 72.06 362 GLU A CA 1
ATOM 2957 C C . GLU A 1 362 ? -13.580 17.928 -9.572 1.00 72.06 362 GLU A C 1
ATOM 2959 O O . GLU A 1 362 ? -12.569 18.613 -9.731 1.00 72.06 362 GLU A O 1
ATOM 2964 N N . SER A 1 363 ? -13.499 16.664 -9.143 1.00 72.12 363 SER A N 1
ATOM 2965 C CA . SER A 1 363 ? -12.256 16.046 -8.663 1.00 72.12 363 SER A CA 1
ATOM 2966 C C . SER A 1 363 ? -11.181 15.914 -9.748 1.00 72.12 363 SER A C 1
ATOM 2968 O O . SER A 1 363 ? -10.022 16.252 -9.505 1.00 72.12 363 SER A O 1
ATOM 2970 N N . ASP A 1 364 ? -11.556 15.496 -10.960 1.00 75.69 364 ASP A N 1
ATOM 2971 C CA . ASP A 1 364 ? -10.641 15.366 -12.101 1.00 75.69 364 ASP A CA 1
ATOM 2972 C C . ASP A 1 364 ? -10.087 16.721 -12.552 1.00 75.69 364 ASP A C 1
ATOM 2974 O O . ASP A 1 364 ? -8.899 16.855 -12.865 1.00 75.69 364 ASP A O 1
ATOM 2978 N N . TYR A 1 365 ? -10.950 17.737 -12.556 1.00 84.06 365 TYR A N 1
ATOM 2979 C CA . TYR A 1 365 ? -10.590 19.111 -12.881 1.00 84.06 365 TYR A CA 1
ATOM 2980 C C . TYR A 1 365 ? -9.616 19.685 -11.843 1.00 84.06 365 TYR A C 1
ATOM 2982 O O . TYR A 1 365 ? -8.531 20.151 -12.203 1.00 84.06 365 TYR A O 1
ATOM 2990 N N . TYR A 1 366 ? -9.950 19.554 -10.555 1.00 81.38 366 TYR A N 1
ATOM 2991 C CA . TYR A 1 366 ? -9.088 19.962 -9.449 1.00 81.38 366 TYR A CA 1
ATOM 2992 C C . TYR A 1 366 ? -7.727 19.259 -9.483 1.00 81.38 366 TYR A C 1
ATOM 2994 O O . TYR A 1 366 ? -6.693 19.922 -9.435 1.00 81.38 366 TYR A O 1
ATOM 3002 N N . ALA A 1 367 ? -7.700 17.929 -9.615 1.00 79.00 367 ALA A N 1
ATOM 3003 C CA . ALA A 1 367 ? -6.459 17.156 -9.621 1.00 79.00 367 ALA A CA 1
ATOM 3004 C C . ALA A 1 367 ? -5.537 17.551 -10.784 1.00 79.00 367 ALA A C 1
ATOM 3006 O O . ALA A 1 367 ? -4.322 17.663 -10.606 1.00 79.00 367 ALA A O 1
ATOM 3007 N N . THR A 1 368 ? -6.113 17.808 -11.962 1.00 82.88 368 THR A N 1
ATOM 3008 C CA . THR A 1 368 ? -5.359 18.229 -13.151 1.00 82.88 368 THR A CA 1
ATOM 3009 C C . THR A 1 368 ? -4.708 19.598 -12.936 1.00 82.88 368 THR A C 1
ATOM 3011 O O . THR A 1 368 ? -3.507 19.747 -13.170 1.00 82.88 368 THR A O 1
ATOM 3014 N N . LEU A 1 369 ? -5.456 20.573 -12.408 1.00 83.81 369 LEU A N 1
ATOM 3015 C CA . LEU A 1 369 ? -4.923 21.904 -12.100 1.00 83.81 369 LEU A CA 1
ATOM 3016 C C . LEU A 1 369 ? -3.912 21.896 -10.953 1.00 83.81 369 LEU A C 1
ATOM 3018 O O . LEU A 1 369 ? -2.849 22.499 -11.076 1.00 83.81 369 LEU A O 1
ATOM 3022 N N . MET A 1 370 ? -4.185 21.185 -9.856 1.00 84.75 370 MET A N 1
ATOM 3023 C CA . MET A 1 370 ? -3.235 21.088 -8.744 1.00 84.75 370 MET A CA 1
ATOM 3024 C C . MET A 1 370 ? -1.933 20.410 -9.174 1.00 84.75 370 MET A C 1
ATOM 3026 O O . MET A 1 370 ? -0.859 20.822 -8.740 1.00 84.75 370 MET A O 1
ATOM 3030 N N . SER A 1 371 ? -1.997 19.412 -10.065 1.00 80.06 371 SER A N 1
ATOM 3031 C CA . SER A 1 371 ? -0.800 18.785 -10.638 1.00 80.06 371 SER A CA 1
ATOM 3032 C C . SER A 1 371 ? 0.026 19.778 -11.460 1.00 80.06 371 SER A C 1
ATOM 3034 O O . SER A 1 371 ? 1.250 19.815 -11.316 1.00 80.06 371 SER A O 1
ATOM 3036 N N . LEU A 1 372 ? -0.628 20.605 -12.284 1.00 83.88 372 LEU A N 1
ATOM 3037 C CA . LEU A 1 372 ? 0.016 21.683 -13.039 1.00 83.88 372 LEU A CA 1
ATOM 3038 C C . LEU A 1 372 ? 0.690 22.686 -12.093 1.00 83.88 372 LEU A C 1
ATOM 3040 O O . LEU A 1 372 ? 1.893 22.917 -12.192 1.00 83.88 372 LEU A O 1
ATOM 3044 N N . PHE A 1 373 ? -0.060 23.214 -11.126 1.00 81.75 373 PHE A N 1
ATOM 3045 C CA . PHE A 1 373 ? 0.426 24.186 -10.147 1.00 81.75 373 PHE A CA 1
ATOM 3046 C C . PHE A 1 373 ? 1.609 23.650 -9.337 1.00 81.75 373 PHE A C 1
ATOM 3048 O O . PHE A 1 373 ? 2.629 24.328 -9.205 1.00 81.75 373 PHE A O 1
ATOM 3055 N N . TYR A 1 374 ? 1.524 22.404 -8.872 1.00 78.50 374 TYR A N 1
ATOM 3056 C CA . TYR A 1 374 ? 2.606 21.745 -8.150 1.00 78.50 374 TYR A CA 1
ATOM 3057 C C . TYR A 1 374 ? 3.876 21.614 -9.003 1.00 78.50 374 TYR A C 1
ATOM 3059 O O . TYR A 1 374 ? 4.955 22.021 -8.568 1.00 78.50 374 TYR A O 1
ATOM 3067 N N . LYS A 1 375 ? 3.760 21.104 -10.240 1.00 78.81 375 LYS A N 1
ATOM 3068 C CA . LYS A 1 375 ? 4.902 20.945 -11.164 1.00 78.81 375 LYS A CA 1
ATOM 3069 C C . LYS A 1 375 ? 5.571 22.279 -11.486 1.00 78.81 375 LYS A C 1
ATOM 3071 O O . LYS A 1 375 ? 6.796 22.352 -11.563 1.00 78.81 375 LYS A O 1
ATOM 3076 N N . SER A 1 376 ? 4.786 23.345 -11.598 1.00 79.75 376 SER A N 1
ATOM 3077 C CA . SER A 1 376 ? 5.288 24.700 -11.833 1.00 79.75 376 SER A CA 1
ATOM 3078 C C . SER A 1 376 ? 5.834 25.387 -10.573 1.00 79.75 376 SER A C 1
ATOM 3080 O O . SER A 1 376 ? 6.320 26.521 -10.656 1.00 79.75 376 SER A O 1
ATOM 3082 N N . LYS A 1 377 ? 5.835 24.695 -9.421 1.00 78.00 377 LYS A N 1
ATOM 3083 C CA . LYS A 1 377 ? 6.257 25.200 -8.103 1.00 78.00 377 LYS A CA 1
ATOM 3084 C C . LYS A 1 377 ? 5.423 26.397 -7.634 1.00 78.00 377 LYS A C 1
ATOM 3086 O O . LYS A 1 377 ? 5.958 27.328 -7.034 1.00 78.00 377 LYS A O 1
ATOM 3091 N N . PHE A 1 378 ? 4.130 26.390 -7.943 1.00 71.50 378 PHE A N 1
ATOM 3092 C CA . PHE A 1 378 ? 3.179 27.383 -7.463 1.00 71.50 378 PHE A CA 1
ATOM 3093 C C . PHE A 1 378 ? 2.822 27.095 -6.000 1.00 71.50 378 PHE A C 1
ATOM 3095 O O . PHE A 1 378 ? 2.663 25.940 -5.603 1.00 71.50 378 PHE A O 1
ATOM 3102 N N . PHE A 1 379 ? 2.760 28.141 -5.178 1.00 70.38 379 PHE A N 1
ATOM 3103 C CA . PHE A 1 379 ? 2.539 28.001 -3.741 1.00 70.38 379 PHE A CA 1
ATOM 3104 C C . PHE A 1 379 ? 1.139 27.438 -3.462 1.00 70.38 379 PHE A C 1
ATOM 3106 O O . PHE A 1 379 ? 0.164 27.924 -4.026 1.00 70.38 379 PHE A O 1
ATOM 3113 N N . LEU A 1 380 ? 1.035 26.420 -2.601 1.00 64.50 380 LEU A N 1
ATOM 3114 C CA . LEU A 1 380 ? -0.195 25.635 -2.424 1.00 64.50 380 LEU A CA 1
ATOM 3115 C C . LEU A 1 380 ? -1.396 26.487 -1.984 1.00 64.50 380 LEU A C 1
ATOM 3117 O O . LEU A 1 380 ? -2.497 26.305 -2.496 1.00 64.50 380 LEU A O 1
ATOM 3121 N N . GLU A 1 381 ? -1.188 27.446 -1.083 1.00 60.66 381 GLU A N 1
ATOM 3122 C CA . GLU A 1 381 ? -2.266 28.325 -0.605 1.00 60.66 381 GLU A CA 1
ATOM 3123 C C . GLU A 1 381 ? -2.779 29.247 -1.725 1.00 60.66 381 GLU A C 1
ATOM 3125 O O . GLU A 1 381 ? -3.981 29.483 -1.843 1.00 60.66 381 GLU A O 1
ATOM 3130 N N . LEU A 1 382 ? -1.891 29.688 -2.627 1.00 68.88 382 LEU A N 1
ATOM 3131 C CA . LEU A 1 382 ? -2.278 30.439 -3.826 1.00 68.88 382 LEU A CA 1
ATOM 3132 C C . LEU A 1 382 ? -2.923 29.535 -4.882 1.00 68.88 382 LEU A C 1
ATOM 3134 O O . LEU A 1 382 ? -3.825 29.978 -5.585 1.00 68.88 382 LEU A O 1
ATOM 3138 N N . ALA A 1 383 ? -2.491 28.277 -4.982 1.00 73.06 383 ALA A N 1
ATOM 3139 C CA . ALA A 1 383 ? -3.020 27.281 -5.911 1.00 73.06 383 ALA A CA 1
ATOM 3140 C C . ALA A 1 383 ? -4.501 26.988 -5.644 1.00 73.06 383 ALA A C 1
ATOM 3142 O O . ALA A 1 383 ? -5.318 27.023 -6.565 1.00 73.06 383 ALA A O 1
ATOM 3143 N N . VAL A 1 384 ? -4.860 26.755 -4.379 1.00 71.94 384 VAL A N 1
ATOM 3144 C CA . VAL A 1 384 ? -6.251 26.496 -3.988 1.00 71.94 384 VAL A CA 1
ATOM 3145 C C . VAL A 1 384 ? -7.116 27.742 -4.178 1.00 71.94 384 VAL A C 1
ATOM 3147 O O . VAL A 1 384 ? -8.202 27.637 -4.740 1.00 71.94 384 VAL A O 1
ATOM 3150 N N . ASN A 1 385 ? -6.623 28.926 -3.805 1.00 72.00 385 ASN A N 1
ATOM 3151 C CA . ASN A 1 385 ? -7.342 30.183 -4.034 1.00 72.00 385 ASN A CA 1
ATOM 3152 C C . ASN A 1 385 ? -7.577 30.442 -5.538 1.00 72.00 385 ASN A C 1
ATOM 3154 O O . ASN A 1 385 ? -8.695 30.729 -5.961 1.00 72.00 385 ASN A O 1
ATOM 3158 N N . ALA A 1 386 ? -6.552 30.243 -6.371 1.00 76.75 386 ALA A N 1
ATOM 3159 C CA . ALA A 1 386 ? -6.667 30.348 -7.824 1.00 76.75 386 ALA A CA 1
ATOM 3160 C C . ALA A 1 386 ? -7.734 29.394 -8.385 1.00 76.75 386 ALA A C 1
ATOM 3162 O O . ALA A 1 386 ? -8.563 29.799 -9.199 1.00 76.75 386 ALA A O 1
ATOM 3163 N N . PHE A 1 387 ? -7.768 28.148 -7.906 1.00 82.56 387 PHE A N 1
ATOM 3164 C CA . PHE A 1 387 ? -8.812 27.193 -8.268 1.00 82.56 387 PHE A CA 1
ATOM 3165 C C . PHE A 1 387 ? -10.211 27.661 -7.850 1.00 82.56 387 PHE A C 1
ATOM 3167 O O . PHE A 1 387 ? -11.121 27.613 -8.675 1.00 82.56 387 PHE A O 1
ATOM 3174 N N . LEU A 1 388 ? -10.397 28.149 -6.621 1.00 75.75 388 LEU A N 1
ATOM 3175 C CA . LEU A 1 388 ? -11.708 28.607 -6.138 1.00 75.75 388 LEU A CA 1
ATOM 3176 C C . LEU A 1 388 ? -12.274 29.743 -6.993 1.00 75.75 388 LEU A C 1
ATOM 3178 O O . LEU A 1 388 ? -13.455 29.727 -7.319 1.00 75.75 388 LEU A O 1
ATOM 3182 N N . LYS A 1 389 ? -11.419 30.655 -7.468 1.00 78.19 389 LYS A N 1
ATOM 3183 C CA . LYS A 1 389 ? -11.808 31.728 -8.402 1.00 78.19 389 LYS A CA 1
ATOM 3184 C C . LYS A 1 389 ? -12.273 31.232 -9.773 1.00 78.19 389 LYS A C 1
ATOM 3186 O O . LYS A 1 389 ? -12.851 31.999 -10.537 1.00 78.19 389 LYS A O 1
ATOM 3191 N N . SER A 1 390 ? -12.005 29.973 -10.111 1.00 82.00 390 SER A N 1
ATOM 3192 C CA . SER A 1 390 ? -12.415 29.359 -11.378 1.00 82.00 390 SER A CA 1
ATOM 3193 C C . SER A 1 390 ? -13.707 28.543 -11.282 1.00 82.00 390 SER A C 1
ATOM 3195 O O . SER A 1 390 ? -14.200 28.050 -12.296 1.00 82.00 390 SER A O 1
ATOM 3197 N N . VAL A 1 391 ? -14.275 28.385 -10.085 1.00 79.00 391 VAL A N 1
ATOM 3198 C CA . VAL A 1 391 ? -15.472 27.570 -9.859 1.00 79.00 391 VAL A CA 1
ATOM 3199 C C . VAL A 1 391 ? -16.529 28.347 -9.091 1.00 79.00 391 VAL A C 1
ATOM 3201 O O . VAL A 1 391 ? -16.224 29.230 -8.293 1.00 79.00 391 VAL A O 1
ATOM 3204 N N . ASN A 1 392 ? -17.790 27.967 -9.295 1.00 79.31 392 ASN A N 1
ATOM 3205 C CA . ASN A 1 392 ? -18.836 28.378 -8.374 1.00 79.31 392 ASN A CA 1
ATOM 3206 C C . ASN A 1 392 ? -18.576 27.676 -7.038 1.00 79.31 392 ASN A C 1
ATOM 3208 O O . ASN A 1 392 ? -18.592 26.445 -6.978 1.00 79.31 392 ASN A O 1
ATOM 3212 N N . HIS A 1 393 ? -18.304 28.444 -5.995 1.00 70.44 393 HIS A N 1
ATOM 3213 C CA . HIS A 1 393 ? -18.048 27.920 -4.666 1.00 70.44 393 HIS A CA 1
ATOM 3214 C C . HIS A 1 393 ? -18.876 28.694 -3.648 1.00 70.44 393 HIS A C 1
ATOM 3216 O O . HIS A 1 393 ? -19.250 29.844 -3.861 1.00 70.44 393 HIS A O 1
ATOM 3222 N N . GLN A 1 394 ? -19.167 28.038 -2.534 1.00 62.56 394 GLN A N 1
ATOM 3223 C CA . GLN A 1 394 ? -19.821 28.657 -1.397 1.00 62.56 394 GLN A CA 1
ATOM 3224 C C . GLN A 1 394 ? -18.868 28.578 -0.215 1.00 62.56 394 GLN A C 1
ATOM 3226 O O . GLN A 1 394 ? -18.330 27.514 0.102 1.00 62.56 394 GLN A O 1
ATOM 3231 N N . THR A 1 395 ? -18.661 29.706 0.447 1.00 58.25 395 THR A N 1
ATOM 3232 C CA . THR A 1 395 ? -18.060 29.704 1.776 1.00 58.25 395 THR A CA 1
ATOM 3233 C C . THR A 1 395 ? -19.161 29.325 2.753 1.00 58.25 395 THR A C 1
ATOM 3235 O O . THR A 1 395 ? -20.245 29.901 2.689 1.00 58.25 395 THR A O 1
ATOM 3238 N N . SER A 1 396 ? -18.903 28.357 3.639 1.00 55.25 396 SER A N 1
ATOM 3239 C CA . SER A 1 396 ? -19.847 27.986 4.700 1.00 55.25 396 SER A CA 1
ATOM 3240 C C . SER A 1 396 ? -20.299 29.258 5.416 1.00 55.25 396 SER A C 1
ATOM 3242 O O . SER A 1 396 ? -19.501 29.906 6.097 1.00 55.25 396 SER A O 1
ATOM 3244 N N . LEU A 1 397 ? -21.564 29.636 5.226 1.00 50.94 397 LEU A N 1
ATOM 3245 C CA . LEU A 1 397 ? -22.166 30.790 5.876 1.00 50.94 397 LEU A CA 1
ATOM 3246 C C . LEU A 1 397 ? -22.164 30.515 7.375 1.00 50.94 397 LEU A C 1
ATOM 3248 O O . LEU A 1 397 ? -22.962 29.714 7.836 1.00 50.94 397 LEU A O 1
ATOM 3252 N N . LEU A 1 398 ? -21.225 31.120 8.107 1.00 45.81 398 LEU A N 1
ATOM 3253 C CA . LEU A 1 398 ? -21.421 31.676 9.449 1.00 45.81 398 LEU A CA 1
ATOM 3254 C C . LEU A 1 398 ? -20.085 32.200 10.001 1.00 45.81 398 LEU A C 1
ATOM 3256 O O . LEU A 1 398 ? -19.168 31.458 10.361 1.00 45.81 398 LEU A O 1
ATOM 3260 N N . GLU A 1 399 ? -20.021 33.526 10.094 1.00 48.91 399 GLU A N 1
ATOM 3261 C CA . GLU A 1 399 ? -19.083 34.312 10.891 1.00 48.91 399 GLU A CA 1
ATOM 3262 C C . GLU A 1 399 ? -18.907 33.741 12.305 1.00 48.91 399 GLU A C 1
ATOM 3264 O O . GLU A 1 399 ? -19.907 33.416 12.937 1.00 48.91 399 GLU A O 1
ATOM 3269 N N . LYS A 1 400 ? -17.672 33.728 12.842 1.00 46.28 400 LYS A N 1
ATOM 3270 C CA . LYS A 1 400 ? -17.273 33.714 14.282 1.00 46.28 400 LYS A CA 1
ATOM 3271 C C . LYS A 1 400 ? -17.949 32.724 15.268 1.00 46.28 400 LYS A C 1
ATOM 3273 O O . LYS A 1 400 ? -17.532 32.661 16.426 1.00 46.28 400 LYS A O 1
ATOM 3278 N N . LYS A 1 401 ? -18.964 31.963 14.863 1.00 51.03 401 LYS A N 1
ATOM 3279 C CA . LYS A 1 401 ? -19.814 31.078 15.674 1.00 51.03 401 LYS A CA 1
ATOM 3280 C C . LYS A 1 401 ? -19.713 29.620 15.236 1.00 51.03 401 LYS A C 1
ATOM 3282 O O . LYS A 1 401 ? -20.031 28.755 16.035 1.00 51.03 401 LYS A O 1
ATOM 3287 N N . SER A 1 402 ? -19.210 29.366 14.031 1.00 58.50 402 SER A N 1
ATOM 3288 C CA . SER A 1 402 ? -19.006 28.026 13.462 1.00 58.50 402 SER A CA 1
ATOM 3289 C C . SER A 1 402 ? -17.770 27.309 13.998 1.00 58.50 402 SER A C 1
ATOM 3291 O O . SER A 1 402 ? -17.634 26.104 13.803 1.00 58.50 402 SER A O 1
ATOM 3293 N N . TYR A 1 403 ? -16.868 28.049 14.656 1.00 63.34 403 TYR A N 1
ATOM 3294 C CA . TYR A 1 403 ? -15.589 27.543 15.142 1.00 63.34 403 TYR A CA 1
ATOM 3295 C C . TYR A 1 403 ? -15.294 27.969 16.582 1.00 63.34 403 TYR A C 1
ATOM 3297 O O . TYR A 1 403 ? -15.367 29.152 16.925 1.00 63.34 403 TYR A O 1
ATOM 3305 N N . LEU A 1 404 ? -14.895 27.013 17.427 1.00 71.69 404 LEU A N 1
ATOM 3306 C CA . LEU A 1 404 ? -14.370 27.306 18.766 1.00 71.69 404 LEU A CA 1
ATOM 3307 C C . LEU A 1 404 ? -12.890 27.699 18.692 1.00 71.69 404 LEU A C 1
ATOM 3309 O O . LEU A 1 404 ? -12.009 26.846 18.555 1.00 71.69 404 LEU A O 1
ATOM 3313 N N . TRP A 1 405 ? -12.620 28.999 18.823 1.00 71.62 405 TRP A N 1
ATOM 3314 C CA . TRP A 1 405 ? -11.277 29.579 18.751 1.00 71.62 405 TRP A CA 1
ATOM 3315 C C . TRP A 1 405 ? -10.988 30.551 19.906 1.00 71.62 405 TRP A C 1
ATOM 3317 O O . TRP A 1 405 ? -11.892 30.957 20.642 1.00 71.62 405 TRP A O 1
ATOM 3327 N N . GLY A 1 406 ? -9.710 30.907 20.078 1.00 78.12 406 GLY A N 1
ATOM 3328 C CA . GLY A 1 406 ? -9.248 31.868 21.082 1.00 78.12 406 GLY A CA 1
ATOM 3329 C C . GLY A 1 406 ? -9.698 31.511 22.501 1.00 78.12 406 GLY A C 1
ATOM 3330 O O . GLY A 1 406 ? -9.592 30.364 22.933 1.00 78.12 406 GLY A O 1
ATOM 3331 N N . GLU A 1 407 ? -10.251 32.490 23.215 1.00 80.75 407 GLU A N 1
ATOM 3332 C CA . GLU A 1 407 ? -10.681 32.356 24.615 1.00 80.75 407 GLU A CA 1
ATOM 3333 C C . GLU A 1 407 ? -11.857 31.390 24.833 1.00 80.75 407 GLU A C 1
ATOM 3335 O O . GLU A 1 407 ? -12.077 30.920 25.952 1.00 80.75 407 GLU A O 1
ATOM 3340 N N . LYS A 1 408 ? -12.612 31.056 23.776 1.00 79.88 408 LYS A N 1
ATOM 3341 C CA . LYS A 1 408 ? -13.718 30.086 23.852 1.00 79.88 408 LYS A CA 1
ATOM 3342 C C . LYS A 1 408 ? -13.233 28.641 23.794 1.00 79.88 408 LYS A C 1
ATOM 3344 O O . LYS A 1 408 ? -13.894 27.761 24.336 1.00 79.88 408 LYS A O 1
ATOM 3349 N N . ARG A 1 409 ? -12.071 28.389 23.180 1.00 80.62 409 ARG A N 1
ATOM 3350 C CA . ARG A 1 409 ? -11.492 27.046 23.019 1.00 80.62 409 ARG A CA 1
ATOM 3351 C C . ARG A 1 409 ? -11.325 26.282 24.342 1.00 80.62 409 ARG A C 1
ATOM 3353 O O . ARG A 1 409 ? -11.771 25.140 24.394 1.00 80.62 409 ARG A O 1
ATOM 3360 N N . PRO A 1 410 ? -10.714 26.836 25.410 1.00 82.00 410 PRO A N 1
ATOM 3361 C CA . PRO A 1 410 ? -10.591 26.113 26.679 1.00 82.00 410 PRO A CA 1
ATOM 3362 C C . PRO A 1 410 ? -11.935 25.924 27.398 1.00 82.00 410 PRO A C 1
ATOM 3364 O O . PRO A 1 410 ? -12.030 25.083 28.282 1.00 82.00 410 PRO A O 1
ATOM 3367 N N . LYS A 1 411 ? -12.976 26.669 27.006 1.00 87.12 411 LYS A N 1
ATOM 3368 C CA . LYS A 1 411 ? -14.333 26.614 27.568 1.00 87.12 411 LYS A CA 1
ATOM 3369 C C . LYS A 1 411 ? -15.283 25.788 26.690 1.00 87.12 411 LYS A C 1
ATOM 3371 O O . LYS A 1 411 ? -16.482 26.049 26.660 1.00 87.12 411 LYS A O 1
ATOM 3376 N N . TRP A 1 412 ? -14.750 24.812 25.951 1.00 88.44 412 TRP A N 1
ATOM 3377 C CA . TRP A 1 412 ? -15.498 24.016 24.973 1.00 88.44 412 TRP A CA 1
ATOM 3378 C C . TRP A 1 412 ? -16.780 23.404 25.551 1.00 88.44 412 TRP A C 1
ATOM 3380 O O . TRP A 1 412 ? -17.796 23.429 24.869 1.00 88.44 412 TRP A O 1
ATOM 3390 N N . ALA A 1 413 ? -16.782 22.970 26.814 1.00 88.75 413 ALA A N 1
ATOM 3391 C CA . ALA A 1 413 ? -17.962 22.392 27.459 1.00 88.75 413 ALA A CA 1
ATOM 3392 C C . ALA A 1 413 ? -19.172 23.349 27.485 1.00 88.75 413 ALA A C 1
ATOM 3394 O O . ALA A 1 413 ? -20.313 22.906 27.454 1.00 88.75 413 ALA A O 1
ATOM 3395 N N . SER A 1 414 ? -18.943 24.666 27.509 1.00 89.25 414 SER A N 1
ATOM 3396 C CA . SER A 1 414 ? -20.012 25.673 27.537 1.00 89.25 414 SER A CA 1
ATOM 3397 C C . SER A 1 414 ? -20.431 26.170 26.155 1.00 89.25 414 SER A C 1
ATOM 3399 O O . SER A 1 414 ? -21.497 26.763 26.021 1.00 89.25 414 SER A O 1
ATOM 3401 N N . PHE A 1 415 ? -19.583 25.998 25.139 1.00 85.06 415 PHE A N 1
ATOM 3402 C CA . PHE A 1 415 ? -19.806 26.573 23.808 1.00 85.06 415 PHE A CA 1
ATOM 3403 C C . PHE A 1 415 ? -20.042 25.522 22.719 1.00 85.06 415 PHE A C 1
ATOM 3405 O O . PHE A 1 415 ? -20.495 25.880 21.629 1.00 85.06 415 PHE A O 1
ATOM 3412 N N . TYR A 1 416 ? -19.743 24.250 22.993 1.00 85.69 416 TYR A N 1
ATOM 3413 C CA . TYR A 1 416 ? -20.012 23.159 22.070 1.00 85.69 416 TYR A CA 1
ATOM 3414 C C . TYR A 1 416 ? -21.519 22.966 21.870 1.00 85.69 416 TYR A C 1
ATOM 3416 O O . TYR A 1 416 ? -22.282 22.941 22.832 1.00 85.69 416 TYR A O 1
ATOM 3424 N N . ASN A 1 417 ? -21.944 22.839 20.614 1.00 81.94 417 ASN A N 1
ATOM 3425 C CA . ASN A 1 417 ? -23.321 22.556 20.227 1.00 81.94 417 ASN A CA 1
ATOM 3426 C C . ASN A 1 417 ? -23.349 21.880 18.845 1.00 81.94 417 ASN A C 1
ATOM 3428 O O . ASN A 1 417 ? -22.347 21.885 18.127 1.00 81.94 417 ASN A O 1
ATOM 3432 N N . LYS A 1 418 ? -24.506 21.319 18.483 1.00 74.38 418 LYS A N 1
ATOM 3433 C CA . LYS A 1 418 ? -24.711 20.545 17.248 1.00 74.38 418 LYS A CA 1
ATOM 3434 C C . LYS A 1 418 ? -24.506 21.324 15.943 1.00 74.38 418 LYS A C 1
ATOM 3436 O O . LYS A 1 418 ? -24.255 20.696 14.923 1.00 74.38 418 LYS A O 1
ATOM 3441 N N . ASP A 1 419 ? -24.592 22.653 15.978 1.00 71.75 419 ASP A N 1
ATOM 3442 C CA . ASP A 1 419 ? -24.501 23.512 14.791 1.00 71.75 419 ASP A CA 1
ATOM 3443 C C . ASP A 1 419 ? -23.058 24.013 14.545 1.00 71.75 419 ASP A C 1
ATOM 3445 O O . ASP A 1 419 ? -22.803 24.789 13.624 1.00 71.75 419 ASP A O 1
ATOM 3449 N N . LEU A 1 420 ? -22.081 23.585 15.361 1.00 71.62 420 LEU A N 1
ATOM 3450 C CA . LEU A 1 420 ? -20.668 23.898 15.136 1.00 71.62 420 LEU A CA 1
ATOM 3451 C C . LEU A 1 420 ? -20.115 23.153 13.918 1.00 71.62 420 LEU A C 1
ATOM 3453 O O . LEU A 1 420 ? -20.079 21.925 13.881 1.00 71.62 420 LEU A O 1
ATOM 3457 N N . VAL A 1 421 ? -19.560 23.914 12.976 1.00 62.84 421 VAL A N 1
ATOM 3458 C CA . VAL A 1 421 ? -18.898 23.386 11.772 1.00 62.84 421 VAL A CA 1
ATOM 3459 C C . VAL A 1 421 ? -17.514 22.815 12.098 1.00 62.84 421 VAL A C 1
ATOM 3461 O O . VAL A 1 421 ? -17.059 21.869 11.455 1.00 62.84 421 VAL A O 1
ATOM 3464 N N . GLY A 1 422 ? -16.833 23.343 13.121 1.00 65.69 422 GLY A N 1
ATOM 3465 C CA . GLY A 1 422 ? -15.562 22.788 13.570 1.00 65.69 422 GLY A CA 1
ATOM 3466 C C . GLY A 1 422 ? -15.099 23.265 14.943 1.00 65.69 422 GLY A C 1
ATOM 3467 O O . GLY A 1 422 ? -15.525 24.278 15.486 1.00 65.69 422 GLY A O 1
ATOM 3468 N N . MET A 1 423 ? -14.160 22.530 15.524 1.00 71.50 423 MET A N 1
ATOM 3469 C CA . MET A 1 423 ? -13.409 22.966 16.697 1.00 71.50 423 MET A CA 1
ATOM 3470 C C . MET A 1 423 ? -12.020 22.344 16.666 1.00 71.50 423 MET A C 1
ATOM 3472 O O . MET A 1 423 ? -11.824 21.271 16.095 1.00 71.50 423 MET A O 1
ATOM 3476 N N . HIS A 1 424 ? -11.058 22.979 17.331 1.00 67.31 424 HIS A N 1
ATOM 3477 C CA . HIS A 1 424 ? -9.825 22.270 17.644 1.00 67.31 424 HIS A CA 1
ATOM 3478 C C . HIS A 1 424 ? -10.119 21.095 18.567 1.00 67.31 424 HIS A C 1
ATOM 3480 O O . HIS A 1 424 ? -10.890 21.220 19.518 1.00 67.31 424 HIS A O 1
ATOM 3486 N N . THR A 1 425 ? -9.449 19.975 18.308 1.00 69.62 425 THR A N 1
ATOM 3487 C CA . THR A 1 425 ? -9.565 18.764 19.117 1.00 69.62 425 THR A CA 1
ATOM 3488 C C . THR A 1 425 ? -9.340 19.073 20.594 1.00 69.62 425 THR A C 1
ATOM 3490 O O . THR A 1 425 ? -8.335 19.697 20.966 1.00 69.62 425 THR A O 1
ATOM 3493 N N . VAL A 1 426 ? -10.262 18.605 21.434 1.00 80.75 426 VAL A N 1
ATOM 3494 C CA . VAL A 1 426 ? -10.062 18.595 22.882 1.00 80.75 426 VAL A CA 1
ATOM 3495 C C . VAL A 1 426 ? -8.985 17.560 23.202 1.00 80.75 426 VAL A C 1
ATOM 3497 O O . VAL A 1 426 ? -8.978 16.464 22.641 1.00 80.75 426 VAL A O 1
ATOM 3500 N N . LYS A 1 427 ? -8.014 17.920 24.047 1.00 79.19 427 LYS A N 1
ATOM 3501 C CA . LYS A 1 427 ? -6.867 17.053 24.336 1.00 79.19 427 LYS A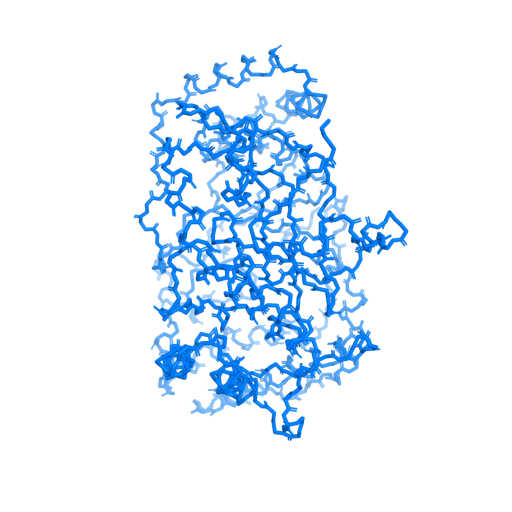 CA 1
ATOM 3502 C C . LYS A 1 427 ? -7.324 15.845 25.153 1.00 79.19 427 LYS A C 1
ATOM 3504 O O . LYS A 1 427 ? -7.590 15.986 26.338 1.00 79.19 427 LYS A O 1
ATOM 3509 N N . ILE A 1 428 ? -7.320 14.656 24.550 1.00 78.31 428 ILE A N 1
ATOM 3510 C CA . ILE A 1 428 ? -7.771 13.405 25.193 1.00 78.31 428 ILE A CA 1
ATOM 3511 C C . ILE A 1 428 ? -6.978 13.077 26.468 1.00 78.31 428 ILE A C 1
ATOM 3513 O O . ILE A 1 428 ? -7.509 12.453 27.382 1.00 78.31 428 ILE A O 1
ATOM 3517 N N . SER A 1 429 ? -5.736 13.562 26.591 1.00 79.94 429 SER A N 1
ATOM 3518 C CA . SER A 1 429 ? -4.928 13.418 27.811 1.00 79.94 429 SER A CA 1
ATOM 3519 C C . SER A 1 429 ? -5.641 13.913 29.078 1.00 79.94 429 SER A C 1
ATOM 3521 O O . SER A 1 429 ? -5.338 13.440 30.168 1.00 79.94 429 SER A O 1
ATOM 3523 N N . GLN A 1 430 ? -6.591 14.842 28.938 1.00 80.19 430 GLN A N 1
ATOM 3524 C CA . GLN A 1 430 ? -7.422 15.377 30.019 1.00 80.19 430 GLN A CA 1
ATOM 3525 C C . GLN A 1 430 ? -8.454 14.379 30.567 1.00 80.19 430 GLN A C 1
ATOM 3527 O O . GLN A 1 430 ? -8.965 14.568 31.665 1.00 80.19 430 GLN A O 1
ATOM 3532 N N . PHE A 1 431 ? -8.747 13.308 29.826 1.00 85.00 431 PHE A N 1
ATOM 3533 C CA . PHE A 1 431 ? -9.801 12.337 30.136 1.00 85.00 431 PHE A CA 1
ATOM 3534 C C . PHE A 1 431 ? -9.255 10.972 30.564 1.00 85.00 431 PHE A C 1
ATOM 3536 O O . PHE A 1 431 ? -10.011 10.003 30.661 1.00 85.00 431 PHE A O 1
ATOM 3543 N N . ARG A 1 432 ? -7.934 10.868 30.774 1.00 79.88 432 ARG A N 1
ATOM 3544 C CA . ARG A 1 432 ? -7.268 9.607 31.132 1.00 79.88 432 ARG A CA 1
ATOM 3545 C C . ARG A 1 432 ? -7.822 9.017 32.428 1.00 79.88 432 ARG A C 1
ATOM 3547 O O . ARG A 1 432 ? -7.944 7.804 32.527 1.00 79.88 432 ARG A O 1
ATOM 3554 N N . ILE A 1 433 ? -8.141 9.873 33.394 1.00 84.56 433 ILE A N 1
ATOM 3555 C CA . ILE A 1 433 ? -8.696 9.488 34.691 1.00 84.56 433 ILE A CA 1
ATOM 3556 C C . ILE A 1 433 ? -10.160 9.954 34.731 1.00 84.56 433 ILE A C 1
ATOM 3558 O O . ILE A 1 433 ? -10.426 11.084 34.302 1.00 84.56 433 ILE A O 1
ATOM 3562 N N . PRO A 1 434 ? -11.102 9.128 35.224 1.00 86.69 434 PRO A N 1
ATOM 3563 C CA . PRO A 1 434 ? -12.475 9.559 35.460 1.00 86.69 434 PRO A CA 1
ATOM 3564 C C . PRO A 1 434 ? -12.515 10.808 36.350 1.00 86.69 434 PRO A C 1
ATOM 3566 O O . PRO A 1 434 ? -11.856 10.877 37.387 1.00 86.69 434 PRO A O 1
ATOM 3569 N N . GLY A 1 435 ? -13.260 11.826 35.929 1.00 88.81 435 GLY A N 1
ATOM 3570 C CA . GLY A 1 435 ? -13.325 13.107 36.625 1.00 88.81 435 GLY A CA 1
ATOM 3571 C C . GLY A 1 435 ? -14.122 14.143 35.843 1.00 88.81 435 GLY A C 1
ATOM 3572 O O . GLY A 1 435 ? -14.600 13.867 34.743 1.00 88.81 435 GLY A O 1
ATOM 3573 N N . THR A 1 436 ? -14.223 15.355 36.390 1.00 89.94 436 THR A N 1
ATOM 3574 C CA . THR A 1 436 ? -15.114 16.419 35.889 1.00 89.94 436 THR A CA 1
ATOM 3575 C C . THR A 1 436 ? -14.924 16.736 34.407 1.00 89.94 436 THR A C 1
ATOM 3577 O O . THR A 1 436 ? -15.904 16.861 33.684 1.00 89.94 436 THR A O 1
ATOM 3580 N N . GLN A 1 437 ? -13.682 16.781 33.916 1.00 88.50 437 GLN A N 1
ATOM 3581 C CA . GLN A 1 437 ? -13.403 17.053 32.499 1.00 88.50 437 GLN A CA 1
ATOM 3582 C C . GLN A 1 437 ? -13.914 15.940 31.574 1.00 88.50 437 GLN A C 1
ATOM 3584 O O . GLN A 1 437 ? -14.428 16.238 30.496 1.00 88.50 437 GLN A O 1
ATOM 3589 N N . ARG A 1 438 ? -13.814 14.667 31.990 1.00 91.75 438 ARG A N 1
ATOM 3590 C CA . ARG A 1 438 ? -14.389 13.542 31.237 1.00 91.75 438 ARG A CA 1
ATOM 3591 C C . ARG A 1 438 ? -15.919 13.570 31.327 1.00 91.75 438 ARG A C 1
ATOM 3593 O O . ARG A 1 438 ? -16.573 13.422 30.300 1.00 91.75 438 ARG A O 1
ATOM 3600 N N . THR A 1 439 ? -16.489 13.845 32.504 1.00 92.81 439 THR A N 1
ATOM 3601 C CA . THR A 1 439 ? -17.943 14.007 32.683 1.00 92.81 439 THR A CA 1
ATOM 3602 C C . THR A 1 439 ? -18.501 15.094 31.764 1.00 92.81 439 THR A C 1
ATOM 3604 O O . THR A 1 439 ? -19.512 14.885 31.100 1.00 92.81 439 THR A O 1
ATOM 3607 N N . ASP A 1 440 ? -17.836 16.248 31.685 1.00 91.88 440 ASP A N 1
ATOM 3608 C CA . ASP A 1 440 ? -18.250 17.354 30.822 1.00 91.88 440 ASP A CA 1
ATOM 3609 C C . ASP A 1 440 ? -18.138 16.979 29.342 1.00 91.88 440 ASP A C 1
ATOM 3611 O O . ASP A 1 440 ? -19.015 17.333 28.556 1.00 91.88 440 ASP A O 1
ATOM 3615 N N . TYR A 1 441 ? -17.115 16.212 28.954 1.00 91.31 441 TYR A N 1
ATOM 3616 C CA . TYR A 1 441 ? -16.965 15.703 27.589 1.00 91.31 441 TYR A CA 1
ATOM 3617 C C . TYR A 1 441 ? -18.098 14.745 27.209 1.00 91.31 441 TYR A C 1
ATOM 3619 O O . TYR A 1 441 ? -18.705 14.896 26.147 1.00 91.31 441 TYR A O 1
ATOM 3627 N N . CYS A 1 442 ? -18.434 13.819 28.107 1.00 91.94 442 CYS A N 1
ATOM 3628 C CA . CYS A 1 442 ? -19.564 12.912 27.951 1.00 91.94 442 CYS A CA 1
ATOM 3629 C C . CYS A 1 442 ? -20.894 13.670 27.847 1.00 91.94 442 CYS A C 1
ATOM 3631 O O . CYS A 1 442 ? -21.660 13.453 26.910 1.00 91.94 442 CYS A O 1
ATOM 3633 N N . ARG A 1 443 ? -21.129 14.627 28.753 1.00 91.50 443 ARG A N 1
ATOM 3634 C CA . ARG A 1 443 ? -22.364 15.422 28.812 1.00 91.50 443 ARG A CA 1
ATOM 3635 C C . ARG A 1 443 ? -22.573 16.329 27.608 1.00 91.50 443 ARG A C 1
ATOM 3637 O O . ARG A 1 443 ? -23.710 16.639 27.274 1.00 91.50 443 ARG A O 1
ATOM 3644 N N . THR A 1 444 ? -21.496 16.807 26.998 1.00 90.06 444 THR A N 1
ATOM 3645 C CA . THR A 1 444 ? -21.575 17.809 25.930 1.00 90.06 444 THR A CA 1
ATOM 3646 C C . THR A 1 444 ? -21.365 17.162 24.574 1.00 90.06 444 THR A C 1
ATOM 3648 O O . THR A 1 444 ? -22.310 17.048 23.802 1.00 90.06 444 THR A O 1
ATOM 3651 N N . ILE A 1 445 ? -20.154 16.698 24.282 1.00 88.12 445 ILE A N 1
ATOM 3652 C CA . ILE A 1 445 ? -19.772 16.220 22.954 1.00 88.12 445 ILE A CA 1
ATOM 3653 C C . ILE A 1 445 ? -20.398 14.860 22.660 1.00 88.12 445 ILE A C 1
ATOM 3655 O O . ILE A 1 445 ? -21.047 14.715 21.627 1.00 88.12 445 ILE A O 1
ATOM 3659 N N . ILE A 1 446 ? -20.249 13.884 23.562 1.00 88.00 446 ILE A N 1
ATOM 3660 C CA . ILE A 1 446 ? -20.775 12.530 23.327 1.00 88.00 446 ILE A CA 1
ATOM 3661 C C . ILE A 1 446 ? -22.302 12.523 23.343 1.00 88.00 446 ILE A C 1
ATOM 3663 O O . ILE A 1 446 ? -22.898 11.937 22.445 1.00 88.00 446 ILE A O 1
ATOM 3667 N N . GLN A 1 447 ? -22.942 13.214 24.292 1.00 87.44 447 GLN A N 1
ATOM 3668 C CA . GLN A 1 447 ? -24.403 13.318 24.324 1.00 87.44 447 GLN A CA 1
ATOM 3669 C C . GLN A 1 447 ? -24.949 14.012 23.076 1.00 87.44 447 GLN A C 1
ATOM 3671 O O . GLN A 1 447 ? -25.816 13.456 22.418 1.00 87.44 447 GLN A O 1
ATOM 3676 N N . THR A 1 448 ? -24.401 15.167 22.682 1.00 84.62 448 THR A N 1
ATOM 3677 C CA . THR A 1 448 ? -24.853 15.863 21.463 1.00 84.62 448 THR A CA 1
ATOM 3678 C C . THR A 1 448 ? -24.658 14.990 20.222 1.00 84.62 448 THR A C 1
ATOM 3680 O O . THR A 1 448 ? -25.533 14.935 19.362 1.00 84.62 448 THR A O 1
ATOM 3683 N N . TRP A 1 449 ? -23.523 14.290 20.120 1.00 82.12 449 TRP A N 1
ATOM 3684 C CA . TRP A 1 449 ? -23.277 13.342 19.035 1.00 82.12 449 TRP A CA 1
ATOM 3685 C C . TRP A 1 449 ? -24.305 12.199 19.049 1.00 82.12 449 TRP A C 1
ATOM 3687 O O . TRP A 1 449 ? -24.886 11.888 18.010 1.00 82.12 449 TRP A O 1
ATOM 3697 N N . SER A 1 450 ? -24.587 11.630 20.223 1.00 80.62 450 SER A N 1
ATOM 3698 C CA . SER A 1 450 ? -25.600 10.589 20.419 1.00 80.62 450 SER A CA 1
ATOM 3699 C C . SER A 1 450 ? -26.993 11.077 20.011 1.00 80.62 450 SER A C 1
ATOM 3701 O O . SER A 1 450 ? -27.677 10.409 19.240 1.00 80.62 450 SER A O 1
ATOM 3703 N N . ASP A 1 451 ? -27.380 12.287 20.414 1.00 78.44 451 ASP A N 1
ATOM 3704 C CA . ASP A 1 451 ? -28.669 12.893 20.076 1.00 78.44 451 ASP A CA 1
ATOM 3705 C C . ASP A 1 451 ? -28.818 13.102 18.562 1.00 78.44 451 ASP A C 1
ATOM 3707 O O . ASP A 1 451 ? -29.867 12.797 17.995 1.00 78.44 451 ASP A O 1
ATOM 3711 N N . ILE A 1 452 ? -27.763 13.561 17.877 1.00 72.25 452 ILE A N 1
ATOM 3712 C CA . ILE A 1 452 ? -27.755 13.709 16.409 1.00 72.25 452 ILE A CA 1
ATOM 3713 C C . ILE A 1 452 ? -27.928 12.348 15.725 1.00 72.25 452 ILE A C 1
ATOM 3715 O O . ILE A 1 452 ? -28.655 12.221 14.735 1.00 72.25 452 ILE A O 1
ATOM 3719 N N . MET A 1 453 ? -27.248 11.322 16.232 1.00 69.25 453 MET A N 1
ATOM 3720 C CA . MET A 1 453 ? -27.224 10.007 15.598 1.00 69.25 453 MET A CA 1
ATOM 3721 C C . MET A 1 453 ? -28.482 9.181 15.885 1.00 69.25 453 MET A C 1
ATOM 3723 O O . MET A 1 453 ? -28.966 8.475 14.991 1.00 69.25 453 MET A O 1
ATOM 3727 N N . PHE A 1 454 ? -29.028 9.286 17.098 1.00 72.12 454 PHE A N 1
ATOM 3728 C CA . PHE A 1 454 ? -30.041 8.375 17.636 1.00 72.12 454 PHE A CA 1
ATOM 3729 C C . PHE A 1 454 ? -31.336 9.064 18.105 1.00 72.12 454 PHE A C 1
ATOM 3731 O O . PHE A 1 454 ? -32.365 8.395 18.171 1.00 72.12 454 PHE A O 1
ATOM 3738 N N . GLY A 1 455 ? -31.343 10.381 18.343 1.00 62.91 455 GLY A N 1
ATOM 3739 C CA . GLY A 1 455 ? -32.448 11.131 18.969 1.00 62.91 455 GLY A CA 1
ATOM 3740 C C . GLY A 1 455 ? -33.700 11.400 18.115 1.00 62.91 455 GLY A C 1
ATOM 3741 O O . GLY A 1 455 ? -34.660 11.984 18.610 1.00 62.91 455 GLY A O 1
ATOM 3742 N N . GLY A 1 456 ? -33.745 10.947 16.856 1.00 53.56 456 GLY A N 1
ATOM 3743 C CA . GLY A 1 456 ? -34.943 11.023 16.003 1.00 53.56 456 GLY A CA 1
ATOM 3744 C C . GLY A 1 456 ? -35.166 12.376 15.306 1.00 53.56 456 GLY A C 1
ATOM 3745 O O . GLY A 1 456 ? -34.677 13.409 15.735 1.00 53.56 456 GLY A O 1
ATOM 3746 N N . SER A 1 457 ? -35.899 12.352 14.181 1.00 44.03 457 SER A N 1
ATOM 3747 C CA . SER A 1 457 ? -35.931 13.395 13.133 1.00 44.03 457 SER A CA 1
ATOM 3748 C C . SER A 1 457 ? -34.599 13.540 12.376 1.00 44.03 457 SER A C 1
ATOM 3750 O O . SER A 1 457 ? -33.975 14.598 12.337 1.00 44.03 457 SER A O 1
ATOM 3752 N N . GLN A 1 458 ? -34.196 12.473 11.678 1.00 51.44 458 GLN A N 1
ATOM 3753 C CA . GLN A 1 458 ? -33.215 12.559 10.589 1.00 51.44 458 GLN A CA 1
ATOM 3754 C C . GLN A 1 458 ? -33.856 13.216 9.359 1.00 51.44 458 GLN A C 1
ATOM 3756 O O . GLN A 1 458 ? -33.891 12.626 8.284 1.00 51.44 458 GLN A O 1
ATOM 3761 N N . ASN A 1 459 ? -34.372 14.438 9.501 1.00 44.06 459 ASN A N 1
ATOM 3762 C CA . ASN A 1 459 ? -34.607 15.286 8.343 1.00 44.06 459 ASN A CA 1
ATOM 3763 C C . ASN A 1 459 ? -33.258 15.906 7.963 1.00 44.06 459 ASN A C 1
ATOM 3765 O O . ASN A 1 459 ? -33.061 17.116 8.008 1.00 44.06 459 ASN A O 1
ATOM 3769 N N . PHE A 1 460 ? -32.304 15.047 7.589 1.00 46.47 460 PHE A N 1
ATOM 3770 C CA . PHE A 1 460 ? -31.254 15.455 6.669 1.00 46.47 460 PHE A CA 1
ATOM 3771 C C . PHE A 1 460 ? -31.958 15.617 5.322 1.00 46.47 460 PHE A C 1
ATOM 3773 O O . PHE A 1 460 ? -31.788 14.776 4.446 1.00 46.47 460 PHE A O 1
ATOM 3780 N N . THR A 1 461 ? -32.864 16.594 5.192 1.00 40.09 461 THR A N 1
ATOM 3781 C CA . THR A 1 461 ? -33.433 16.966 3.900 1.00 40.09 461 THR A CA 1
ATOM 3782 C C . THR A 1 461 ? -32.238 17.287 3.034 1.00 40.09 461 THR A C 1
ATOM 3784 O O . THR A 1 461 ? -31.529 18.268 3.249 1.00 40.09 461 THR A O 1
ATOM 3787 N N . ILE A 1 462 ? -31.950 16.322 2.172 1.00 46.09 462 ILE A N 1
ATOM 3788 C CA . ILE A 1 462 ? -30.825 16.285 1.270 1.00 46.09 462 ILE A CA 1
ATOM 3789 C C . ILE A 1 462 ? -30.993 17.520 0.409 1.00 46.09 462 ILE A C 1
ATOM 3791 O O . ILE A 1 462 ? -31.938 17.591 -0.370 1.00 46.09 462 ILE A O 1
ATOM 3795 N N . LYS A 1 463 ? -30.100 18.490 0.573 1.00 40.81 463 LYS A N 1
ATOM 3796 C CA . LYS A 1 463 ? -29.944 19.517 -0.436 1.00 40.81 463 LYS A CA 1
ATOM 3797 C C . LYS A 1 463 ? -29.346 18.807 -1.648 1.00 40.81 463 LYS A C 1
ATOM 3799 O O . LYS A 1 463 ? -28.212 18.325 -1.581 1.00 40.81 463 LYS A O 1
ATOM 3804 N N . ASN A 1 464 ? -30.105 18.665 -2.728 1.00 45.22 464 ASN A N 1
ATOM 3805 C CA . ASN A 1 464 ? -29.483 18.384 -4.014 1.00 45.22 464 ASN A CA 1
ATOM 3806 C C . ASN A 1 464 ? -28.572 19.565 -4.357 1.00 45.22 464 ASN A C 1
ATOM 3808 O O . ASN A 1 464 ? -28.845 20.694 -3.954 1.00 45.22 464 ASN A O 1
ATOM 3812 N N . ASP A 1 465 ? -27.516 19.334 -5.140 1.00 43.25 465 ASP A N 1
ATOM 3813 C CA . ASP A 1 465 ? -26.557 20.387 -5.519 1.00 43.25 465 ASP A CA 1
ATOM 3814 C C . ASP A 1 465 ? -27.246 21.607 -6.206 1.00 43.25 465 ASP A C 1
ATOM 3816 O O . ASP A 1 465 ? -26.630 22.656 -6.377 1.00 43.25 465 ASP A O 1
ATOM 3820 N N . THR A 1 466 ? -28.532 21.484 -6.571 1.00 45.56 466 THR A N 1
ATOM 3821 C CA . THR A 1 466 ? -29.390 22.488 -7.219 1.00 45.56 466 THR A CA 1
ATOM 3822 C C . THR A 1 466 ? -30.463 23.141 -6.332 1.00 45.56 466 THR A C 1
ATOM 3824 O O . THR A 1 466 ? -31.174 24.014 -6.828 1.00 45.56 466 THR A O 1
ATOM 3827 N N . ASP A 1 467 ? -30.642 22.733 -5.073 1.00 43.62 467 ASP A N 1
ATOM 3828 C CA . ASP A 1 467 ? -31.709 23.292 -4.224 1.00 43.62 467 ASP A CA 1
ATOM 3829 C C . ASP A 1 467 ? -31.343 24.687 -3.679 1.00 43.62 467 ASP A C 1
ATOM 3831 O O . ASP A 1 467 ? -30.169 25.028 -3.518 1.00 43.62 467 ASP A O 1
ATOM 3835 N N . ALA A 1 468 ? -32.350 25.516 -3.386 1.00 45.62 468 ALA A N 1
ATOM 3836 C CA . ALA A 1 468 ? -32.144 26.855 -2.832 1.00 45.62 468 ALA A CA 1
ATOM 3837 C C . ALA A 1 468 ? -31.645 26.797 -1.375 1.00 45.62 468 ALA A C 1
ATOM 3839 O O . ALA A 1 468 ? -32.168 26.030 -0.566 1.00 45.62 468 ALA A O 1
ATOM 3840 N N . ASP A 1 469 ? -30.648 27.623 -1.042 1.00 44.19 469 ASP A N 1
ATOM 3841 C CA . ASP A 1 469 ? -30.056 27.705 0.300 1.00 44.19 469 ASP A CA 1
ATOM 3842 C C . ASP A 1 469 ? -31.085 28.127 1.362 1.00 44.19 469 ASP A C 1
ATOM 3844 O O . ASP A 1 469 ? -31.753 29.159 1.233 1.00 44.19 469 ASP A O 1
ATOM 3848 N N . TYR A 1 470 ? -31.185 27.360 2.453 1.00 42.41 470 TYR A N 1
ATOM 3849 C CA . TYR A 1 470 ? -31.883 27.811 3.657 1.00 42.41 470 TYR A CA 1
ATOM 3850 C C . TYR A 1 470 ? -30.984 28.770 4.447 1.00 42.41 470 TYR A C 1
ATOM 3852 O O . TYR A 1 470 ? -29.760 28.688 4.404 1.00 42.41 470 TYR A O 1
ATOM 3860 N N . ARG A 1 471 ? -31.589 29.654 5.252 1.00 33.59 471 ARG A N 1
ATOM 3861 C CA . ARG A 1 471 ? -30.878 30.653 6.084 1.00 33.59 471 ARG A CA 1
ATOM 3862 C C . ARG A 1 471 ? -29.830 30.080 7.061 1.00 33.59 471 ARG A C 1
ATOM 3864 O O . ARG A 1 471 ? -29.112 30.869 7.667 1.00 33.59 471 ARG A O 1
ATOM 3871 N N . ASN A 1 472 ? -29.745 28.757 7.215 1.00 31.48 472 ASN A N 1
ATOM 3872 C CA . ASN A 1 472 ? -28.893 28.081 8.194 1.00 31.48 472 ASN A CA 1
ATOM 3873 C C . ASN A 1 472 ? -27.793 27.195 7.571 1.00 31.48 472 ASN A C 1
ATOM 3875 O O . ASN A 1 472 ? -27.134 26.484 8.325 1.00 31.48 472 ASN A O 1
ATOM 3879 N N . GLY A 1 473 ? -27.572 27.266 6.250 1.00 34.28 473 GLY A N 1
ATOM 3880 C CA . GLY A 1 473 ? -26.566 26.462 5.540 1.00 34.28 473 GLY A CA 1
ATOM 3881 C C . GLY A 1 473 ? -27.173 25.252 4.858 1.00 34.28 473 GLY A C 1
ATOM 3882 O O . GLY A 1 473 ? -27.462 24.266 5.570 1.00 34.28 473 GLY A O 1
#

Organism: Caenorhabditis brenneri (NCBI:txid135651)

Foldseek 3Di:
DPFFAAQLDAPVCRVPPPPDPVPDDDDPDDDPAQKEAEAAAFAGHGALVCQVVAADQFFTGGDDDDQPDDKDKDFQLDAGFDAPPRMDGHLVLPLLPDFADQAFPLCRRRLSRLLSSLLCSQLRHIYMYHYHDYYDGDGRDPSVVRCVSSVCSHVCSVVSSVCSSPDDQPCLPDQASLSSSLVVLVVCCVVVVHPPVRSVVSNVVVVVCVVVVSDPRRRDGDDPVCPVVVLLVVLVVVLVVVVVVQVLLVLQVQNPDDSPDDHSVVVSVCCVPDPVNVQVVVFDFDFQDDDDPDDDDPPDDDQLDQVCAVQLVVQLVVCQVPDPDPLLVVLVVLLVVLLVVQVPDDPPDDDPDRGDGDGPVCVSSLVSQVVSSVVSVHGPSVSVVSVPSSDDDDDQDDPPLLEQDDPRQVVCLVNAAPLRVDYPDDPCVVSPDRDDVSNSCCVGVVVRVCCQVPVDDPCPVPDDPPDDDDPSD

InterPro domains:
  IPR005049 STELLO-like [PF03385] (106-213)
  IPR005049 STELLO-like [PF03385] (214-286)
  IPR005049 STELLO-like [PF03385] (309-354)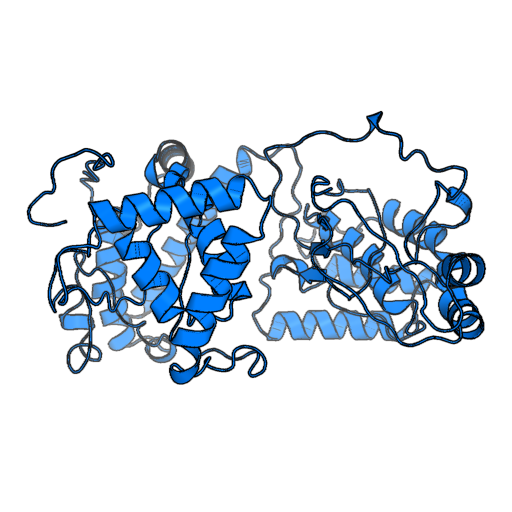
  IPR005049 STELLO-like [PTHR31362] (2-286)